Protein AF-A0A3B9ZYY9-F1 (afdb_monomer)

Foldseek 3Di:
DDDDDDPPVVVVVVVVVVVVVVVVVVVQVVVQVCCFVPVQVVVCVVVVNQKGWDFDGWHQDPPQRWIKTAWIKMFTDPVNLVVCVVDVDQDKTKIKTARMWIFGDWPVVCCVPPLATETAEIETEAMEMEIEAADDAPVPLPVPVVVCLVVLLCCQVPRGQKHWYQKYKYFFYKYFYYHGPPDPDTPDMFTGKMWMFGTWMAGNVQSVDPLGRIDTLKIKMKGAFDWDQFLLNFKIWTFRMWMDIVNQQKIKTAFIWIFTPDLDAAQAKGKTKTFGIKMWHDPCSSCVSPALEEETAEIETEAMEMEIAHHDDPDPDLACRLLPDAPQSRCVRPGQKYWYQKYWYFFYKYFYCDHSPDPHGQKIWTGKIKIFGGAIHHPCLSVDLCAFNSGNKMWIKTAFIWGQFPVNFKIWTFGMWTDIPVQQKIKTAFIWIFGNDDPVNLQPDQKTKIKTFGMKMFGNWPVSCCSPVQETEGQEIETEAMEMEMEGEDDDDDDDDDDFFDPVLVRCVSRGQKYWYQKYWYYFYKYWYWYYHRPDTPDIDIDTDIDIFGTAMDGPVLSRDPPDDNRGPGD

Nearest PDB structures (foldseek):
  5iv9-assembly1_A  TM=2.332E-01  e=1.148E-04  Klebsiella pneumoniae
  6mjp-assembly1_C  TM=4.452E-01  e=1.716E-02  Vibrio cholerae
  6mit-assembly2_H  TM=3.027E-01  e=1.933E-02  Enterobacter cloacae subsp. cloacae ATCC 13047
  6mit-assembly1_G  TM=5.333E-01  e=1.331E+00  Enterobacter cloacae subsp. cloacae ATCC 13047
  8h1r-assembly1_A  TM=1.673E-01  e=1.976E-01  Pseudomonas aeruginosa PAO1

Solvent-accessible surface area (backbone atoms only — not comparable to full-atom values): 29199 Å² total; per-residue (Å²): 136,88,82,87,82,82,62,65,66,56,51,51,50,50,51,51,51,49,49,50,51,48,53,49,52,51,52,50,56,53,48,34,56,50,47,63,73,41,50,38,60,51,44,20,61,74,48,72,59,44,32,44,50,49,58,79,48,54,46,72,36,78,90,48,39,29,40,36,35,33,50,35,37,36,35,62,28,71,68,52,54,52,55,50,75,77,34,102,62,87,62,74,46,65,31,42,36,25,60,36,39,39,39,30,46,45,43,59,68,42,35,76,76,62,31,31,46,40,34,44,34,37,44,34,39,48,31,36,38,39,38,26,28,68,81,72,60,87,85,63,64,76,54,68,70,60,65,54,47,64,58,56,41,52,52,41,65,73,66,31,65,33,43,36,31,49,30,40,36,38,40,50,19,32,40,39,33,20,60,41,86,88,52,86,63,71,77,45,73,48,51,50,29,32,42,37,36,30,47,35,35,36,36,65,80,33,47,79,37,92,90,43,52,58,49,58,68,32,46,34,38,37,35,41,65,46,69,47,73,37,55,68,77,45,35,34,40,34,24,53,32,42,37,38,30,58,66,74,26,34,39,40,36,32,46,34,35,37,35,58,74,63,88,70,89,43,63,58,65,47,54,38,38,39,27,54,38,36,41,38,34,18,96,53,55,90,43,59,91,77,47,53,60,45,67,28,56,30,38,41,40,34,53,30,41,38,39,38,24,42,36,62,68,98,65,98,66,83,78,57,77,78,79,71,78,67,71,42,54,54,40,61,78,84,33,66,27,44,35,30,47,35,35,36,39,39,54,20,35,43,35,35,27,74,43,77,82,56,91,61,62,40,30,36,38,30,59,27,33,39,38,33,32,54,28,40,46,30,90,60,39,88,73,43,73,85,35,54,93,43,9,68,35,45,39,38,35,33,29,58,33,38,33,54,41,95,82,74,36,38,39,39,36,29,49,34,42,38,39,27,61,84,76,15,34,39,40,37,28,52,36,36,32,37,66,64,73,47,88,73,53,61,76,76,50,51,69,49,56,37,37,39,26,56,31,40,39,36,35,58,41,40,61,53,46,31,72,78,64,33,31,41,40,31,51,32,38,41,36,36,47,34,36,39,37,41,37,41,29,65,68,94,72,98,67,87,77,77,79,75,64,39,70,70,50,68,71,45,53,74,78,36,62,29,43,34,23,50,28,38,38,36,42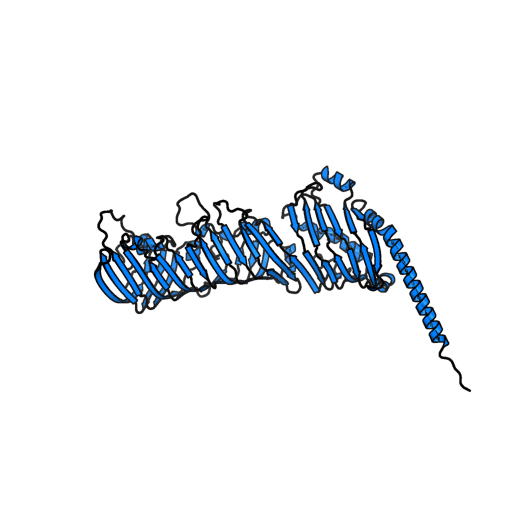,67,25,35,43,33,45,36,36,26,48,75,87,47,77,79,46,77,48,76,50,76,46,71,47,54,31,32,52,32,39,51,31,76,66,50,40,57,48,86,89,36,73,92,37,18,77,44,109

Secondary structure (DSSP, 8-state):
-----SSHHHHHHHHHHHHHHHHHHHHHHHHHHHHHHHHHHHHHHHTTTSEEEE-SEEEEETTTTEEEEEEEEEEE-HHHHHHHHHS-----EEEEEEEEEEEES--HHHHHHH-EEEEEEEEEES-EEEEES----TTSTTHHHHTTHHHHHHHHHHH-SEEEEEEEEEEEEEEEEESSTT--SEEEEEEEEEEEEEEEEEETTTTT-T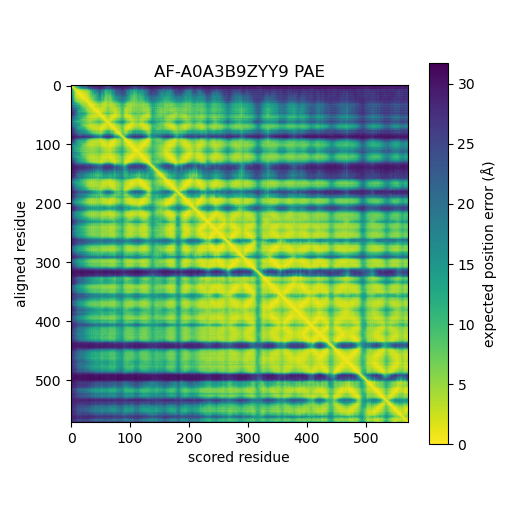T-S-B-SEEEEEEEEEEEE-TTSSEEEEEEEEEEETTTTEEEEEEEEEEES--S--SSPEEEEEEEEEEEE-TTGGGTTT-SEEEEEEEEEES-EEEEE----SS--TT-GGGG---GGGTTTT-SEEEEEEEEEEEEEEEEESSTT-SS-SEEEEEEEEEEEEEEEETTGGG-TTSBTTBSEEEEEEEEEEEE-TTSSEEEEEEEEEEETTTTEEEEEEEEEEE---TTHHHH-SEEEEEEEEEEEEES--HHHHHHH-EEEEEEEEEES-EEEEEEE-------PPS---HHHHHHTTT-SEEEEEEEEEEEEEEEEEEEETTEEEEEEEEEEEEEEEEEEEETTTTT-SSSGGG-SB-

pLDDT: mean 82.45, std 15.62, range [37.09, 98.69]

Sequence (571 aa):
MHLPRPKTYKIVAIILLSLILLAFGWLYFKAETYLNENLSGYISKKSKGAYVLTYDNLSISFVNWGFEIDHVAFHPTDSIVKSISDSITQKQLYSFTSPKIRFNHLRLLKLLFRQQLEIGEILISQPGLKIHGKQTNAADKKDNILSVMPELRQLVTTSFKYIKIHKIELVNASFDFYNLIDDTHKLSNGENITIGILNFYTDSLLLPNPERLFNADDIYLKMFNYQNKLGDSLHILSAKTVTYSLKKSQIEAENIELKPISQVISEQSKFQILIPKTIIKSSHIHEFYKNKLFPIDSVVLTGAKIKYWHGEKNTKTTLNEIADFDLYPLIKNEFTGVSITNFKLVNAQLLLYRNQTDTASQQGLKNIHLNLEDFLLDSISSQDTSRIFYSKNIGFSASDYELTLGDNIHRFKAGQLNLSTKRKVVFIQKIQLFPLLTKASKVNLTNTINVKCDSVRLDCFDFKKAWHFQRFYFQSINAFNPEVQVTQNEISKEQKETENSSFIYTLISNYLNGIYSRQVSIRKGKFKLLNKTGVLQKGLIETSFKLFLSGFALDENSAKSSDKLFFANQI

Mean predicted aligned error: 12.05 Å

Structure (mmCIF, N/CA/C/O backbone):
data_AF-A0A3B9ZYY9-F1
#
_entry.id   AF-A0A3B9ZYY9-F1
#
loop_
_atom_site.group_PDB
_atom_site.id
_atom_site.type_symbol
_atom_site.label_atom_id
_atom_site.label_alt_id
_atom_site.label_comp_id
_atom_site.label_asym_id
_atom_site.label_entity_id
_atom_site.label_seq_id
_atom_site.pdbx_PDB_ins_code
_atom_site.Cartn_x
_atom_site.Cartn_y
_atom_site.Cartn_z
_atom_site.occupancy
_atom_site.B_iso_or_equiv
_atom_site.auth_seq_id
_atom_site.auth_comp_id
_atom_site.auth_asym_id
_atom_site.auth_atom_id
_atom_site.pdbx_PDB_model_num
ATOM 1 N N . MET A 1 1 ? 7.534 -34.812 -83.570 1.00 40.41 1 MET A N 1
ATOM 2 C CA . MET A 1 1 ? 8.904 -34.312 -83.318 1.00 40.41 1 MET A CA 1
ATOM 3 C C . MET A 1 1 ? 8.888 -33.601 -81.966 1.00 40.41 1 MET A C 1
ATOM 5 O O . MET A 1 1 ? 8.316 -32.526 -81.856 1.00 40.41 1 MET A O 1
ATOM 9 N N . HIS A 1 2 ? 9.354 -34.267 -80.905 1.00 45.91 2 HIS A N 1
ATOM 10 C CA . HIS A 1 2 ? 9.324 -33.748 -79.531 1.00 45.91 2 HIS A CA 1
ATOM 11 C C . HIS A 1 2 ? 10.389 -32.658 -79.347 1.00 45.91 2 HIS A C 1
ATOM 13 O O . HIS A 1 2 ? 11.575 -32.933 -79.495 1.00 45.91 2 HIS A O 1
ATOM 19 N N . LEU A 1 3 ? 9.975 -31.442 -78.987 1.00 44.09 3 LEU A N 1
ATOM 20 C CA . LEU A 1 3 ? 10.859 -30.396 -78.466 1.00 44.09 3 LEU A CA 1
ATOM 21 C C . LEU A 1 3 ? 11.086 -30.632 -76.962 1.00 44.09 3 LEU A C 1
ATOM 23 O O . LEU A 1 3 ? 10.123 -30.556 -76.198 1.00 44.09 3 LEU A O 1
ATOM 27 N N . PRO A 1 4 ? 12.321 -30.870 -76.486 1.00 53.03 4 PRO A N 1
ATOM 28 C CA . PRO A 1 4 ? 12.615 -30.860 -75.065 1.00 53.03 4 PRO A CA 1
ATOM 29 C C . PRO A 1 4 ? 13.189 -29.491 -74.695 1.00 53.03 4 PRO A C 1
ATOM 31 O O . PRO A 1 4 ? 14.292 -29.160 -75.119 1.00 53.03 4 PRO A O 1
ATOM 34 N N . ARG A 1 5 ? 12.499 -28.687 -73.877 1.00 58.00 5 ARG A N 1
ATOM 35 C CA . ARG A 1 5 ? 13.151 -27.597 -73.119 1.00 58.00 5 ARG A CA 1
ATOM 36 C C . ARG A 1 5 ? 12.288 -27.105 -71.950 1.00 58.00 5 ARG A C 1
ATOM 38 O O . ARG A 1 5 ? 11.467 -26.213 -72.118 1.00 58.00 5 ARG A O 1
ATOM 45 N N . PRO A 1 6 ? 12.549 -27.632 -70.736 1.00 51.88 6 PRO A N 1
ATOM 46 C CA . PRO A 1 6 ? 12.325 -26.848 -69.524 1.00 51.88 6 PRO A CA 1
ATOM 47 C C . PRO A 1 6 ? 13.518 -26.846 -68.544 1.00 51.88 6 PRO A C 1
ATOM 49 O O . PRO A 1 6 ? 13.345 -26.628 -67.347 1.00 51.88 6 PRO A O 1
ATOM 52 N N . LYS A 1 7 ? 14.745 -27.115 -69.017 1.00 55.84 7 LYS A N 1
ATOM 53 C CA . LYS A 1 7 ? 15.940 -27.192 -68.148 1.00 55.84 7 LYS A CA 1
ATOM 54 C C . LYS A 1 7 ? 16.756 -25.893 -68.080 1.00 55.84 7 LYS A C 1
ATOM 56 O O . LYS A 1 7 ? 17.334 -25.609 -67.040 1.00 55.84 7 LYS A O 1
ATOM 61 N N . THR A 1 8 ? 16.766 -25.071 -69.130 1.00 57.81 8 THR A N 1
ATOM 62 C CA . THR A 1 8 ? 17.636 -23.880 -69.206 1.00 57.81 8 THR A CA 1
ATOM 63 C C . THR A 1 8 ? 17.161 -22.718 -68.332 1.00 57.81 8 THR A C 1
ATOM 65 O O . THR A 1 8 ? 17.979 -22.120 -67.645 1.00 57.81 8 THR A O 1
ATOM 68 N N . TYR A 1 9 ? 15.854 -22.434 -68.262 1.00 62.19 9 TYR A N 1
ATOM 69 C CA . TYR A 1 9 ? 15.337 -21.349 -67.410 1.00 62.19 9 TYR A CA 1
ATOM 70 C C . TYR A 1 9 ? 15.512 -21.637 -65.910 1.00 62.19 9 TYR A C 1
ATOM 72 O O . TYR A 1 9 ? 15.748 -20.715 -65.136 1.00 62.19 9 TYR A O 1
ATOM 80 N N . LYS A 1 10 ? 15.459 -22.913 -65.496 1.00 59.41 10 LYS A N 1
ATOM 81 C CA . LYS A 1 10 ? 15.733 -23.323 -64.109 1.00 59.41 10 LYS A CA 1
ATOM 82 C C . LYS A 1 10 ? 17.197 -23.090 -63.741 1.00 59.41 10 LYS A C 1
ATOM 84 O O . LYS A 1 10 ? 17.472 -22.588 -62.661 1.00 59.41 10 LYS A O 1
ATOM 89 N N . ILE A 1 11 ? 18.121 -23.397 -64.653 1.00 65.75 11 ILE A N 1
ATOM 90 C CA . ILE A 1 11 ? 19.560 -23.167 -64.460 1.00 65.75 11 ILE A CA 1
ATOM 91 C C . ILE A 1 11 ? 19.856 -21.664 -64.389 1.00 65.75 11 ILE A C 1
ATOM 93 O O . ILE A 1 11 ? 20.545 -21.225 -63.475 1.00 65.75 11 ILE A O 1
ATOM 97 N N . VAL A 1 12 ? 19.273 -20.861 -65.285 1.00 63.84 12 VAL A N 1
ATOM 98 C CA . VAL A 1 12 ? 19.423 -19.395 -65.263 1.00 63.84 12 VAL A CA 1
ATOM 99 C C . VAL A 1 12 ? 18.850 -18.798 -63.976 1.00 63.84 12 VAL A C 1
ATOM 101 O O . VAL A 1 12 ? 19.506 -17.964 -63.363 1.00 63.84 12 VAL A O 1
ATOM 104 N N . ALA A 1 13 ? 17.682 -19.258 -63.515 1.00 59.34 13 ALA A N 1
ATOM 105 C CA . ALA A 1 13 ? 17.087 -18.806 -62.257 1.00 59.34 13 ALA A CA 1
ATOM 106 C C . ALA A 1 13 ? 17.937 -19.178 -61.028 1.00 59.34 13 ALA A C 1
ATOM 108 O O . ALA A 1 13 ? 18.087 -18.358 -60.128 1.00 59.34 13 ALA A O 1
ATOM 109 N N . ILE A 1 14 ? 18.532 -20.377 -61.000 1.00 69.12 14 ILE A N 1
ATOM 110 C CA . ILE A 1 14 ? 19.444 -20.810 -59.927 1.00 69.12 14 ILE A CA 1
ATOM 111 C C . ILE A 1 14 ? 20.725 -19.967 -59.927 1.00 69.12 14 ILE A C 1
ATOM 113 O O . ILE A 1 14 ? 21.161 -19.534 -58.865 1.00 69.12 14 ILE A O 1
ATOM 117 N N . ILE A 1 15 ? 21.297 -19.681 -61.101 1.00 65.81 15 ILE A N 1
ATOM 118 C CA . ILE A 1 15 ? 22.494 -18.838 -61.235 1.00 65.81 15 ILE A CA 1
ATOM 119 C C . ILE A 1 15 ? 22.196 -17.411 -60.765 1.00 65.81 15 ILE A C 1
ATOM 121 O O . ILE A 1 15 ? 22.949 -16.867 -59.962 1.00 65.81 15 ILE A O 1
ATOM 125 N N . LEU A 1 16 ? 21.068 -16.830 -61.185 1.00 61.25 16 LEU A N 1
ATOM 126 C CA . LEU A 1 16 ? 20.627 -15.504 -60.743 1.00 61.25 16 LEU A CA 1
ATOM 127 C C . LEU A 1 16 ? 20.388 -15.462 -59.234 1.00 61.25 16 LEU A C 1
ATOM 129 O O . LEU A 1 16 ? 20.853 -14.539 -58.575 1.00 61.25 16 LEU A O 1
ATOM 133 N N . LEU A 1 17 ? 19.734 -16.480 -58.673 1.00 62.38 17 LEU A N 1
ATOM 134 C CA . LEU A 1 17 ? 19.536 -16.599 -57.231 1.00 62.38 17 LEU A CA 1
ATOM 135 C C . LEU A 1 17 ? 20.874 -16.726 -56.491 1.00 62.38 17 LEU A C 1
ATOM 137 O O . LEU A 1 17 ? 21.060 -16.063 -55.477 1.00 62.38 17 LEU A O 1
ATOM 141 N N . SER A 1 18 ? 21.827 -17.511 -57.006 1.00 63.72 18 SER A N 1
ATOM 142 C CA . SER A 1 18 ? 23.163 -17.638 -56.408 1.00 63.72 18 SER A CA 1
ATOM 143 C C . SER A 1 18 ? 23.975 -16.346 -56.494 1.00 63.72 18 SER A C 1
ATOM 145 O O . SER A 1 18 ? 24.646 -16.000 -55.531 1.00 63.72 18 SER A O 1
ATOM 147 N N . LEU A 1 19 ? 23.865 -15.592 -57.593 1.00 63.28 19 LEU A N 1
ATOM 148 C CA . LEU A 1 19 ? 24.500 -14.283 -57.764 1.00 63.28 19 LEU A CA 1
ATOM 149 C C . LEU A 1 19 ? 23.882 -13.249 -56.828 1.00 63.28 19 LEU A C 1
ATOM 151 O O . LEU A 1 19 ? 24.608 -12.466 -56.228 1.00 63.28 19 LEU A O 1
ATOM 155 N N . ILE A 1 20 ? 22.559 -13.277 -56.663 1.00 70.50 20 ILE A N 1
ATOM 156 C CA . ILE A 1 20 ? 21.853 -12.436 -55.695 1.00 70.50 20 ILE A CA 1
ATOM 157 C C . ILE A 1 20 ? 22.295 -12.795 -54.277 1.00 70.50 20 ILE A C 1
ATOM 159 O O . ILE A 1 20 ? 22.609 -11.886 -53.519 1.00 70.50 20 ILE A O 1
ATOM 163 N N . LEU A 1 21 ? 22.379 -14.084 -53.928 1.00 70.06 21 LEU A N 1
ATOM 164 C CA . LEU A 1 21 ? 22.850 -14.552 -52.620 1.00 70.06 21 LEU A CA 1
ATOM 165 C C . LEU A 1 21 ? 24.318 -14.181 -52.365 1.00 70.06 21 LEU A C 1
ATOM 167 O O . LEU A 1 21 ? 24.637 -13.725 -51.272 1.00 70.06 21 LEU A O 1
ATOM 171 N N . LEU A 1 22 ? 25.193 -14.314 -53.367 1.00 68.44 22 LEU A N 1
ATOM 172 C CA . LEU A 1 22 ? 26.601 -13.906 -53.298 1.00 68.44 22 LEU A CA 1
ATOM 173 C C . LEU A 1 22 ? 26.742 -12.390 -53.143 1.00 68.44 22 LEU A C 1
ATOM 175 O O . LEU A 1 22 ? 27.490 -11.932 -52.284 1.00 68.44 22 LEU A O 1
ATOM 179 N N . ALA A 1 23 ? 25.994 -11.607 -53.924 1.00 68.31 23 ALA A N 1
ATOM 180 C CA . ALA A 1 23 ? 25.971 -10.152 -53.814 1.00 68.31 23 ALA A CA 1
ATOM 181 C C . ALA A 1 23 ? 25.431 -9.700 -52.450 1.00 68.31 23 ALA A C 1
ATOM 183 O O . ALA A 1 23 ? 25.980 -8.781 -51.846 1.00 68.31 23 ALA A O 1
ATOM 184 N N . PHE A 1 24 ? 24.398 -10.375 -51.934 1.00 68.69 24 PHE A N 1
ATOM 185 C CA . PHE A 1 24 ? 23.881 -10.148 -50.587 1.00 68.69 24 PHE A CA 1
ATOM 186 C C . PHE A 1 24 ? 24.936 -10.467 -49.527 1.00 68.69 24 PHE A C 1
ATOM 188 O O . PHE A 1 24 ? 25.203 -9.627 -48.674 1.00 68.69 24 PHE A O 1
ATOM 195 N N . GLY A 1 25 ? 25.570 -11.641 -49.602 1.00 69.50 25 GLY A N 1
ATOM 196 C CA . GLY A 1 25 ? 26.624 -12.056 -48.676 1.00 69.50 25 GLY A CA 1
ATOM 197 C C . GLY A 1 25 ? 27.804 -11.083 -48.664 1.00 69.50 25 GLY A C 1
ATOM 198 O O . GLY A 1 25 ? 28.265 -10.690 -47.595 1.00 69.50 25 GLY A O 1
ATOM 199 N N . TRP A 1 26 ? 28.229 -10.614 -49.840 1.00 74.25 26 TRP A N 1
ATOM 200 C CA . TRP A 1 26 ? 29.280 -9.605 -49.974 1.00 74.25 26 TRP A CA 1
ATOM 201 C C . TRP A 1 26 ? 28.891 -8.258 -49.350 1.00 74.25 26 TRP A C 1
ATOM 203 O O . TRP A 1 26 ? 29.689 -7.647 -48.639 1.00 74.25 26 TRP A O 1
ATOM 213 N N . LEU A 1 27 ? 27.653 -7.804 -49.570 1.00 71.88 27 LEU A N 1
ATOM 214 C CA . LEU A 1 27 ? 27.141 -6.551 -49.013 1.00 71.88 27 LEU A CA 1
ATOM 215 C C . LEU A 1 27 ? 27.036 -6.612 -47.483 1.00 71.88 27 LEU A C 1
ATOM 217 O O . LEU A 1 27 ? 27.387 -5.644 -46.811 1.00 71.88 27 LEU A O 1
ATOM 221 N N . TYR A 1 28 ? 26.621 -7.758 -46.938 1.00 72.19 28 TYR A N 1
ATOM 222 C CA . TYR A 1 28 ? 26.620 -8.022 -45.501 1.00 72.19 28 TYR A CA 1
ATOM 223 C C . TYR A 1 28 ? 28.039 -7.981 -44.916 1.00 72.19 28 TYR A C 1
ATOM 225 O O . TYR A 1 28 ? 28.282 -7.223 -43.983 1.00 72.19 28 TYR A O 1
ATOM 233 N N . PHE A 1 29 ? 28.997 -8.702 -45.505 1.00 74.50 29 PHE A N 1
ATOM 234 C CA . PHE A 1 29 ? 30.378 -8.727 -45.007 1.00 74.50 29 PHE A CA 1
ATOM 235 C C . PHE A 1 29 ? 31.020 -7.331 -45.008 1.00 74.50 29 PHE A C 1
ATOM 237 O O . PHE A 1 29 ? 31.630 -6.910 -44.029 1.00 74.50 29 PHE A O 1
ATOM 244 N N . LYS A 1 30 ? 30.809 -6.557 -46.079 1.00 76.88 30 LYS A N 1
ATOM 245 C CA . LYS A 1 30 ? 31.308 -5.180 -46.170 1.00 76.88 30 LYS A CA 1
ATOM 246 C C . LYS A 1 30 ? 30.642 -4.240 -45.157 1.00 76.88 30 LYS A C 1
ATOM 248 O O . LYS A 1 30 ? 31.296 -3.323 -44.664 1.00 76.88 30 LYS A O 1
ATOM 253 N N . ALA A 1 31 ? 29.358 -4.443 -44.856 1.00 75.38 31 ALA A N 1
ATOM 254 C CA . ALA A 1 31 ? 28.648 -3.659 -43.848 1.00 75.38 31 ALA A CA 1
ATOM 255 C C . ALA A 1 31 ? 29.206 -3.905 -42.439 1.00 75.38 31 ALA A C 1
ATOM 257 O O . ALA A 1 31 ? 29.347 -2.950 -41.681 1.00 75.38 31 ALA A O 1
ATOM 258 N N . GLU A 1 32 ? 29.570 -5.149 -42.116 1.00 80.88 32 GLU A N 1
ATOM 259 C CA . GLU A 1 32 ? 30.202 -5.504 -40.840 1.00 80.88 32 GLU A CA 1
ATOM 260 C C . GLU A 1 32 ? 31.526 -4.755 -40.645 1.00 80.88 32 GLU A C 1
ATOM 262 O O . GLU A 1 32 ? 31.685 -4.017 -39.673 1.00 80.88 32 GLU A O 1
ATOM 267 N N . THR A 1 33 ? 32.439 -4.853 -41.620 1.00 82.88 33 THR A N 1
ATOM 268 C CA . THR A 1 33 ? 33.732 -4.148 -41.585 1.00 82.88 33 THR A CA 1
ATOM 269 C C . THR A 1 33 ? 33.547 -2.635 -41.478 1.00 82.88 33 THR A C 1
ATOM 271 O O . THR A 1 33 ? 34.152 -1.991 -40.625 1.00 82.88 33 THR A O 1
ATOM 274 N N . TYR A 1 34 ? 32.656 -2.064 -42.295 1.00 83.12 34 TYR A N 1
ATOM 275 C CA . TYR A 1 34 ? 32.390 -0.627 -42.282 1.00 83.12 34 TYR A CA 1
ATOM 276 C C . TYR A 1 34 ? 31.881 -0.140 -40.919 1.00 83.12 34 TYR A C 1
ATOM 278 O O . TYR A 1 34 ? 32.328 0.900 -40.433 1.00 83.12 34 TYR A O 1
ATOM 286 N N . LEU A 1 35 ? 30.949 -0.870 -40.297 1.00 81.00 35 LEU A N 1
ATOM 287 C CA . LEU A 1 35 ? 30.409 -0.507 -38.989 1.00 81.00 35 LEU A CA 1
ATOM 288 C C . LEU A 1 35 ? 31.484 -0.591 -37.903 1.00 81.00 35 LEU A C 1
ATOM 290 O O . LEU A 1 35 ? 31.610 0.355 -37.128 1.00 81.00 35 LEU A O 1
ATOM 294 N N . ASN A 1 36 ? 32.290 -1.656 -37.898 1.00 85.31 36 ASN A N 1
ATOM 295 C CA . ASN A 1 36 ? 33.386 -1.817 -36.945 1.00 85.31 36 ASN A CA 1
ATOM 296 C C . ASN A 1 36 ? 34.412 -0.671 -37.026 1.00 85.31 36 ASN A C 1
ATOM 298 O O . ASN A 1 36 ? 34.850 -0.191 -35.985 1.00 85.31 36 ASN A O 1
ATOM 302 N N . GLU A 1 37 ? 34.733 -0.176 -38.225 1.00 83.38 37 GLU A N 1
ATOM 303 C CA . GLU A 1 37 ? 35.698 0.918 -38.421 1.00 83.38 37 GLU A CA 1
ATOM 304 C C . GLU A 1 37 ? 35.134 2.317 -38.111 1.00 83.38 37 GLU A C 1
ATOM 306 O O . GLU A 1 37 ? 35.875 3.211 -37.701 1.00 83.38 37 GLU A O 1
ATOM 311 N N . ASN A 1 38 ? 33.829 2.546 -38.315 1.00 83.19 38 ASN A N 1
ATOM 312 C CA . ASN A 1 38 ? 33.270 3.905 -38.354 1.00 83.19 38 ASN A CA 1
ATOM 313 C C . ASN A 1 38 ? 32.315 4.248 -37.198 1.00 83.19 38 ASN A C 1
ATOM 315 O O . ASN A 1 38 ? 32.092 5.435 -36.936 1.00 83.19 38 ASN A O 1
ATOM 319 N N . LEU A 1 39 ? 31.731 3.267 -36.501 1.00 80.81 39 LEU A N 1
ATOM 320 C CA . LEU A 1 39 ? 30.654 3.514 -35.530 1.00 80.81 39 LEU A CA 1
ATOM 321 C C . LEU A 1 39 ? 31.119 4.344 -34.321 1.00 80.81 39 LEU A C 1
ATOM 323 O O . LEU A 1 39 ? 30.436 5.296 -33.931 1.00 80.81 39 LEU A O 1
ATOM 327 N N . SER A 1 40 ? 32.299 4.045 -33.772 1.00 83.50 40 SER A N 1
ATOM 328 C CA . SER A 1 40 ? 32.879 4.823 -32.664 1.00 83.50 40 SER A CA 1
ATOM 329 C C . SER A 1 40 ? 33.163 6.278 -33.074 1.00 83.50 40 SER A C 1
ATOM 331 O O . SER A 1 40 ? 32.733 7.225 -32.403 1.00 83.50 40 SER A O 1
ATOM 333 N N . GLY A 1 41 ? 33.787 6.476 -34.243 1.00 79.88 41 GLY A N 1
ATOM 334 C CA . GLY A 1 41 ? 34.081 7.803 -34.792 1.00 79.88 41 GLY A CA 1
ATOM 335 C C . GLY A 1 41 ? 32.822 8.624 -35.088 1.00 79.88 41 GLY A C 1
ATOM 336 O O . GLY A 1 41 ? 32.789 9.832 -34.837 1.00 79.88 41 GLY A O 1
ATOM 337 N N . TYR A 1 42 ? 31.749 7.976 -35.552 1.00 80.38 42 TYR A N 1
ATOM 338 C CA . TYR A 1 42 ? 30.457 8.625 -35.769 1.00 80.38 42 TYR A CA 1
ATOM 339 C C . TYR A 1 42 ? 29.863 9.185 -34.468 1.00 80.38 42 TYR A C 1
ATOM 341 O O . TYR A 1 42 ? 29.403 10.330 -34.451 1.00 80.38 42 TYR A O 1
ATOM 349 N N . ILE A 1 43 ? 29.905 8.421 -33.372 1.00 78.75 43 ILE A N 1
ATOM 350 C CA . ILE A 1 43 ? 29.372 8.852 -32.070 1.00 78.75 43 ILE A CA 1
ATOM 351 C C . ILE A 1 43 ? 30.211 9.975 -31.465 1.00 78.75 43 ILE A C 1
ATOM 353 O O . ILE A 1 43 ? 29.646 10.962 -30.989 1.00 78.75 43 ILE A O 1
ATOM 357 N N . SER A 1 44 ? 31.540 9.888 -31.551 1.00 79.81 44 SER A N 1
ATOM 358 C CA . SER A 1 44 ? 32.425 10.976 -31.119 1.00 79.81 44 SER A CA 1
ATOM 359 C C . SER A 1 44 ? 32.125 12.271 -31.887 1.00 79.81 44 SER A C 1
ATOM 361 O O . SER A 1 44 ? 31.906 13.326 -31.291 1.00 79.81 44 SER A O 1
ATOM 363 N N . LYS A 1 45 ? 31.971 12.194 -33.217 1.00 79.06 45 LYS A N 1
ATOM 364 C CA . LYS A 1 45 ? 31.618 13.356 -34.048 1.00 79.06 45 LYS A CA 1
ATOM 365 C C . LYS A 1 45 ? 30.241 13.930 -33.700 1.00 79.06 45 LYS A C 1
ATOM 367 O O . LYS A 1 45 ? 30.096 15.148 -33.602 1.00 79.06 45 LYS A O 1
ATOM 372 N N . LYS A 1 46 ? 29.224 13.080 -33.514 1.00 73.56 46 LYS A N 1
ATOM 373 C CA . LYS A 1 46 ? 27.854 13.510 -33.178 1.00 73.56 46 LYS A CA 1
ATOM 374 C C . LYS A 1 46 ? 27.747 14.111 -31.779 1.00 73.56 46 LYS A C 1
ATOM 376 O O . LYS A 1 46 ? 27.019 15.085 -31.617 1.00 73.56 46 LYS A O 1
ATOM 381 N N . SER A 1 47 ? 28.511 13.601 -30.816 1.00 72.69 47 SER A N 1
ATOM 382 C CA . SER A 1 47 ? 28.592 14.154 -29.460 1.00 72.69 47 SER A CA 1
ATOM 383 C C . SER A 1 47 ? 29.554 15.344 -29.335 1.00 72.69 47 SER A C 1
ATOM 385 O O . SER A 1 47 ? 29.747 15.847 -28.231 1.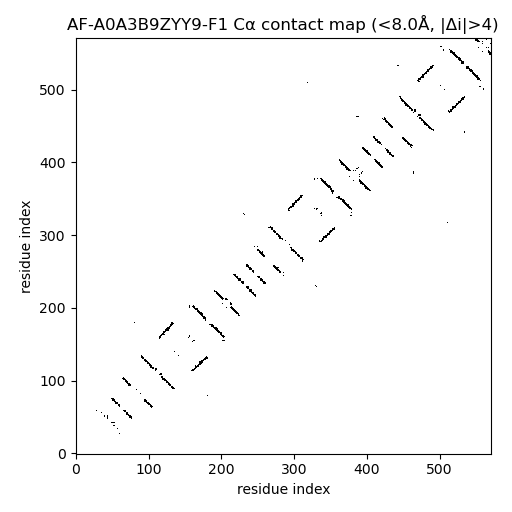00 72.69 47 SER A O 1
ATOM 387 N N . LYS A 1 48 ? 30.169 15.808 -30.437 1.00 80.62 48 LYS A N 1
ATOM 388 C CA . LYS A 1 48 ? 31.212 16.853 -30.437 1.00 80.62 48 LYS A CA 1
ATOM 389 C C . LYS A 1 48 ? 32.387 16.525 -29.497 1.00 80.62 48 LYS A C 1
ATOM 391 O O . LYS A 1 48 ? 32.927 17.414 -28.848 1.00 80.62 48 LYS A O 1
ATOM 396 N N . GLY A 1 49 ? 32.757 15.247 -29.407 1.00 77.94 49 GLY A N 1
ATOM 397 C CA . GLY A 1 49 ? 33.823 14.740 -28.540 1.00 77.94 49 GLY A CA 1
ATOM 398 C C . GLY A 1 49 ? 33.433 14.571 -27.067 1.00 77.94 49 GLY A C 1
ATOM 399 O O . GLY A 1 49 ? 34.296 14.242 -26.256 1.00 77.94 49 GLY A O 1
ATOM 400 N N . ALA A 1 50 ? 32.165 14.778 -26.695 1.00 78.69 50 ALA A N 1
ATOM 401 C CA . ALA A 1 50 ? 31.738 14.652 -25.302 1.00 78.69 50 ALA A CA 1
ATOM 402 C C . ALA A 1 50 ? 31.617 13.196 -24.827 1.00 78.69 50 ALA A C 1
ATOM 404 O O . ALA A 1 50 ? 31.787 12.921 -23.641 1.00 78.69 50 ALA A O 1
ATOM 405 N N . TYR A 1 51 ? 31.333 12.273 -25.746 1.00 82.38 51 TYR A N 1
ATOM 406 C CA . TYR A 1 51 ? 31.107 10.864 -25.447 1.00 82.38 51 TYR A CA 1
ATOM 407 C C . TYR A 1 51 ? 31.865 9.952 -26.404 1.00 82.38 51 TYR A C 1
ATOM 409 O O . TYR A 1 51 ? 32.009 10.246 -27.594 1.00 82.38 51 TYR A O 1
ATOM 417 N N . VAL A 1 52 ? 32.286 8.806 -25.876 1.00 85.56 52 VAL A N 1
ATOM 418 C CA . VAL A 1 52 ? 32.956 7.738 -26.619 1.00 85.56 52 VAL A CA 1
ATOM 419 C C . VAL A 1 52 ? 32.130 6.462 -26.518 1.00 85.56 52 VAL A C 1
ATOM 421 O O . VAL A 1 52 ? 31.614 6.127 -25.452 1.00 85.56 52 VAL A O 1
ATOM 424 N N . LEU A 1 53 ? 32.009 5.757 -27.646 1.00 87.56 53 LEU A N 1
ATOM 425 C CA . LEU A 1 53 ? 31.495 4.391 -27.711 1.00 87.56 53 LEU A CA 1
ATOM 426 C C . LEU A 1 53 ? 32.656 3.435 -27.997 1.00 87.56 53 LEU A C 1
ATOM 428 O O . LEU A 1 53 ? 33.364 3.613 -28.990 1.00 87.56 53 LEU A O 1
ATOM 432 N N . THR A 1 54 ? 32.791 2.398 -27.183 1.00 90.75 54 THR A N 1
ATOM 433 C CA . THR A 1 54 ? 33.677 1.251 -27.403 1.00 90.75 54 THR A CA 1
ATOM 434 C C . THR A 1 54 ? 32.865 -0.043 -27.402 1.00 90.75 54 THR A C 1
ATOM 436 O O . THR A 1 54 ? 31.805 -0.118 -26.779 1.00 90.75 54 THR A O 1
ATOM 439 N N . TYR A 1 55 ? 33.341 -1.049 -28.126 1.00 92.88 55 TYR A N 1
ATOM 440 C CA . TYR A 1 55 ? 32.785 -2.402 -28.188 1.00 92.88 55 TYR A CA 1
ATOM 441 C C . TYR A 1 55 ? 33.873 -3.346 -28.713 1.00 92.88 55 TYR A C 1
ATOM 443 O O . TYR A 1 55 ? 34.790 -2.887 -29.397 1.00 92.88 55 TYR A O 1
ATOM 451 N N . ASP A 1 56 ? 33.770 -4.639 -28.410 1.00 92.12 56 ASP A N 1
ATOM 452 C CA . ASP A 1 56 ? 34.772 -5.629 -28.828 1.00 92.12 56 ASP A CA 1
ATOM 453 C C . ASP A 1 56 ? 34.618 -5.983 -30.305 1.00 92.12 56 ASP A C 1
ATOM 455 O O . ASP A 1 56 ? 35.579 -5.983 -31.073 1.00 92.12 56 ASP A O 1
ATOM 459 N N . ASN A 1 57 ? 33.385 -6.293 -30.703 1.00 87.62 57 ASN A N 1
ATOM 460 C CA . ASN A 1 57 ? 33.042 -6.617 -32.075 1.00 87.62 57 ASN A CA 1
ATOM 461 C C . ASN A 1 57 ? 31.563 -6.324 -32.339 1.00 87.62 57 ASN A C 1
ATOM 463 O O . ASN A 1 57 ? 30.706 -6.551 -31.482 1.00 87.62 57 ASN A O 1
ATOM 467 N N . LEU A 1 58 ? 31.267 -5.861 -33.549 1.00 88.94 58 LEU A N 1
ATOM 468 C CA . LEU A 1 58 ? 29.940 -5.899 -34.141 1.00 88.94 58 LEU A CA 1
ATOM 469 C C . LEU A 1 58 ? 29.936 -7.000 -35.198 1.00 88.94 58 LEU A C 1
ATOM 471 O O . LEU A 1 58 ? 30.654 -6.903 -36.189 1.00 88.94 58 LEU A O 1
ATOM 475 N N . SER A 1 59 ? 29.113 -8.026 -34.997 1.00 88.88 59 SER A N 1
ATOM 476 C CA . SER A 1 59 ? 28.973 -9.150 -35.924 1.00 88.88 59 SER A CA 1
ATOM 477 C C . SER A 1 59 ? 27.572 -9.214 -36.515 1.00 88.88 59 SER A C 1
ATOM 479 O O . SER A 1 59 ? 26.574 -8.865 -35.876 1.00 88.88 59 SER A O 1
ATOM 481 N N . ILE A 1 60 ? 27.466 -9.673 -37.758 1.00 84.88 60 ILE A N 1
ATOM 482 C CA . ILE A 1 60 ? 26.169 -9.890 -38.391 1.00 84.88 60 ILE A CA 1
ATOM 483 C C . ILE A 1 60 ? 25.691 -11.314 -38.107 1.00 84.88 60 ILE A C 1
ATOM 485 O O . ILE A 1 60 ? 26.351 -12.307 -38.400 1.00 84.88 60 ILE A O 1
ATOM 489 N N . SER A 1 61 ? 24.464 -11.427 -37.600 1.00 82.56 61 SER A N 1
ATOM 490 C CA . SER A 1 61 ? 23.791 -12.707 -37.408 1.00 82.56 61 SER A CA 1
ATOM 491 C C . SER A 1 61 ? 22.912 -13.040 -38.615 1.00 82.56 61 SER A C 1
ATOM 493 O O . SER A 1 61 ? 21.797 -12.531 -38.745 1.00 82.56 61 SER A O 1
ATOM 495 N N . PHE A 1 62 ? 23.379 -13.945 -39.481 1.00 76.44 62 PHE A N 1
ATOM 496 C CA . PHE A 1 62 ? 22.594 -14.444 -40.623 1.00 76.44 62 PHE A CA 1
ATOM 497 C C . PHE A 1 62 ? 21.382 -15.280 -40.195 1.00 76.44 62 PHE A C 1
ATOM 499 O O . PHE A 1 62 ? 20.342 -15.232 -40.844 1.00 76.44 62 PHE A O 1
ATOM 506 N N . VAL A 1 63 ? 21.489 -16.010 -39.078 1.00 79.12 63 VAL A N 1
ATOM 507 C CA . VAL A 1 63 ? 20.391 -16.828 -38.532 1.00 79.12 63 VAL A CA 1
ATOM 508 C C . VAL A 1 63 ? 19.228 -15.944 -38.086 1.00 79.12 63 VAL A C 1
ATOM 510 O O . VAL A 1 63 ? 18.077 -16.214 -38.415 1.00 79.12 63 VAL A O 1
ATOM 513 N N . ASN A 1 64 ? 19.531 -14.856 -37.374 1.00 81.62 64 ASN A N 1
ATOM 514 C CA . ASN A 1 64 ? 18.517 -13.944 -36.848 1.00 81.62 64 ASN A CA 1
ATOM 515 C C . ASN A 1 64 ? 18.213 -12.777 -37.792 1.00 81.62 64 ASN A C 1
ATOM 517 O O . ASN A 1 64 ? 17.429 -11.907 -37.423 1.00 81.62 64 ASN A O 1
ATOM 521 N N . TRP A 1 65 ? 18.829 -12.728 -38.979 1.00 85.44 65 TRP A N 1
ATOM 522 C CA . TRP A 1 65 ? 18.724 -11.615 -39.925 1.00 85.44 65 TRP A CA 1
ATOM 523 C C . TRP A 1 65 ? 18.939 -10.254 -39.252 1.00 85.44 65 TRP A C 1
ATOM 525 O O . TRP A 1 65 ? 18.063 -9.389 -39.268 1.00 85.44 65 TRP A O 1
ATOM 535 N N . GLY A 1 66 ? 20.092 -10.065 -38.615 1.00 89.19 66 GLY A N 1
ATOM 536 C CA . GLY A 1 66 ? 20.371 -8.855 -37.851 1.00 89.19 66 GLY A CA 1
ATOM 537 C C . GLY A 1 66 ? 21.827 -8.734 -37.419 1.00 89.19 66 GLY A C 1
ATOM 538 O O . GLY A 1 66 ? 22.700 -9.273 -38.092 1.00 89.19 66 GLY A O 1
ATOM 539 N N . PHE A 1 67 ? 22.096 -8.015 -36.333 1.00 90.12 67 PHE A N 1
ATOM 540 C CA . PHE A 1 67 ? 23.458 -7.785 -35.843 1.00 90.12 67 PHE A CA 1
ATOM 541 C C . PHE A 1 67 ? 23.536 -7.868 -34.322 1.00 90.12 67 PHE A C 1
ATOM 543 O O . PHE A 1 67 ? 22.545 -7.688 -33.609 1.00 90.12 67 PHE A O 1
ATOM 550 N N . GLU A 1 68 ? 24.730 -8.173 -33.845 1.00 92.75 68 GLU A N 1
ATOM 551 C CA . GLU A 1 68 ? 25.071 -8.360 -32.449 1.00 92.75 68 GLU A CA 1
ATOM 552 C C . GLU A 1 68 ? 26.306 -7.527 -32.121 1.00 92.75 68 GLU A C 1
ATOM 554 O O . GLU A 1 68 ? 27.224 -7.442 -32.933 1.00 92.75 68 GLU A O 1
ATOM 559 N N . ILE A 1 69 ? 26.297 -6.877 -30.961 1.00 93.06 69 ILE A N 1
ATOM 560 C CA . ILE A 1 69 ? 27.415 -6.070 -30.479 1.00 93.06 69 ILE A CA 1
ATOM 561 C C . ILE A 1 69 ? 27.816 -6.581 -29.101 1.00 93.06 69 ILE A C 1
ATOM 563 O O . ILE A 1 69 ? 26.983 -6.587 -28.187 1.00 93.06 69 ILE A O 1
ATOM 567 N N . ASP A 1 70 ? 29.077 -6.981 -28.972 1.00 95.06 70 ASP A N 1
ATOM 568 C CA . ASP A 1 70 ? 29.650 -7.530 -27.745 1.00 95.06 70 ASP A CA 1
ATOM 569 C C . ASP A 1 70 ? 30.405 -6.452 -26.948 1.00 95.06 70 ASP A C 1
ATOM 571 O O . ASP A 1 70 ? 31.096 -5.600 -27.513 1.00 95.06 70 ASP A O 1
ATOM 575 N N . HIS A 1 71 ? 30.248 -6.493 -25.622 1.00 95.38 71 HIS A N 1
ATOM 576 C CA . HIS A 1 71 ? 30.891 -5.616 -24.632 1.00 95.38 71 HIS A CA 1
ATOM 577 C C . HIS A 1 71 ? 30.811 -4.118 -24.959 1.00 95.38 71 HIS A C 1
ATOM 579 O O . HIS A 1 71 ? 31.803 -3.392 -24.980 1.00 95.38 71 HIS A O 1
ATOM 585 N N . VAL A 1 72 ? 29.591 -3.631 -25.175 1.00 93.88 72 VAL A N 1
ATOM 586 C CA . VAL A 1 72 ? 29.328 -2.217 -25.440 1.00 93.88 72 VAL A CA 1
ATOM 587 C C . VAL A 1 72 ? 29.597 -1.378 -24.194 1.00 93.88 72 VAL A C 1
ATOM 589 O O . VAL A 1 72 ? 29.062 -1.664 -23.122 1.00 93.88 72 VAL A O 1
ATOM 592 N N . ALA A 1 73 ? 30.345 -0.289 -24.353 1.00 92.19 73 ALA A N 1
ATOM 593 C CA . ALA A 1 73 ? 30.507 0.748 -23.344 1.00 92.19 73 ALA A CA 1
ATOM 594 C C . ALA A 1 73 ? 30.412 2.145 -23.969 1.00 92.19 73 ALA A C 1
ATOM 596 O O . ALA A 1 73 ? 31.136 2.501 -24.894 1.00 92.19 73 ALA A O 1
ATOM 597 N N . PHE A 1 74 ? 29.517 2.961 -23.430 1.00 87.75 74 PHE A N 1
ATOM 598 C CA . PHE A 1 74 ? 29.298 4.355 -23.781 1.00 87.75 74 PHE A CA 1
ATOM 599 C C . PHE A 1 74 ? 29.543 5.205 -22.538 1.00 87.75 74 PHE A C 1
ATOM 601 O O . PHE A 1 74 ? 28.908 4.985 -21.510 1.00 87.75 74 PHE A O 1
ATOM 608 N N . HIS A 1 75 ? 30.483 6.140 -22.595 1.00 86.75 75 HIS A N 1
ATOM 609 C CA . HIS A 1 75 ? 30.907 6.905 -21.422 1.00 86.75 75 HIS A CA 1
ATOM 610 C C . HIS A 1 75 ? 31.397 8.305 -21.822 1.00 86.75 75 HIS A C 1
ATOM 612 O O . HIS A 1 75 ? 31.791 8.512 -22.978 1.00 86.75 75 HIS A O 1
ATOM 618 N N . PRO A 1 76 ? 31.327 9.289 -20.907 1.00 84.50 76 PRO A N 1
ATOM 619 C CA . PRO A 1 76 ? 31.866 10.621 -21.155 1.00 84.50 76 PRO A CA 1
ATOM 620 C C . PRO A 1 76 ? 33.391 10.570 -21.311 1.00 84.50 76 PRO A C 1
ATOM 622 O O . PRO A 1 76 ? 34.052 9.713 -20.728 1.00 84.50 76 PRO A O 1
ATOM 625 N N . THR A 1 77 ? 33.956 11.501 -22.080 1.00 84.69 77 THR A N 1
ATOM 626 C CA . THR A 1 77 ? 35.415 11.636 -22.220 1.00 84.69 77 THR A CA 1
ATOM 627 C C . THR A 1 77 ? 36.067 12.234 -20.976 1.00 84.69 77 THR A C 1
ATOM 629 O O . THR A 1 77 ? 35.469 13.065 -20.290 1.00 84.69 77 THR A O 1
ATOM 632 N N . ASP A 1 78 ? 37.340 11.902 -20.741 1.00 80.81 78 ASP A N 1
ATOM 633 C CA . ASP A 1 78 ? 38.141 12.446 -19.631 1.00 80.81 78 ASP A CA 1
ATOM 634 C C . ASP A 1 78 ? 38.148 13.983 -19.592 1.00 80.81 78 ASP A C 1
ATOM 636 O O . ASP A 1 78 ? 38.170 14.588 -18.522 1.00 80.81 78 ASP A O 1
ATOM 640 N N . SER A 1 79 ? 38.105 14.639 -20.757 1.00 75.19 79 SER A N 1
ATOM 641 C CA . SER A 1 79 ? 38.035 16.101 -20.862 1.00 75.19 79 SER A CA 1
ATOM 642 C C . SER A 1 79 ? 36.731 16.667 -20.293 1.00 75.19 79 SER A C 1
ATOM 644 O O . SER A 1 79 ? 36.757 17.690 -19.610 1.00 75.19 79 SER A O 1
ATOM 646 N N . ILE A 1 80 ? 35.596 16.002 -20.537 1.00 76.19 80 ILE A N 1
ATOM 647 C CA . ILE A 1 80 ? 34.293 16.399 -19.986 1.00 76.19 80 ILE A CA 1
ATOM 648 C C . ILE A 1 80 ? 34.249 16.136 -18.484 1.00 76.19 80 ILE A C 1
ATOM 650 O O . ILE A 1 80 ? 33.837 17.017 -17.730 1.00 76.19 80 ILE A O 1
ATOM 654 N N . VAL A 1 81 ? 34.732 14.966 -18.0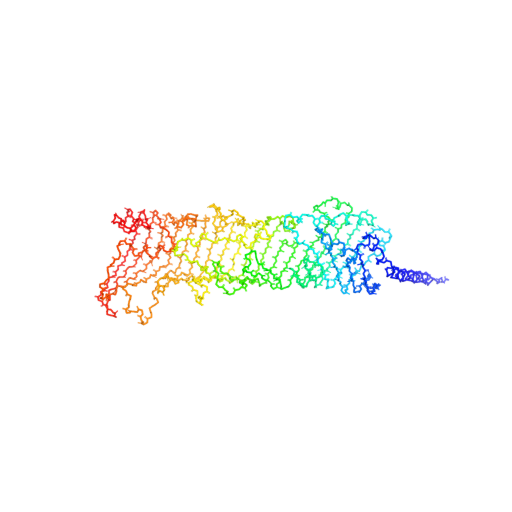60 1.00 71.88 81 VAL A N 1
ATOM 655 C CA . VAL A 1 81 ? 34.849 14.579 -16.647 1.00 71.88 81 VAL A CA 1
ATOM 656 C C . VAL A 1 81 ? 35.622 15.645 -15.857 1.00 71.88 81 VAL A C 1
ATOM 658 O O . VAL A 1 81 ? 35.101 16.153 -14.866 1.00 71.88 81 VAL A O 1
ATOM 661 N N . LYS A 1 82 ? 36.791 16.076 -16.357 1.00 69.44 82 LYS A N 1
ATOM 662 C CA . LYS A 1 82 ? 37.622 17.132 -15.741 1.00 69.44 82 LYS A CA 1
ATOM 663 C C . LYS A 1 82 ? 36.973 18.520 -15.772 1.00 69.44 82 LYS A C 1
ATOM 665 O O . LYS A 1 82 ? 37.031 19.266 -14.804 1.00 69.44 82 LYS A O 1
ATOM 670 N N . SER A 1 83 ? 36.299 18.879 -16.867 1.00 66.12 83 SER A N 1
ATOM 671 C CA . SER A 1 83 ? 35.634 20.189 -16.960 1.00 66.12 83 SER A CA 1
ATOM 672 C C . SER A 1 83 ? 34.482 20.358 -15.959 1.00 66.12 83 SER A C 1
ATOM 674 O O . SER A 1 83 ? 34.189 21.476 -15.538 1.00 66.12 83 SER A O 1
ATOM 676 N N . ILE A 1 84 ? 33.832 19.256 -15.568 1.00 62.59 84 ILE A N 1
ATOM 677 C CA . ILE A 1 84 ? 32.689 19.245 -14.644 1.00 62.59 84 ILE A CA 1
ATOM 678 C C . ILE A 1 84 ? 33.144 19.071 -13.189 1.00 62.59 84 ILE A C 1
ATOM 680 O O . ILE A 1 84 ? 32.467 19.565 -12.293 1.00 62.59 84 ILE A O 1
ATOM 684 N N . SER A 1 85 ? 34.299 18.448 -12.923 1.00 58.72 85 SER A N 1
ATOM 685 C CA . SER A 1 85 ? 34.900 18.487 -11.581 1.00 58.72 85 SER A CA 1
ATOM 686 C C . SER A 1 85 ? 35.340 19.903 -11.186 1.00 58.72 85 SER A C 1
ATOM 688 O O . SER A 1 85 ? 35.212 20.275 -10.021 1.00 58.72 85 SER A O 1
ATOM 690 N N . ASP A 1 86 ? 35.778 20.708 -12.160 1.00 54.31 86 ASP A N 1
ATOM 691 C CA . ASP A 1 86 ? 36.316 22.057 -11.928 1.00 54.31 86 ASP A CA 1
ATOM 692 C C . ASP A 1 86 ? 35.247 23.166 -11.978 1.00 54.31 86 ASP A C 1
ATOM 694 O O . ASP A 1 86 ? 35.469 24.281 -11.501 1.00 54.31 86 ASP A O 1
ATOM 698 N N . SER A 1 87 ? 34.063 22.883 -12.532 1.00 49.72 87 SER A N 1
ATOM 699 C CA . SER A 1 87 ? 32.952 23.834 -12.620 1.00 49.72 87 SER A CA 1
ATOM 700 C C . SER A 1 87 ? 31.716 23.288 -11.909 1.00 49.72 87 SER A C 1
ATOM 702 O O . SER A 1 87 ? 31.261 22.187 -12.193 1.00 49.72 87 SER A O 1
ATOM 704 N N . ILE A 1 88 ? 31.129 24.076 -10.998 1.00 46.38 88 ILE A N 1
ATOM 705 C CA . ILE A 1 88 ? 29.873 23.776 -10.281 1.00 46.38 88 ILE A CA 1
ATOM 706 C C . ILE A 1 88 ? 28.694 23.807 -11.278 1.00 46.38 88 ILE A C 1
ATOM 708 O O . ILE A 1 88 ? 27.802 24.648 -11.203 1.00 46.38 88 ILE A O 1
ATOM 712 N N . THR A 1 89 ? 28.697 22.929 -12.275 1.00 49.44 89 THR A N 1
ATOM 713 C CA . THR A 1 89 ? 27.648 22.818 -13.282 1.00 49.44 89 THR A CA 1
ATOM 714 C C . THR A 1 89 ? 26.703 21.684 -12.896 1.00 49.44 89 THR A C 1
ATOM 716 O O . THR A 1 89 ? 27.110 20.569 -12.592 1.00 49.44 89 THR A O 1
ATOM 719 N N . GLN A 1 90 ? 25.400 21.973 -12.888 1.00 54.12 90 GLN A N 1
ATOM 720 C CA . GLN A 1 90 ? 24.316 21.059 -12.495 1.00 54.12 90 GLN A CA 1
ATOM 721 C C . GLN A 1 90 ? 24.057 19.922 -13.513 1.00 54.12 90 GLN A C 1
ATOM 723 O O . GLN A 1 90 ? 22.956 19.378 -13.566 1.00 54.12 90 GLN A O 1
ATOM 728 N N . LYS A 1 91 ? 25.023 19.580 -14.377 1.00 63.59 91 LYS A N 1
ATOM 729 C CA . LYS A 1 91 ? 24.812 18.630 -15.479 1.00 63.59 91 LYS A CA 1
ATOM 730 C C . LYS A 1 91 ? 25.129 17.201 -15.046 1.00 63.59 91 LYS A C 1
ATOM 732 O O . LYS A 1 91 ? 26.212 16.926 -14.544 1.00 63.59 91 LYS A O 1
ATOM 737 N N . GLN A 1 92 ? 24.178 16.299 -15.275 1.00 71.88 92 GLN A N 1
ATOM 738 C CA . GLN A 1 92 ? 24.335 14.866 -15.032 1.00 71.88 92 GLN A CA 1
ATOM 739 C C . GLN A 1 92 ? 25.088 14.207 -16.193 1.00 71.88 92 GLN A C 1
ATOM 741 O O . GLN A 1 92 ? 24.808 14.491 -17.360 1.00 71.88 92 GLN A O 1
ATOM 746 N N . LEU A 1 93 ? 26.028 13.323 -15.865 1.00 78.00 93 LEU A N 1
ATOM 747 C CA . LEU A 1 93 ? 26.757 12.492 -16.818 1.00 78.00 93 LEU A CA 1
ATOM 748 C C . LEU A 1 93 ? 26.236 11.063 -16.786 1.00 78.00 93 LEU A C 1
ATOM 750 O O . LEU A 1 93 ? 25.964 10.525 -15.714 1.00 78.00 93 LEU A O 1
ATOM 754 N N . TYR A 1 94 ? 26.162 10.445 -17.959 1.00 82.88 94 TYR A N 1
ATOM 755 C CA . TYR A 1 94 ? 25.600 9.112 -18.132 1.00 82.88 94 TYR A CA 1
ATOM 756 C C . TYR A 1 94 ? 26.645 8.172 -18.722 1.00 82.88 94 TYR A C 1
ATOM 758 O O . TYR A 1 94 ? 27.227 8.467 -19.760 1.00 82.88 94 TYR A O 1
ATOM 766 N N . SER A 1 95 ? 26.840 7.016 -18.103 1.00 86.88 95 SER A N 1
ATOM 767 C CA . SER A 1 95 ? 27.621 5.925 -18.682 1.00 86.88 95 SER A CA 1
ATOM 768 C C . SER A 1 95 ? 26.730 4.704 -18.833 1.00 86.88 95 SER A C 1
ATOM 770 O O . SER A 1 95 ? 26.007 4.345 -17.909 1.00 86.88 95 SER A O 1
ATOM 772 N N . PHE A 1 96 ? 26.783 4.055 -19.985 1.00 90.69 96 PHE A N 1
ATOM 773 C CA . PHE A 1 96 ? 26.004 2.870 -20.302 1.00 90.69 96 PHE A CA 1
ATOM 774 C C . PHE A 1 96 ? 26.944 1.735 -20.687 1.00 90.69 96 PHE A C 1
ATOM 776 O O . PHE A 1 96 ? 27.832 1.920 -21.515 1.00 90.69 96 PHE A O 1
ATOM 783 N N . THR A 1 97 ? 26.739 0.552 -20.126 1.00 93.62 97 THR A N 1
ATOM 784 C CA . THR A 1 97 ? 27.458 -0.660 -20.520 1.00 93.62 97 THR A CA 1
ATOM 785 C C . THR A 1 97 ? 26.481 -1.792 -20.777 1.00 93.62 97 THR A C 1
ATOM 787 O O . THR A 1 97 ? 25.409 -1.839 -20.182 1.00 93.62 97 THR A O 1
ATOM 790 N N . SER A 1 98 ? 26.825 -2.720 -21.662 1.00 95.94 98 SER A N 1
ATOM 791 C CA . SER A 1 98 ? 26.073 -3.961 -21.843 1.00 95.94 98 SER A CA 1
ATOM 792 C C . SER A 1 98 ? 26.994 -5.035 -22.417 1.00 95.94 98 SER A C 1
ATOM 794 O O . SER A 1 98 ? 27.645 -4.781 -23.431 1.00 95.94 98 SER A O 1
ATOM 796 N N . PRO A 1 99 ? 27.034 -6.245 -21.828 1.00 96.38 99 PRO A N 1
ATOM 797 C CA . PRO A 1 99 ? 27.786 -7.357 -22.396 1.00 96.38 99 PRO A CA 1
ATOM 798 C C . PRO A 1 99 ? 27.366 -7.707 -23.821 1.00 96.38 99 PRO A C 1
ATOM 800 O O . PRO A 1 99 ? 28.194 -8.165 -24.597 1.00 96.38 99 PRO A O 1
ATOM 803 N N . LYS A 1 100 ? 26.082 -7.527 -24.158 1.00 95.44 100 LYS A N 1
ATOM 804 C CA . LYS A 1 100 ? 25.542 -7.995 -25.431 1.00 95.44 100 LYS A CA 1
ATOM 805 C C . LYS A 1 100 ? 24.271 -7.258 -25.822 1.00 95.44 100 LYS A C 1
ATOM 807 O O . LYS A 1 100 ? 23.267 -7.301 -25.101 1.00 95.44 100 LYS A O 1
ATOM 812 N N . ILE A 1 101 ? 24.294 -6.660 -27.009 1.00 95.25 101 ILE A N 1
ATOM 813 C CA . ILE A 1 101 ? 23.128 -6.050 -27.651 1.00 95.25 101 ILE A CA 1
ATOM 814 C C . ILE A 1 101 ? 22.821 -6.806 -28.935 1.00 95.25 101 ILE A C 1
ATOM 816 O O . ILE A 1 101 ? 23.670 -6.918 -29.812 1.00 95.25 101 ILE A O 1
ATOM 820 N N . ARG A 1 102 ? 21.590 -7.300 -29.067 1.00 95.31 102 ARG A N 1
ATOM 821 C CA . ARG A 1 102 ? 21.126 -8.034 -30.246 1.00 95.31 102 ARG A CA 1
ATOM 822 C C . ARG A 1 102 ? 19.985 -7.308 -30.926 1.00 95.31 102 ARG A C 1
ATOM 824 O O . ARG A 1 102 ? 19.000 -6.946 -30.288 1.00 95.31 102 ARG A O 1
ATOM 831 N N . PHE A 1 103 ? 20.087 -7.189 -32.238 1.00 94.44 103 PHE A N 1
ATOM 832 C CA . PHE A 1 103 ? 19.032 -6.714 -33.115 1.00 94.44 103 PHE A CA 1
ATOM 833 C C . PHE A 1 103 ? 18.625 -7.885 -34.001 1.00 94.44 103 PHE A C 1
ATOM 835 O O . PHE A 1 103 ? 19.399 -8.298 -34.858 1.00 94.44 103 PHE A O 1
ATOM 842 N N . ASN A 1 104 ? 17.432 -8.436 -33.794 1.00 94.69 104 ASN A N 1
ATOM 843 C CA . ASN A 1 104 ? 16.912 -9.579 -34.542 1.00 94.69 104 ASN A CA 1
ATOM 844 C C . ASN A 1 104 ? 15.849 -9.124 -35.562 1.00 94.69 104 ASN A C 1
ATOM 846 O O . ASN A 1 104 ? 15.016 -8.252 -35.290 1.00 94.69 104 ASN A O 1
ATOM 850 N N . HIS A 1 105 ? 15.824 -9.784 -36.717 1.00 93.44 105 HIS A N 1
ATOM 851 C CA . HIS A 1 105 ? 14.871 -9.602 -37.815 1.00 93.44 105 HIS A CA 1
ATOM 852 C C . HIS A 1 105 ? 14.832 -8.169 -38.373 1.00 93.44 105 HIS A C 1
ATOM 854 O O . HIS A 1 105 ? 13.762 -7.575 -38.543 1.00 93.44 105 HIS A O 1
ATOM 860 N N . LEU A 1 106 ? 16.002 -7.600 -38.663 1.00 91.06 106 LEU A N 1
ATOM 861 C CA . LEU A 1 106 ? 16.139 -6.316 -39.340 1.00 91.06 106 LEU A CA 1
ATOM 862 C C . LEU A 1 106 ? 15.716 -6.444 -40.808 1.00 91.06 106 LEU A C 1
ATOM 864 O O . LEU A 1 106 ? 16.286 -7.211 -41.586 1.00 91.06 106 LEU A O 1
ATOM 868 N N . ARG A 1 107 ? 14.756 -5.625 -41.240 1.00 89.50 107 ARG A N 1
ATOM 869 C CA . ARG A 1 107 ? 14.310 -5.600 -42.642 1.00 89.50 107 ARG A CA 1
ATOM 870 C C . ARG A 1 107 ? 15.214 -4.709 -43.496 1.00 89.50 107 ARG A C 1
ATOM 872 O O . ARG A 1 107 ? 14.798 -3.649 -43.962 1.00 89.50 107 ARG A O 1
ATOM 879 N N . LEU A 1 108 ? 16.441 -5.174 -43.741 1.00 82.06 108 LEU A N 1
ATOM 880 C CA . LEU A 1 108 ? 17.504 -4.420 -44.421 1.00 82.06 108 LEU A CA 1
ATOM 881 C C . LEU A 1 108 ? 17.078 -3.841 -45.784 1.00 82.06 108 LEU A C 1
ATOM 883 O O . LEU A 1 108 ? 17.357 -2.683 -46.076 1.00 82.06 108 LEU A O 1
ATOM 887 N N . LEU A 1 109 ? 16.327 -4.594 -46.596 1.00 83.25 109 LEU A N 1
ATOM 888 C CA . LEU A 1 109 ? 15.820 -4.108 -47.890 1.00 83.25 109 LEU A CA 1
ATOM 889 C C . LEU A 1 109 ? 14.889 -2.892 -47.749 1.00 83.25 109 LEU A C 1
ATOM 891 O O . LEU A 1 109 ? 14.934 -1.970 -48.562 1.00 83.25 109 LEU A O 1
ATOM 895 N N . LYS A 1 110 ? 14.042 -2.866 -46.714 1.00 86.50 110 LYS A N 1
ATOM 896 C CA . LYS A 1 110 ? 13.165 -1.719 -46.447 1.00 86.50 110 LYS A CA 1
ATOM 897 C C . LYS A 1 110 ? 13.955 -0.518 -45.933 1.00 86.50 110 LYS A C 1
ATOM 899 O O . LYS A 1 110 ? 13.643 0.613 -46.304 1.00 86.50 110 LYS A O 1
ATOM 904 N N . LEU A 1 111 ? 14.992 -0.768 -45.138 1.00 85.56 111 LEU A N 1
ATOM 905 C CA . LEU A 1 111 ? 15.896 0.269 -44.661 1.00 85.56 111 LEU A CA 1
ATOM 906 C C . LEU A 1 111 ? 16.613 0.950 -45.838 1.00 85.56 111 LEU A C 1
ATOM 908 O O . LEU A 1 111 ? 16.484 2.160 -46.004 1.00 85.56 111 LEU A O 1
ATOM 912 N N . LEU A 1 112 ? 17.278 0.164 -46.694 1.00 82.25 112 LEU A N 1
ATOM 913 C CA . LEU A 1 112 ? 18.111 0.660 -47.797 1.00 82.25 112 LEU A CA 1
ATOM 914 C C . LEU A 1 112 ? 17.306 1.339 -48.911 1.00 82.25 112 LEU A C 1
ATOM 916 O O . LEU A 1 112 ? 17.695 2.398 -49.391 1.00 82.25 112 LEU A O 1
ATOM 920 N N . PHE A 1 113 ? 16.179 0.751 -49.322 1.00 87.25 113 PHE A N 1
ATOM 921 C CA . PHE A 1 113 ? 15.443 1.223 -50.503 1.00 87.25 113 PHE A CA 1
ATOM 922 C C . PHE A 1 113 ? 14.210 2.070 -50.179 1.00 87.25 113 PHE A C 1
ATOM 924 O O . PHE A 1 113 ? 13.649 2.697 -51.075 1.00 87.25 113 PHE A O 1
ATOM 931 N N . ARG A 1 114 ? 13.736 2.076 -48.925 1.00 87.19 114 ARG A N 1
ATOM 932 C CA . ARG A 1 114 ? 12.500 2.785 -48.541 1.00 87.19 114 ARG A CA 1
ATOM 933 C C . ARG A 1 114 ? 12.659 3.735 -47.358 1.00 87.19 114 ARG A C 1
ATOM 935 O O . ARG A 1 114 ? 11.681 4.414 -47.046 1.00 87.19 114 ARG A O 1
ATOM 942 N N . GLN A 1 115 ? 13.839 3.799 -46.729 1.00 87.25 115 GLN A N 1
ATOM 943 C CA . GLN A 1 115 ? 14.089 4.574 -45.504 1.00 87.25 115 GLN A CA 1
ATOM 944 C C . GLN A 1 115 ? 13.129 4.181 -44.367 1.00 87.25 115 GLN A C 1
ATOM 946 O O . GLN A 1 115 ? 12.668 5.018 -43.597 1.00 87.25 115 GLN A O 1
ATOM 951 N N . GLN A 1 116 ? 12.761 2.901 -44.300 1.00 91.44 116 GLN A N 1
ATOM 952 C CA . GLN A 1 116 ? 11.844 2.362 -43.297 1.00 91.44 116 GLN A CA 1
ATOM 953 C C . GLN A 1 116 ? 12.630 1.475 -42.335 1.00 91.44 116 GLN A C 1
ATOM 955 O O . GLN A 1 116 ? 13.099 0.407 -42.737 1.00 91.44 116 GLN A O 1
ATOM 960 N N . LEU A 1 117 ? 12.773 1.905 -41.080 1.00 91.31 117 LEU A N 1
ATOM 961 C CA . LEU A 1 117 ? 13.460 1.117 -40.062 1.00 91.31 117 LEU A CA 1
ATOM 962 C C . LEU A 1 117 ? 12.456 0.180 -39.387 1.00 91.31 117 LEU A C 1
ATOM 964 O O . LEU A 1 117 ? 11.673 0.599 -38.537 1.00 91.31 117 LEU A O 1
ATOM 968 N N . GLU A 1 118 ? 12.477 -1.092 -39.782 1.00 94.69 118 GLU A N 1
ATOM 969 C CA . GLU A 1 118 ? 11.664 -2.144 -39.170 1.00 94.69 118 GLU A CA 1
ATOM 970 C C . GLU A 1 118 ? 12.552 -3.227 -38.548 1.00 94.69 118 GLU A C 1
ATOM 972 O O . GLU A 1 118 ? 13.347 -3.862 -39.250 1.00 94.69 118 GLU A O 1
ATOM 977 N N . ILE A 1 119 ? 12.375 -3.457 -37.245 1.00 95.31 119 ILE A N 1
ATOM 978 C CA . ILE A 1 119 ? 13.121 -4.441 -36.451 1.00 95.31 119 ILE A CA 1
ATOM 979 C C . ILE A 1 119 ? 12.124 -5.383 -35.760 1.00 95.31 119 ILE A C 1
ATOM 981 O O . ILE A 1 119 ? 11.057 -4.962 -35.296 1.00 95.31 119 ILE A O 1
ATOM 985 N N . GLY A 1 120 ? 12.431 -6.680 -35.715 1.00 96.69 120 GLY A N 1
ATOM 986 C CA . GLY A 1 120 ? 11.630 -7.641 -34.954 1.00 96.69 120 GLY A CA 1
ATOM 987 C C . GLY A 1 120 ? 11.859 -7.488 -33.459 1.00 96.69 120 GLY A C 1
ATOM 988 O O . GLY A 1 120 ? 10.922 -7.225 -32.716 1.00 96.69 120 GLY A O 1
ATOM 989 N N . GLU A 1 121 ? 13.106 -7.603 -33.017 1.00 97.06 121 GLU A N 1
ATOM 990 C CA . GLU A 1 121 ? 13.439 -7.531 -31.597 1.00 97.06 121 GLU A CA 1
ATOM 991 C C . GLU A 1 121 ? 14.765 -6.802 -31.375 1.00 97.06 121 GLU A C 1
ATOM 993 O O . GLU A 1 121 ? 15.727 -7.024 -32.106 1.00 97.06 121 GLU A O 1
ATOM 998 N N . ILE A 1 122 ? 14.810 -5.951 -30.354 1.00 96.75 122 ILE A N 1
ATOM 999 C CA . ILE A 1 122 ? 16.041 -5.421 -29.772 1.00 96.75 122 ILE A CA 1
ATOM 1000 C C . ILE A 1 122 ? 16.146 -5.994 -28.364 1.00 96.75 122 ILE A C 1
ATOM 1002 O O . ILE A 1 122 ? 15.277 -5.730 -27.534 1.00 96.75 122 ILE A O 1
ATOM 1006 N N . LEU A 1 123 ? 17.197 -6.762 -28.100 1.00 96.94 123 LEU A N 1
ATOM 1007 C CA . LEU A 1 123 ? 17.464 -7.371 -26.804 1.00 96.94 123 LEU A CA 1
ATOM 1008 C C . LEU A 1 123 ? 18.781 -6.829 -26.252 1.00 96.94 123 LEU A C 1
ATOM 1010 O O . LEU A 1 123 ? 19.841 -7.040 -26.841 1.00 96.94 123 LEU A O 1
ATOM 1014 N N . ILE A 1 124 ? 18.713 -6.154 -25.111 1.00 96.69 124 ILE A N 1
ATOM 1015 C CA . ILE A 1 124 ? 19.869 -5.603 -24.407 1.00 96.69 124 ILE A CA 1
ATOM 1016 C C . ILE A 1 124 ? 20.055 -6.426 -23.134 1.00 96.69 124 ILE A C 1
ATOM 1018 O O . ILE A 1 124 ? 19.214 -6.389 -22.233 1.00 96.69 124 ILE A O 1
ATOM 1022 N N . SER A 1 125 ? 21.135 -7.201 -23.068 1.00 96.19 125 SER A N 1
ATOM 1023 C CA . SER A 1 125 ? 21.396 -8.101 -21.940 1.00 96.19 125 SER A CA 1
ATOM 1024 C C . SER A 1 125 ? 22.236 -7.398 -20.885 1.00 96.19 125 SER A C 1
ATOM 1026 O O . SER A 1 125 ? 23.241 -6.776 -21.220 1.00 96.19 125 SER A O 1
ATOM 1028 N N . GLN A 1 126 ? 21.817 -7.495 -19.623 1.00 95.62 126 GLN A N 1
ATOM 1029 C CA . GLN A 1 126 ? 22.497 -6.943 -18.448 1.00 95.62 126 GLN A CA 1
ATOM 1030 C C . GLN A 1 126 ? 23.010 -5.501 -18.634 1.00 95.62 126 GLN A C 1
ATOM 1032 O O . GLN A 1 126 ? 24.188 -5.242 -18.375 1.00 95.62 126 GLN A O 1
ATOM 1037 N N . PRO A 1 127 ? 22.186 -4.553 -19.130 1.00 95.25 127 PRO A N 1
ATOM 1038 C CA . PRO A 1 127 ? 22.662 -3.191 -19.283 1.00 95.25 127 PRO A CA 1
ATOM 1039 C C . PRO A 1 127 ? 22.883 -2.534 -17.921 1.00 95.25 127 PRO A C 1
ATOM 1041 O O . PRO A 1 127 ? 21.991 -2.561 -17.076 1.00 95.25 127 PRO A O 1
ATOM 1044 N N . GLY A 1 128 ? 24.040 -1.909 -17.734 1.00 92.19 128 GLY A N 1
ATOM 1045 C CA . GLY A 1 128 ? 24.357 -1.086 -16.574 1.00 92.19 128 GLY A CA 1
ATOM 1046 C C . GLY A 1 128 ? 24.313 0.395 -16.932 1.00 92.19 128 GLY A C 1
ATOM 1047 O O . GLY A 1 128 ? 24.999 0.825 -17.857 1.00 92.19 128 GLY A O 1
ATOM 1048 N N . LEU A 1 129 ? 23.531 1.184 -16.196 1.00 89.12 129 LEU A N 1
ATOM 1049 C CA . LEU A 1 129 ? 23.492 2.643 -16.317 1.00 89.12 129 LEU A CA 1
ATOM 1050 C C . LEU A 1 129 ? 24.128 3.292 -15.085 1.00 89.12 129 LEU A C 1
ATOM 1052 O O . LEU A 1 129 ? 23.636 3.123 -13.976 1.00 89.12 129 LEU A O 1
ATOM 1056 N N . LYS A 1 130 ? 25.180 4.085 -15.269 1.00 86.44 130 LYS A N 1
ATOM 1057 C CA . LYS A 1 130 ? 25.761 4.916 -14.210 1.00 86.44 130 LYS A CA 1
ATOM 1058 C C . LYS A 1 130 ? 25.428 6.375 -14.459 1.00 86.44 130 LYS A C 1
ATOM 1060 O O . LYS A 1 130 ? 25.629 6.870 -15.566 1.00 86.44 130 LYS A O 1
ATOM 1065 N N . ILE A 1 131 ? 24.938 7.054 -13.433 1.00 82.69 131 ILE A N 1
ATOM 1066 C CA . ILE A 1 131 ? 24.593 8.472 -13.480 1.00 82.69 131 ILE A CA 1
ATOM 1067 C C . ILE A 1 131 ? 25.439 9.191 -12.434 1.00 82.69 131 ILE A C 1
ATOM 1069 O O . ILE A 1 131 ? 25.390 8.829 -11.261 1.00 82.69 131 ILE A O 1
ATOM 1073 N N . HIS A 1 132 ? 26.201 10.201 -12.848 1.00 80.19 132 HIS A N 1
ATOM 1074 C CA . HIS A 1 132 ? 27.039 10.999 -11.952 1.00 80.19 132 HIS A CA 1
ATOM 1075 C C . HIS A 1 132 ? 26.587 12.459 -11.961 1.00 80.19 132 HIS A C 1
ATOM 1077 O O . HIS A 1 132 ? 26.346 13.029 -13.028 1.00 80.19 132 HIS A O 1
ATOM 1083 N N . GLY A 1 133 ? 26.502 13.074 -10.782 1.00 72.00 133 GLY A N 1
ATOM 1084 C CA . GLY A 1 133 ? 26.245 14.503 -10.612 1.00 72.00 133 GLY A CA 1
ATOM 1085 C C . GLY A 1 133 ? 25.276 14.804 -9.471 1.00 72.00 133 GLY A C 1
ATOM 1086 O O . GLY A 1 133 ? 24.621 13.914 -8.927 1.00 72.00 133 GLY A O 1
ATOM 1087 N N . LYS A 1 134 ? 25.139 16.088 -9.118 1.00 64.44 134 LYS A N 1
ATOM 1088 C CA . LYS A 1 134 ? 24.210 16.509 -8.060 1.00 64.44 134 LYS A CA 1
ATOM 1089 C C . LYS A 1 134 ? 22.772 16.140 -8.428 1.00 64.44 134 LYS A C 1
ATOM 1091 O O . LYS A 1 134 ? 22.277 16.474 -9.507 1.00 64.44 134 LYS A O 1
ATOM 1096 N N . GLN A 1 135 ? 22.082 15.487 -7.498 1.00 55.06 135 GLN A N 1
ATOM 1097 C CA . GLN A 1 135 ? 20.644 15.272 -7.584 1.00 55.06 135 GLN A CA 1
ATOM 1098 C C . GLN A 1 135 ? 19.961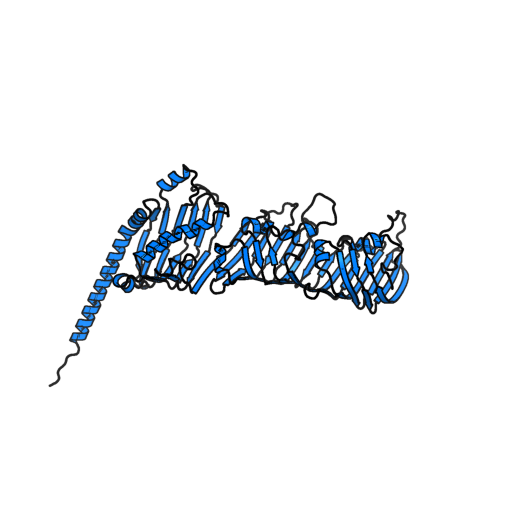 16.643 -7.502 1.00 55.06 135 GLN A C 1
ATOM 1100 O O . GLN A 1 135 ? 20.004 17.303 -6.465 1.00 55.06 135 GLN A O 1
ATOM 1105 N N . THR A 1 136 ? 19.385 17.118 -8.605 1.00 52.09 136 THR A N 1
ATOM 1106 C CA . THR A 1 136 ? 18.581 18.341 -8.575 1.00 52.09 136 THR A CA 1
ATOM 1107 C C . THR A 1 136 ? 17.331 18.087 -7.731 1.00 52.09 136 THR A C 1
ATOM 1109 O O . THR A 1 136 ? 16.760 16.990 -7.743 1.00 52.09 136 THR A O 1
ATOM 1112 N N . ASN A 1 137 ? 16.924 19.087 -6.945 1.00 43.50 137 ASN A N 1
ATOM 1113 C CA . ASN A 1 137 ? 15.715 19.003 -6.130 1.00 43.50 137 ASN A CA 1
ATOM 1114 C C . ASN A 1 137 ? 14.512 18.649 -7.020 1.00 43.50 137 ASN A C 1
ATOM 1116 O O . ASN A 1 137 ? 14.443 19.051 -8.180 1.00 43.50 137 ASN A O 1
ATOM 1120 N N . ALA A 1 138 ? 13.517 17.946 -6.471 1.00 43.84 138 ALA A N 1
ATOM 1121 C CA . ALA A 1 138 ? 12.314 17.499 -7.189 1.00 43.84 138 ALA A CA 1
ATOM 1122 C C . ALA A 1 138 ? 11.490 18.627 -7.871 1.00 43.84 138 ALA A C 1
ATOM 1124 O O . ALA A 1 138 ? 10.493 18.355 -8.548 1.00 43.84 138 ALA A O 1
ATOM 1125 N N . ALA A 1 139 ? 11.868 19.898 -7.700 1.00 40.88 139 ALA A N 1
ATOM 1126 C CA . ALA A 1 139 ? 11.347 21.046 -8.435 1.00 40.88 139 ALA A CA 1
ATOM 1127 C C . ALA A 1 139 ? 11.822 21.099 -9.906 1.00 40.88 139 ALA A C 1
ATOM 1129 O O . ALA A 1 139 ? 11.005 21.433 -10.759 1.00 40.88 139 ALA A O 1
ATOM 1130 N N . ASP A 1 140 ? 13.043 20.648 -10.215 1.00 45.06 140 ASP A N 1
ATOM 1131 C CA . ASP A 1 140 ? 13.680 20.811 -11.541 1.00 45.06 140 ASP A CA 1
ATOM 1132 C C . ASP A 1 140 ? 13.565 19.563 -12.446 1.00 45.06 140 ASP A C 1
ATOM 1134 O O . ASP A 1 140 ? 14.090 19.511 -13.555 1.00 45.06 140 ASP A O 1
ATOM 1138 N N . LYS A 1 141 ? 12.840 18.521 -12.007 1.00 48.91 141 LYS A N 1
ATOM 1139 C CA . LYS A 1 141 ? 12.681 17.246 -12.744 1.00 48.91 141 LYS A CA 1
ATOM 1140 C C . LYS A 1 141 ? 11.916 17.351 -14.073 1.00 48.91 141 LYS A C 1
ATOM 1142 O O . LYS A 1 141 ? 11.911 16.378 -14.826 1.00 48.91 141 LYS A O 1
ATOM 1147 N N . LYS A 1 142 ? 11.270 18.486 -14.373 1.00 44.97 142 LYS A N 1
ATOM 1148 C CA . LYS A 1 142 ? 10.555 18.680 -15.648 1.00 44.97 142 LYS A CA 1
ATOM 1149 C C . LYS A 1 142 ? 11.500 18.670 -16.858 1.00 44.97 142 LYS A C 1
ATOM 1151 O O . LYS A 1 142 ? 11.047 18.316 -17.937 1.00 44.97 142 LYS A O 1
ATOM 1156 N N . ASP A 1 143 ? 12.793 18.940 -16.690 1.00 47.00 143 ASP A N 1
ATOM 1157 C CA . ASP A 1 143 ? 13.673 19.225 -17.832 1.00 47.00 143 ASP A CA 1
ATOM 1158 C C . ASP A 1 143 ? 14.381 17.997 -18.446 1.00 47.00 143 ASP A C 1
ATOM 1160 O O . ASP A 1 143 ? 14.775 18.034 -19.611 1.00 47.00 143 ASP A O 1
ATOM 1164 N N . ASN A 1 144 ? 14.497 16.867 -17.734 1.00 49.22 144 ASN A N 1
ATOM 1165 C CA . ASN A 1 144 ? 15.396 15.775 -18.157 1.00 49.22 144 ASN A CA 1
ATOM 1166 C C . ASN A 1 144 ? 14.822 14.787 -19.193 1.00 49.22 144 ASN A C 1
ATOM 1168 O O . ASN A 1 144 ? 15.584 14.211 -19.960 1.00 49.22 144 ASN A O 1
ATOM 1172 N N . ILE A 1 145 ? 13.502 14.568 -19.255 1.00 48.91 145 ILE A N 1
ATOM 1173 C CA . ILE A 1 145 ? 12.893 13.774 -20.351 1.00 48.91 145 ILE A CA 1
ATOM 1174 C C . ILE A 1 145 ? 12.714 14.661 -21.591 1.00 48.91 145 ILE A C 1
ATOM 1176 O O . ILE A 1 145 ? 12.868 14.202 -22.722 1.00 48.91 145 ILE A O 1
ATOM 1180 N N . LEU A 1 146 ? 12.452 15.954 -21.368 1.00 48.62 146 LEU A N 1
ATOM 1181 C CA . LEU A 1 146 ? 12.301 16.969 -22.405 1.00 48.62 146 LEU A CA 1
ATOM 1182 C C . LEU A 1 146 ? 13.611 17.291 -23.142 1.00 48.62 146 LEU A C 1
ATOM 1184 O O . LEU A 1 146 ? 13.559 17.698 -24.300 1.00 48.62 146 LEU A O 1
ATOM 1188 N N . SER A 1 147 ? 14.774 17.040 -22.534 1.00 50.66 147 SER A N 1
ATOM 1189 C CA . SER A 1 147 ? 16.088 17.260 -23.156 1.00 50.66 147 SER A CA 1
ATOM 1190 C C . SER A 1 147 ? 16.505 16.184 -24.169 1.00 50.66 147 SER A C 1
ATOM 1192 O O . SER A 1 147 ? 17.258 16.495 -25.086 1.00 50.66 147 SER A O 1
ATOM 1194 N N . VAL A 1 148 ? 15.970 14.958 -24.082 1.00 51.00 148 VAL A N 1
ATOM 1195 C CA . VAL A 1 148 ? 16.209 13.873 -25.065 1.00 51.00 148 VAL A CA 1
ATOM 1196 C C . VAL A 1 148 ? 15.284 14.007 -26.293 1.00 51.00 148 VAL A C 1
ATOM 1198 O O . VAL A 1 148 ? 15.531 13.443 -27.363 1.00 51.00 148 VAL A O 1
ATOM 1201 N N . MET A 1 149 ? 14.208 14.798 -26.178 1.00 53.78 149 MET A N 1
ATOM 1202 C CA . MET A 1 149 ? 13.192 14.977 -27.227 1.00 53.78 149 MET A CA 1
ATOM 1203 C C . MET A 1 149 ? 13.719 15.596 -28.536 1.00 53.78 149 MET A C 1
ATOM 1205 O O . MET A 1 149 ? 13.342 15.098 -29.601 1.00 53.78 149 MET A O 1
ATOM 1209 N N . PRO A 1 150 ? 14.577 16.638 -28.532 1.00 57.41 150 PRO A N 1
ATOM 1210 C CA . PRO A 1 150 ? 15.112 17.218 -29.765 1.00 57.41 150 PRO A CA 1
ATOM 1211 C C . PRO A 1 150 ? 16.001 16.240 -30.545 1.00 57.41 150 PRO A C 1
ATOM 1213 O O . PRO A 1 150 ? 15.979 16.234 -31.776 1.00 57.41 150 PRO A O 1
ATOM 1216 N N . GLU A 1 151 ? 16.743 15.385 -29.839 1.00 57.97 151 GLU A N 1
ATOM 1217 C CA . GLU A 1 151 ? 17.691 14.426 -30.419 1.00 57.97 151 GLU A CA 1
ATOM 1218 C C . GLU A 1 151 ? 16.964 13.253 -31.091 1.00 57.97 151 GLU A C 1
ATOM 1220 O O . GLU A 1 151 ? 17.250 12.914 -32.244 1.00 57.97 151 GLU A O 1
ATOM 1225 N N . LEU A 1 152 ? 15.946 12.696 -30.422 1.00 54.97 152 LEU A N 1
ATOM 1226 C CA . LEU A 1 152 ? 15.054 11.690 -31.012 1.00 54.97 152 LEU A CA 1
ATOM 1227 C C . LEU A 1 152 ? 14.285 12.255 -32.212 1.00 54.97 152 LEU A C 1
ATOM 1229 O O . LEU A 1 152 ? 14.165 11.584 -33.241 1.00 54.97 152 LEU A O 1
ATOM 1233 N N . ARG A 1 153 ? 13.818 13.508 -32.115 1.00 60.16 153 ARG A N 1
ATOM 1234 C CA . ARG A 1 153 ? 13.138 14.198 -33.216 1.00 60.16 153 ARG A CA 1
ATOM 1235 C C . ARG A 1 153 ? 14.045 14.301 -34.437 1.00 60.16 153 ARG A C 1
ATOM 1237 O O . ARG A 1 153 ? 13.628 13.891 -35.513 1.00 60.16 153 ARG A O 1
ATOM 1244 N N . GLN A 1 154 ? 15.285 14.768 -34.272 1.00 59.53 154 GLN A N 1
ATOM 1245 C CA . GLN A 1 154 ? 16.238 14.898 -35.377 1.00 59.53 154 GLN A CA 1
ATOM 1246 C C . GLN A 1 154 ? 16.536 13.549 -36.052 1.00 59.53 154 GLN A C 1
ATOM 1248 O O . GLN A 1 154 ? 16.620 13.483 -37.282 1.00 59.53 154 GLN A O 1
ATOM 1253 N N . LEU A 1 155 ? 16.681 12.471 -35.274 1.00 57.94 155 LEU A N 1
ATOM 1254 C CA . LEU A 1 155 ? 17.005 11.143 -35.799 1.00 57.94 155 LEU A CA 1
ATOM 1255 C C . LEU A 1 155 ? 15.897 10.600 -36.711 1.00 57.94 155 LEU A C 1
ATOM 1257 O O . LEU A 1 155 ? 16.187 10.155 -37.826 1.00 57.94 155 LEU A O 1
ATOM 1261 N N . VAL A 1 156 ? 14.638 10.691 -36.277 1.00 62.31 156 VAL A N 1
ATOM 1262 C CA . VAL A 1 156 ? 13.491 10.199 -37.051 1.00 62.31 156 VAL A CA 1
ATOM 1263 C C . VAL A 1 156 ? 13.147 11.142 -38.203 1.00 62.31 156 VAL A C 1
ATOM 1265 O O . VAL A 1 156 ? 12.934 10.660 -39.303 1.00 62.31 156 VAL A O 1
ATOM 1268 N N . THR A 1 157 ? 13.154 12.470 -38.026 1.00 63.25 157 THR A N 1
ATOM 1269 C CA . THR A 1 157 ? 12.745 13.391 -39.108 1.00 63.25 157 THR A CA 1
ATOM 1270 C C . THR A 1 157 ? 13.732 13.454 -40.272 1.00 63.25 157 THR A C 1
ATOM 1272 O O . THR A 1 157 ? 13.341 13.849 -41.366 1.00 63.25 157 THR A O 1
ATOM 1275 N N . THR A 1 158 ? 15.002 13.098 -40.050 1.00 67.06 158 THR A N 1
ATOM 1276 C CA . THR A 1 158 ? 16.066 13.272 -41.058 1.00 67.06 158 THR A CA 1
ATOM 1277 C C . THR A 1 158 ? 16.466 11.962 -41.735 1.00 67.06 158 THR A C 1
ATOM 1279 O O . THR A 1 158 ? 16.887 11.981 -42.888 1.00 67.06 158 THR A O 1
ATOM 1282 N N . SER A 1 159 ? 16.350 10.825 -41.038 1.00 70.94 159 SER A N 1
ATOM 1283 C CA . SER A 1 159 ? 16.943 9.556 -41.494 1.00 70.94 159 SER A CA 1
ATOM 1284 C C . SER A 1 159 ? 15.915 8.512 -41.933 1.00 70.94 159 SER A C 1
ATOM 1286 O O . SER A 1 159 ? 16.241 7.659 -42.758 1.00 70.94 159 SER A O 1
ATOM 1288 N N . PHE A 1 160 ? 14.683 8.557 -41.406 1.00 81.19 160 PHE A N 1
ATOM 1289 C CA . PHE A 1 160 ? 13.688 7.497 -41.604 1.00 81.19 160 PHE A CA 1
ATOM 1290 C C . PHE A 1 160 ? 12.281 8.055 -41.844 1.00 81.19 160 PHE A C 1
ATOM 1292 O O . PHE A 1 160 ? 11.883 9.053 -41.263 1.00 81.19 160 PHE A O 1
ATOM 1299 N N . LYS A 1 161 ? 11.468 7.373 -42.657 1.00 86.94 161 LYS A N 1
ATOM 1300 C CA . LYS A 1 161 ? 10.033 7.691 -42.785 1.00 86.94 161 LYS A CA 1
ATOM 1301 C C . LYS A 1 161 ? 9.262 7.327 -41.516 1.00 86.94 161 LYS A C 1
ATOM 1303 O O . LYS A 1 161 ? 8.349 8.041 -41.123 1.00 86.94 161 LYS A O 1
ATOM 1308 N N . TYR A 1 162 ? 9.630 6.205 -40.904 1.00 89.81 162 TYR A N 1
ATOM 1309 C CA . TYR A 1 162 ? 9.152 5.764 -39.598 1.00 89.81 162 TYR A CA 1
ATOM 1310 C C . TYR A 1 162 ? 10.148 4.775 -38.987 1.00 89.81 162 TYR A C 1
ATOM 1312 O O . TYR A 1 162 ? 10.972 4.177 -39.693 1.00 89.81 162 TYR A O 1
ATOM 1320 N N . ILE A 1 163 ? 10.013 4.568 -37.681 1.00 90.81 163 ILE A N 1
ATOM 1321 C CA . ILE A 1 163 ? 10.683 3.512 -36.927 1.00 90.81 163 ILE A CA 1
ATOM 1322 C C . ILE A 1 163 ? 9.611 2.608 -36.329 1.00 90.81 163 ILE A C 1
ATOM 1324 O O . ILE A 1 163 ? 8.715 3.080 -35.631 1.00 90.81 163 ILE A O 1
ATOM 1328 N N . LYS A 1 164 ? 9.712 1.305 -36.595 1.00 94.88 164 LYS A N 1
ATOM 1329 C CA . LYS A 1 164 ? 8.839 0.280 -36.024 1.00 94.88 164 LYS A CA 1
ATOM 1330 C C . LYS A 1 164 ? 9.666 -0.861 -35.449 1.00 94.88 164 LYS A C 1
ATOM 1332 O O . LYS A 1 164 ? 10.455 -1.484 -36.159 1.00 94.88 164 LYS A O 1
ATOM 1337 N N . ILE A 1 165 ? 9.450 -1.171 -34.177 1.00 95.81 165 ILE A N 1
ATOM 1338 C CA . ILE A 1 165 ? 10.155 -2.242 -33.471 1.00 95.81 165 ILE A CA 1
ATOM 1339 C C . ILE A 1 165 ? 9.114 -3.095 -32.746 1.00 95.81 165 ILE A C 1
ATOM 1341 O O . ILE A 1 165 ? 8.365 -2.574 -31.923 1.00 95.81 165 ILE A O 1
ATOM 1345 N N . HIS A 1 166 ? 9.022 -4.394 -33.055 1.00 96.94 166 HIS A N 1
ATOM 1346 C CA . HIS A 1 166 ? 7.967 -5.233 -32.459 1.00 96.94 166 HIS A C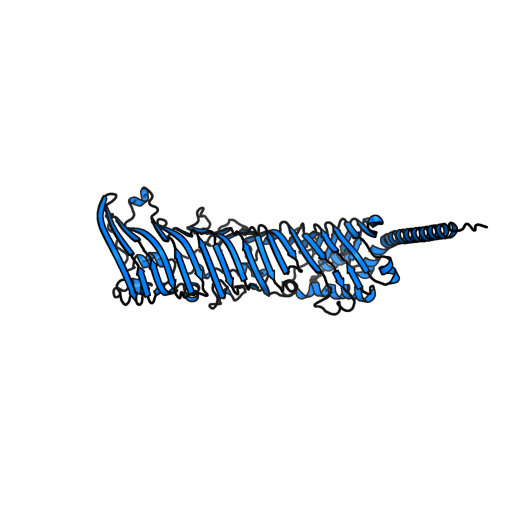A 1
ATOM 1347 C C . HIS A 1 166 ? 8.216 -5.496 -30.972 1.00 96.94 166 HIS A C 1
ATOM 1349 O O . HIS A 1 166 ? 7.264 -5.553 -30.196 1.00 96.94 166 HIS A O 1
ATOM 1355 N N . LYS A 1 167 ? 9.480 -5.616 -30.560 1.00 97.81 167 LYS A N 1
ATOM 1356 C CA . LYS A 1 167 ? 9.852 -5.774 -29.156 1.00 97.81 167 LYS A CA 1
ATOM 1357 C C . LYS A 1 167 ? 11.189 -5.103 -28.866 1.00 97.81 167 LYS A C 1
ATOM 1359 O O . LYS A 1 167 ? 12.167 -5.343 -29.565 1.00 97.81 167 LYS A O 1
ATOM 1364 N N . ILE A 1 168 ? 11.234 -4.273 -27.835 1.00 96.69 168 ILE A N 1
ATOM 1365 C CA . ILE A 1 168 ? 12.475 -3.787 -27.224 1.00 96.69 168 ILE A CA 1
ATOM 1366 C C . ILE A 1 168 ? 12.487 -4.360 -25.818 1.00 96.69 168 ILE A C 1
ATOM 1368 O O . ILE A 1 168 ? 11.500 -4.192 -25.111 1.00 96.69 168 ILE A O 1
ATOM 1372 N N . GLU A 1 169 ? 13.554 -5.036 -25.413 1.00 97.25 169 GLU A N 1
ATOM 1373 C CA . GLU A 1 169 ? 13.656 -5.608 -24.075 1.00 97.25 169 GLU A CA 1
ATOM 1374 C C . GLU A 1 169 ? 15.060 -5.426 -23.500 1.00 97.25 169 GLU A C 1
ATOM 1376 O O . GLU A 1 169 ? 16.062 -5.818 -24.096 1.00 97.25 169 GLU A O 1
ATOM 1381 N N . LEU A 1 170 ? 15.118 -4.819 -22.321 1.00 96.00 170 LEU A N 1
ATOM 1382 C CA . LEU A 1 170 ? 16.294 -4.755 -21.469 1.00 96.00 170 LEU A CA 1
ATOM 1383 C C . LEU A 1 170 ? 16.117 -5.848 -20.422 1.00 96.00 170 LEU A C 1
ATOM 1385 O O . LEU A 1 170 ? 15.129 -5.818 -19.689 1.00 96.00 170 LEU A O 1
ATOM 1389 N N . VAL A 1 171 ? 17.042 -6.802 -20.349 1.00 95.88 171 VAL A N 1
ATOM 1390 C CA . VAL A 1 171 ? 16.956 -7.948 -19.432 1.00 95.88 171 VAL A CA 1
ATOM 1391 C C . VAL A 1 171 ? 18.036 -7.837 -18.370 1.00 95.88 171 VAL A C 1
ATOM 1393 O O . VAL A 1 171 ? 19.206 -7.676 -18.701 1.00 95.88 171 VAL A O 1
ATOM 1396 N N . ASN A 1 172 ? 17.653 -7.987 -17.100 1.00 93.88 172 ASN A N 1
ATOM 1397 C CA . ASN A 1 172 ? 18.559 -7.912 -15.947 1.00 93.88 172 ASN A CA 1
ATOM 1398 C C . ASN A 1 172 ? 19.377 -6.611 -15.899 1.00 93.88 172 ASN A C 1
ATOM 1400 O O . ASN A 1 172 ? 20.564 -6.625 -15.583 1.00 93.88 172 ASN A O 1
ATOM 1404 N N . ALA A 1 173 ? 18.740 -5.492 -16.232 1.00 93.38 173 ALA A N 1
ATOM 1405 C CA . ALA A 1 173 ? 19.334 -4.172 -16.159 1.00 93.38 173 ALA A CA 1
ATOM 1406 C C . ALA A 1 173 ? 19.664 -3.778 -14.715 1.00 93.38 173 ALA A C 1
ATOM 1408 O O . ALA A 1 173 ? 18.974 -4.180 -13.769 1.00 93.38 173 ALA A O 1
ATOM 1409 N N . SER A 1 174 ? 20.682 -2.939 -14.574 1.00 90.75 174 SER A N 1
ATOM 1410 C CA . SER A 1 174 ? 21.031 -2.264 -13.334 1.00 90.75 174 SER A CA 1
ATOM 1411 C C . SER A 1 174 ? 21.231 -0.767 -13.556 1.00 90.75 174 SER A C 1
ATOM 1413 O O . SER A 1 174 ? 21.568 -0.316 -14.654 1.00 90.75 174 SER A O 1
ATOM 1415 N N . PHE A 1 175 ? 21.009 0.021 -12.507 1.00 85.62 175 PHE A N 1
ATOM 1416 C CA . PHE A 1 175 ? 21.387 1.427 -12.492 1.00 85.62 175 PHE A CA 1
ATOM 1417 C C . PHE A 1 175 ? 22.065 1.793 -11.174 1.00 85.62 175 PHE A C 1
ATOM 1419 O O . PHE A 1 175 ? 21.672 1.293 -10.121 1.00 85.62 175 PHE A O 1
ATOM 1426 N N . ASP A 1 176 ? 23.031 2.702 -11.246 1.00 82.50 176 ASP A N 1
ATOM 1427 C CA . ASP A 1 176 ? 23.742 3.274 -10.109 1.00 82.50 176 ASP A CA 1
ATOM 1428 C C . ASP A 1 176 ? 23.774 4.806 -10.237 1.00 82.50 176 ASP A C 1
ATOM 1430 O O . ASP A 1 176 ? 24.113 5.343 -11.295 1.00 82.50 176 ASP A O 1
ATOM 1434 N N . PHE A 1 177 ? 23.426 5.517 -9.163 1.00 75.38 177 PHE A N 1
ATOM 1435 C CA . PHE A 1 177 ? 23.527 6.977 -9.081 1.00 75.38 177 PHE A CA 1
ATOM 1436 C C . PHE A 1 177 ? 24.594 7.389 -8.062 1.00 75.38 177 PHE A C 1
ATOM 1438 O O . PHE A 1 177 ? 24.576 6.926 -6.918 1.00 75.38 177 PHE A O 1
ATOM 1445 N N . TYR A 1 178 ? 25.471 8.303 -8.466 1.00 75.44 178 TYR A N 1
ATOM 1446 C CA . TYR A 1 178 ? 26.602 8.806 -7.691 1.00 75.44 178 TYR A CA 1
ATOM 1447 C C . TYR A 1 178 ? 26.569 10.333 -7.618 1.00 75.44 178 TYR A C 1
ATOM 1449 O O . TYR A 1 178 ? 26.195 11.003 -8.584 1.00 75.44 178 TYR A O 1
ATOM 1457 N N . ASN A 1 179 ? 26.994 10.900 -6.487 1.00 65.69 179 ASN A N 1
ATOM 1458 C CA . ASN A 1 179 ? 27.037 12.356 -6.323 1.00 65.69 179 ASN A CA 1
ATOM 1459 C C . ASN A 1 179 ? 28.143 12.991 -7.184 1.00 65.69 179 ASN A C 1
ATOM 1461 O O . ASN A 1 179 ? 27.948 14.038 -7.800 1.00 65.69 179 ASN A O 1
ATOM 1465 N N . LEU A 1 180 ? 29.302 12.329 -7.231 1.00 65.94 180 LEU A N 1
ATOM 1466 C CA . LEU A 1 180 ? 30.497 12.711 -7.984 1.00 65.94 180 LEU A CA 1
ATOM 1467 C C . LEU A 1 180 ? 31.033 11.495 -8.753 1.00 65.94 180 LEU A C 1
ATOM 1469 O O . LEU A 1 180 ? 30.670 10.361 -8.456 1.00 65.94 180 LEU A O 1
ATOM 1473 N N . ILE A 1 181 ? 31.885 11.734 -9.750 1.00 59.28 181 ILE A N 1
ATOM 1474 C CA . ILE A 1 181 ? 32.393 10.696 -10.667 1.00 59.28 181 ILE A CA 1
ATOM 1475 C C . ILE A 1 181 ? 33.320 9.695 -9.955 1.00 59.28 181 ILE A C 1
ATOM 1477 O O . ILE A 1 181 ? 33.248 8.504 -10.239 1.00 59.28 181 ILE A O 1
ATOM 1481 N N . ASP A 1 182 ? 34.103 10.162 -8.979 1.00 62.75 182 ASP A N 1
ATOM 1482 C CA . ASP A 1 182 ? 35.027 9.335 -8.182 1.00 62.75 182 ASP A CA 1
ATOM 1483 C C . ASP A 1 182 ? 34.407 8.822 -6.868 1.00 62.75 182 ASP A C 1
ATOM 1485 O O . ASP A 1 182 ? 35.101 8.284 -6.002 1.00 62.75 182 ASP A O 1
ATOM 1489 N N . ASP A 1 183 ? 33.098 9.011 -6.681 1.00 65.06 183 ASP A N 1
ATOM 1490 C CA . ASP A 1 183 ? 32.416 8.574 -5.468 1.00 65.06 183 ASP A CA 1
ATOM 1491 C C . ASP A 1 183 ? 32.261 7.047 -5.457 1.00 65.06 183 ASP A C 1
ATOM 1493 O O . ASP A 1 183 ? 31.781 6.430 -6.410 1.00 65.06 183 ASP A O 1
ATOM 1497 N N . THR A 1 184 ? 32.641 6.420 -4.347 1.00 65.12 184 THR A N 1
ATOM 1498 C CA . THR A 1 184 ? 32.438 4.978 -4.140 1.00 65.12 184 THR A CA 1
ATOM 1499 C C . THR A 1 184 ? 31.100 4.689 -3.458 1.00 65.12 184 THR A C 1
ATOM 1501 O O . THR A 1 184 ? 30.613 3.555 -3.502 1.00 65.12 184 THR A O 1
ATOM 1504 N N . HIS A 1 185 ? 30.462 5.709 -2.874 1.00 65.38 185 HIS A N 1
ATOM 1505 C CA . HIS A 1 185 ? 29.170 5.593 -2.218 1.00 65.38 185 HIS A CA 1
ATOM 1506 C C . HIS A 1 185 ? 28.025 5.818 -3.212 1.00 65.38 185 HIS A C 1
ATOM 1508 O O . HIS A 1 185 ? 27.750 6.926 -3.667 1.00 65.38 185 HIS A O 1
ATOM 1514 N N . LYS A 1 186 ? 27.299 4.739 -3.518 1.00 70.38 186 LYS A N 1
ATOM 1515 C CA . LYS A 1 186 ? 26.066 4.794 -4.313 1.00 70.38 186 LYS A CA 1
ATOM 1516 C C . LYS A 1 186 ? 24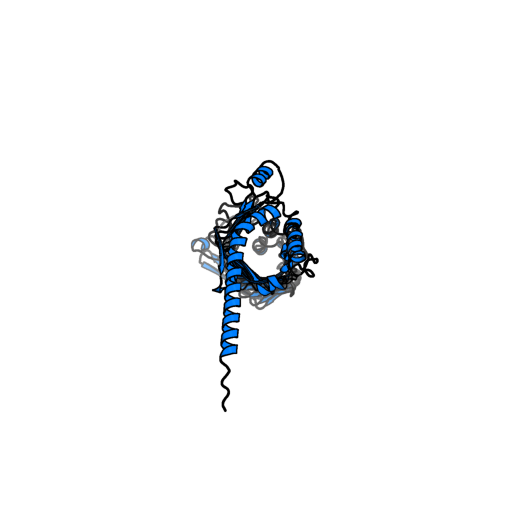.971 5.515 -3.519 1.00 70.38 186 LYS A C 1
ATOM 1518 O O . LYS A 1 186 ? 24.645 5.103 -2.407 1.00 70.38 186 LYS A O 1
ATOM 1523 N N . LEU A 1 187 ? 24.361 6.547 -4.102 1.00 59.19 187 LEU A N 1
ATOM 1524 C CA . LEU A 1 187 ? 23.206 7.237 -3.510 1.00 59.19 187 LEU A CA 1
ATOM 1525 C C . LEU A 1 187 ? 21.903 6.458 -3.730 1.00 59.19 187 LEU A C 1
ATOM 1527 O O . LEU A 1 187 ? 21.016 6.471 -2.881 1.00 59.19 187 LEU A O 1
ATOM 1531 N N . SER A 1 188 ? 21.788 5.786 -4.877 1.00 62.00 188 SER A N 1
ATOM 1532 C CA . SER A 1 188 ? 20.667 4.914 -5.223 1.00 62.00 188 SER A CA 1
ATOM 1533 C C . SER A 1 188 ? 21.141 3.843 -6.193 1.00 62.00 188 SER A C 1
ATOM 1535 O O . SER A 1 188 ? 21.950 4.128 -7.077 1.00 62.00 188 SER A O 1
ATOM 1537 N N . ASN A 1 189 ? 20.594 2.637 -6.068 1.00 73.62 189 ASN A N 1
ATOM 1538 C CA . ASN A 1 189 ? 20.836 1.550 -7.005 1.00 73.62 189 ASN A CA 1
ATOM 1539 C C . ASN A 1 189 ? 19.568 0.732 -7.259 1.00 73.62 189 ASN A C 1
ATOM 1541 O O . ASN A 1 189 ? 18.650 0.695 -6.440 1.00 73.62 189 ASN A O 1
ATOM 1545 N N . GLY A 1 190 ? 19.539 0.056 -8.399 1.00 73.88 190 GLY A N 1
ATOM 1546 C CA . GLY A 1 190 ? 18.548 -0.965 -8.704 1.00 73.88 190 GLY A CA 1
ATOM 1547 C C . GLY A 1 190 ? 19.173 -2.041 -9.571 1.00 73.88 190 GLY A C 1
ATOM 1548 O O . GLY A 1 190 ? 19.973 -1.741 -10.451 1.00 73.88 190 GLY A O 1
ATOM 1549 N N . GLU A 1 191 ? 18.816 -3.293 -9.318 1.00 82.88 191 GLU A N 1
ATOM 1550 C CA . GLU A 1 191 ? 19.354 -4.459 -10.018 1.00 82.88 191 GLU A CA 1
ATOM 1551 C C . GLU A 1 191 ? 18.215 -5.378 -10.460 1.00 82.88 191 GLU A C 1
ATOM 1553 O O . GLU A 1 191 ? 17.103 -5.315 -9.930 1.00 82.88 191 GLU A O 1
ATOM 1558 N N . ASN A 1 192 ? 18.495 -6.257 -11.425 1.00 89.06 192 ASN A N 1
ATOM 1559 C CA . ASN A 1 192 ? 17.537 -7.237 -11.945 1.00 89.06 192 ASN A CA 1
ATOM 1560 C C . ASN A 1 192 ? 16.244 -6.591 -12.469 1.00 89.06 192 ASN A C 1
ATOM 1562 O O . ASN A 1 192 ? 15.134 -7.070 -12.223 1.00 89.06 192 ASN A O 1
ATOM 1566 N N . ILE A 1 193 ? 16.392 -5.487 -13.200 1.00 91.81 193 ILE A N 1
ATOM 1567 C CA . ILE A 1 193 ? 15.280 -4.760 -13.803 1.00 91.81 193 ILE A CA 1
ATOM 1568 C C . ILE A 1 193 ? 15.086 -5.270 -15.230 1.00 91.81 193 ILE A C 1
ATOM 1570 O O . ILE A 1 193 ? 16.002 -5.258 -16.045 1.00 91.81 193 ILE A O 1
ATOM 1574 N N . THR A 1 194 ? 13.884 -5.727 -15.555 1.00 95.25 194 THR A N 1
ATOM 1575 C CA . THR A 1 194 ? 13.479 -5.998 -16.935 1.00 95.25 194 THR A CA 1
ATOM 1576 C C . THR A 1 194 ? 12.537 -4.901 -17.393 1.00 95.25 194 THR A C 1
ATOM 1578 O O . THR A 1 194 ? 11.548 -4.628 -16.713 1.00 95.25 194 THR A O 1
ATOM 1581 N N . ILE A 1 195 ? 12.831 -4.277 -18.529 1.00 94.50 195 ILE A N 1
ATOM 1582 C CA . ILE A 1 195 ? 11.981 -3.256 -19.151 1.00 94.50 195 ILE A CA 1
ATOM 1583 C C . ILE A 1 195 ? 11.681 -3.722 -20.562 1.00 94.50 195 ILE A C 1
ATOM 1585 O O . ILE A 1 195 ? 12.607 -4.047 -21.301 1.00 94.50 195 ILE A O 1
ATOM 1589 N N . GLY A 1 196 ? 10.410 -3.735 -20.945 1.00 95.69 196 GLY A N 1
ATOM 1590 C CA . GLY A 1 196 ? 10.004 -4.098 -22.290 1.00 95.69 196 GLY A CA 1
ATOM 1591 C C . GLY A 1 196 ? 9.007 -3.128 -22.898 1.00 95.69 196 GLY A C 1
ATOM 1592 O O . GLY A 1 196 ? 8.141 -2.588 -22.213 1.00 95.69 196 GLY A O 1
ATOM 1593 N N . ILE A 1 197 ? 9.132 -2.921 -24.203 1.00 95.44 197 ILE A N 1
ATOM 1594 C CA . ILE A 1 197 ? 8.221 -2.123 -25.021 1.00 95.44 197 ILE A CA 1
ATOM 1595 C C . ILE A 1 197 ? 7.748 -3.010 -26.169 1.00 95.44 197 ILE A C 1
ATOM 1597 O O . ILE A 1 197 ? 8.566 -3.541 -26.924 1.00 95.44 197 ILE A O 1
ATOM 1601 N N . LEU A 1 198 ? 6.433 -3.172 -26.300 1.00 96.88 198 LEU A N 1
ATOM 1602 C CA . LEU A 1 198 ? 5.809 -3.966 -27.356 1.00 96.88 198 LEU A CA 1
ATOM 1603 C C . LEU A 1 198 ? 5.243 -3.057 -28.444 1.00 96.88 198 LEU A C 1
ATOM 1605 O O . LEU A 1 198 ? 4.527 -2.101 -28.154 1.00 96.88 198 LEU A O 1
ATOM 1609 N N . ASN A 1 199 ? 5.537 -3.394 -29.699 1.00 96.25 199 ASN A N 1
ATOM 1610 C CA . ASN A 1 199 ? 5.069 -2.704 -30.901 1.00 96.25 199 ASN A CA 1
ATOM 1611 C C . ASN A 1 199 ? 5.325 -1.190 -30.871 1.00 96.25 199 ASN A C 1
ATOM 1613 O O . ASN A 1 199 ? 4.436 -0.384 -31.138 1.00 96.25 199 ASN A O 1
ATOM 1617 N N . PHE A 1 200 ? 6.570 -0.815 -30.573 1.00 93.94 200 PHE A N 1
ATOM 1618 C CA . PHE A 1 200 ? 7.026 0.564 -30.660 1.00 93.94 200 PHE A CA 1
ATOM 1619 C C . PHE A 1 200 ? 6.879 1.091 -32.093 1.00 93.94 200 PHE A C 1
ATOM 1621 O O . PHE A 1 200 ? 7.353 0.465 -33.048 1.00 93.94 200 PHE A O 1
ATOM 1628 N N . TYR A 1 201 ? 6.261 2.261 -32.239 1.00 92.12 201 TYR A N 1
ATOM 1629 C CA . TYR A 1 201 ? 6.112 2.963 -33.509 1.00 92.12 201 TYR A CA 1
ATOM 1630 C C . TYR A 1 201 ? 6.258 4.474 -33.324 1.00 92.12 201 TYR A C 1
ATOM 1632 O O . TYR A 1 201 ? 5.586 5.069 -32.484 1.00 92.12 201 TYR A O 1
ATOM 1640 N N . THR A 1 202 ? 7.082 5.109 -34.152 1.00 88.94 202 THR A N 1
ATOM 1641 C CA . THR A 1 202 ? 7.167 6.571 -34.252 1.00 88.94 202 THR A CA 1
ATOM 1642 C C . THR A 1 202 ? 7.415 6.993 -35.698 1.00 88.94 202 THR A C 1
ATOM 1644 O O . THR A 1 202 ? 8.035 6.263 -36.477 1.00 88.94 202 THR A O 1
ATOM 1647 N N . ASP A 1 203 ? 6.922 8.169 -36.062 1.00 87.25 203 ASP A N 1
ATOM 1648 C CA . ASP A 1 203 ? 7.087 8.786 -37.372 1.00 87.25 203 ASP A CA 1
ATOM 1649 C C . ASP A 1 203 ? 7.175 10.313 -37.238 1.00 87.25 203 ASP A C 1
ATOM 1651 O O . ASP A 1 203 ? 7.070 10.883 -36.148 1.00 87.25 203 ASP A O 1
ATOM 1655 N N . SER A 1 204 ? 7.377 10.993 -38.363 1.00 80.12 204 SER A N 1
ATOM 1656 C CA . SER A 1 204 ? 7.484 12.452 -38.406 1.00 80.12 204 SER A CA 1
ATOM 1657 C C . SER A 1 204 ? 6.208 13.197 -37.987 1.00 80.12 204 SER A C 1
ATOM 1659 O O . SER A 1 204 ? 6.301 14.386 -37.685 1.00 80.12 204 SER A O 1
ATOM 1661 N N . LEU A 1 205 ? 5.043 12.538 -37.949 1.00 81.06 205 LEU A N 1
ATOM 1662 C CA . LEU A 1 205 ? 3.758 13.136 -37.569 1.00 81.06 205 LEU A CA 1
ATOM 1663 C C . LEU A 1 205 ? 3.494 13.040 -36.061 1.00 81.06 205 LEU A C 1
ATOM 1665 O O . LEU A 1 205 ? 2.854 13.928 -35.502 1.00 81.06 205 LEU A O 1
ATOM 1669 N N . LEU A 1 206 ? 3.990 11.991 -35.400 1.00 76.38 206 LEU A N 1
ATOM 1670 C CA . LEU A 1 206 ? 3.862 11.800 -33.951 1.00 76.38 206 LEU A CA 1
ATOM 1671 C C . LEU A 1 206 ? 4.832 12.687 -33.155 1.00 76.38 206 LEU A C 1
ATOM 1673 O O . LEU A 1 206 ? 4.463 13.268 -32.139 1.00 76.38 206 LEU A O 1
ATOM 1677 N N . LEU A 1 207 ? 6.063 12.852 -33.637 1.00 69.75 207 LEU A N 1
ATOM 1678 C CA . LEU A 1 207 ? 7.136 13.548 -32.911 1.00 69.75 207 LEU A CA 1
ATOM 1679 C C . LEU A 1 207 ? 6.908 15.030 -32.571 1.00 69.75 207 LEU A C 1
ATOM 1681 O O . LEU A 1 207 ? 7.451 15.475 -31.559 1.00 69.75 207 LEU A O 1
ATOM 1685 N N . PRO A 1 208 ? 6.167 15.832 -33.362 1.00 66.94 208 PRO A N 1
ATOM 1686 C CA . PRO A 1 208 ? 5.835 17.200 -32.981 1.00 66.94 208 PRO A CA 1
ATOM 1687 C C . PRO A 1 208 ? 4.934 17.286 -31.744 1.00 66.94 208 PRO A C 1
ATOM 1689 O O . PRO A 1 208 ? 4.891 18.344 -31.122 1.00 66.94 208 PRO A O 1
ATOM 1692 N N . ASN A 1 209 ? 4.219 16.210 -31.386 1.00 66.56 209 ASN A N 1
ATOM 1693 C CA . ASN A 1 209 ? 3.352 16.184 -30.216 1.00 66.56 209 ASN A CA 1
ATOM 1694 C C . ASN A 1 209 ? 4.151 15.777 -28.959 1.00 66.56 209 ASN A C 1
ATOM 1696 O O . ASN A 1 209 ? 4.484 14.597 -28.809 1.00 66.56 209 ASN A O 1
ATOM 1700 N N . PRO A 1 210 ? 4.409 16.701 -28.011 1.00 64.75 210 PRO A N 1
ATOM 1701 C CA . PRO A 1 210 ? 5.148 16.388 -26.788 1.00 64.75 210 PRO A CA 1
ATOM 1702 C C . PRO A 1 210 ? 4.416 15.389 -25.880 1.00 64.75 210 PRO A C 1
ATOM 1704 O O . PRO A 1 210 ? 5.023 14.797 -24.989 1.00 64.75 210 PRO A O 1
ATOM 1707 N N . GLU A 1 211 ? 3.118 15.178 -26.098 1.00 64.69 211 GLU A N 1
ATOM 1708 C CA . GLU A 1 211 ? 2.308 14.234 -25.336 1.00 64.69 211 GLU A CA 1
ATOM 1709 C C . GLU A 1 211 ? 2.276 12.831 -25.942 1.00 64.69 211 GLU A C 1
ATOM 1711 O O . GLU A 1 211 ? 1.891 11.888 -25.255 1.00 64.69 211 GLU A O 1
ATOM 1716 N N . ARG A 1 212 ? 2.692 12.668 -27.206 1.00 70.44 212 ARG A N 1
ATOM 1717 C CA . ARG A 1 212 ? 2.591 11.393 -27.926 1.00 70.44 212 ARG A CA 1
ATOM 1718 C C . ARG A 1 212 ? 3.728 11.202 -28.930 1.00 70.44 212 ARG A C 1
ATOM 1720 O O . ARG A 1 212 ? 3.512 11.147 -30.136 1.00 70.44 212 ARG A O 1
ATOM 1727 N N . LEU A 1 213 ? 4.941 11.050 -28.404 1.00 68.31 213 LEU A N 1
ATOM 1728 C CA . LEU A 1 213 ? 6.169 10.878 -29.194 1.00 68.31 213 LEU A CA 1
ATOM 1729 C C . LEU A 1 213 ? 6.241 9.539 -29.943 1.00 68.31 213 LEU A C 1
ATOM 1731 O O . LEU A 1 213 ? 6.906 9.423 -30.974 1.00 68.31 213 LEU A O 1
ATOM 1735 N N . PHE A 1 214 ? 5.584 8.516 -29.408 1.00 82.25 214 PHE A N 1
ATOM 1736 C CA . PHE A 1 214 ? 5.524 7.181 -29.984 1.00 82.25 214 PHE A CA 1
ATOM 1737 C C . PHE A 1 214 ? 4.242 6.472 -29.545 1.00 82.25 214 PHE A C 1
ATOM 1739 O O . PHE A 1 214 ? 3.583 6.870 -28.584 1.00 82.25 214 PHE A O 1
ATOM 1746 N N . ASN A 1 215 ? 3.911 5.400 -30.254 1.00 88.00 215 ASN A N 1
ATOM 1747 C CA . ASN A 1 215 ? 2.907 4.425 -29.859 1.00 88.00 215 ASN A CA 1
ATOM 1748 C C . ASN A 1 215 ? 3.597 3.147 -29.383 1.00 88.00 215 ASN A C 1
ATOM 1750 O O . ASN A 1 215 ? 4.638 2.768 -29.919 1.00 88.00 215 ASN A O 1
ATOM 1754 N N . ALA A 1 216 ? 2.993 2.485 -28.405 1.00 91.19 216 ALA A N 1
ATOM 1755 C CA . ALA A 1 216 ? 3.349 1.144 -27.971 1.00 91.19 216 ALA A CA 1
ATOM 1756 C C . ALA A 1 216 ? 2.075 0.430 -27.505 1.00 91.19 216 ALA A C 1
ATOM 1758 O O . ALA A 1 216 ? 1.193 1.060 -26.921 1.00 91.19 216 ALA A O 1
ATOM 1759 N N . ASP A 1 217 ? 1.992 -0.875 -27.749 1.00 93.81 217 ASP A N 1
ATOM 1760 C CA . ASP A 1 217 ? 0.870 -1.699 -27.290 1.00 93.81 217 ASP A CA 1
ATOM 1761 C C . ASP A 1 217 ? 0.949 -1.965 -25.787 1.00 93.81 217 ASP A C 1
ATOM 1763 O O . ASP A 1 217 ? -0.075 -2.078 -25.116 1.00 93.81 217 ASP A O 1
ATOM 1767 N N . ASP A 1 218 ? 2.171 -2.105 -25.270 1.00 94.50 218 ASP A N 1
ATOM 1768 C CA . ASP A 1 218 ? 2.451 -2.183 -23.844 1.00 94.50 218 ASP A CA 1
ATOM 1769 C C . ASP A 1 218 ? 3.861 -1.663 -23.555 1.00 94.50 218 ASP A C 1
ATOM 1771 O O . ASP A 1 218 ? 4.781 -1.811 -24.364 1.00 94.50 218 ASP A O 1
ATOM 1775 N N . ILE A 1 219 ? 4.021 -1.100 -22.366 1.00 91.94 219 ILE A N 1
ATOM 1776 C CA . ILE A 1 219 ? 5.311 -0.851 -21.737 1.00 91.94 219 ILE A CA 1
ATOM 1777 C C . ILE A 1 219 ? 5.237 -1.580 -20.409 1.00 91.94 219 ILE A C 1
ATOM 1779 O O . ILE A 1 219 ? 4.407 -1.236 -19.563 1.00 91.94 219 ILE A O 1
ATOM 1783 N N . TYR A 1 220 ? 6.079 -2.591 -20.241 1.00 94.75 220 TYR A N 1
ATOM 1784 C CA . TYR A 1 220 ? 6.127 -3.376 -19.023 1.00 94.75 220 TYR A CA 1
ATOM 1785 C C . TYR A 1 220 ? 7.465 -3.225 -18.322 1.00 94.75 220 TYR A C 1
ATOM 1787 O O . TYR A 1 220 ? 8.515 -3.063 -18.940 1.00 94.75 220 TYR A O 1
ATOM 1795 N N . LEU A 1 221 ? 7.413 -3.299 -17.000 1.00 93.69 221 LEU A N 1
ATOM 1796 C CA . LEU A 1 221 ? 8.589 -3.300 -16.149 1.00 93.69 221 LEU A CA 1
ATOM 1797 C C . LEU A 1 221 ? 8.437 -4.404 -15.112 1.00 93.69 221 LEU A C 1
ATOM 1799 O O . LEU A 1 221 ? 7.341 -4.652 -14.613 1.00 93.69 221 LEU A O 1
ATOM 1803 N N . LYS A 1 222 ? 9.537 -5.081 -14.801 1.00 95.44 222 LYS A N 1
ATOM 1804 C CA . LYS A 1 222 ? 9.628 -6.092 -13.753 1.00 95.44 222 LYS A CA 1
ATOM 1805 C C . LYS A 1 222 ? 10.912 -5.869 -12.971 1.00 95.44 222 LYS A C 1
ATOM 1807 O O . LYS A 1 222 ? 11.991 -5.911 -13.543 1.00 95.44 222 LYS A O 1
ATOM 1812 N N . MET A 1 223 ? 10.787 -5.645 -11.673 1.00 91.38 223 MET A N 1
ATOM 1813 C CA . MET A 1 223 ? 11.902 -5.483 -10.744 1.00 91.38 223 MET A CA 1
ATOM 1814 C C . MET A 1 223 ? 11.854 -6.597 -9.713 1.00 91.38 223 MET A C 1
ATOM 1816 O O . MET A 1 223 ? 10.769 -6.975 -9.261 1.00 91.38 223 MET A O 1
ATOM 1820 N N . PHE A 1 224 ? 13.023 -7.089 -9.323 1.00 91.50 224 PHE A N 1
ATOM 1821 C CA . PHE A 1 224 ? 13.178 -8.043 -8.234 1.00 91.50 224 PHE A CA 1
ATOM 1822 C C . PHE A 1 224 ? 13.925 -7.396 -7.071 1.00 91.50 224 PHE A C 1
ATOM 1824 O O . PHE A 1 224 ? 14.848 -6.622 -7.295 1.00 91.50 224 PHE A O 1
ATOM 1831 N N . ASN A 1 225 ? 13.543 -7.745 -5.841 1.00 89.31 225 ASN A N 1
ATOM 1832 C CA . ASN A 1 225 ? 14.191 -7.288 -4.607 1.00 89.31 225 ASN A CA 1
ATOM 1833 C C . ASN A 1 225 ? 14.303 -5.755 -4.513 1.00 89.31 225 ASN A C 1
ATOM 1835 O O . ASN A 1 225 ? 15.351 -5.214 -4.173 1.00 89.31 225 ASN A O 1
ATOM 1839 N N . TYR A 1 226 ? 13.211 -5.055 -4.826 1.00 86.44 226 TYR A N 1
ATOM 1840 C CA . TYR A 1 226 ? 13.145 -3.602 -4.688 1.00 86.44 226 TYR A CA 1
ATOM 1841 C C . TYR A 1 226 ? 13.299 -3.199 -3.220 1.00 86.44 226 TYR A C 1
ATOM 1843 O O . TYR A 1 226 ? 12.727 -3.847 -2.339 1.00 86.44 226 TYR A O 1
ATOM 1851 N N . GLN A 1 227 ? 14.016 -2.106 -2.965 1.00 86.88 227 GLN A N 1
ATOM 1852 C CA . GLN A 1 227 ? 14.206 -1.551 -1.633 1.00 86.88 227 GLN A CA 1
ATOM 1853 C C . GLN A 1 227 ? 14.335 -0.026 -1.699 1.00 86.88 227 GLN A C 1
ATOM 1855 O O . GLN A 1 227 ? 14.999 0.501 -2.586 1.00 86.88 227 GLN A O 1
ATOM 1860 N N . ASN A 1 228 ? 13.714 0.682 -0.756 1.00 82.62 228 ASN A N 1
ATOM 1861 C CA . ASN A 1 228 ? 13.838 2.129 -0.609 1.00 82.62 228 ASN A CA 1
ATOM 1862 C C . ASN A 1 228 ? 13.655 2.561 0.853 1.00 82.62 228 ASN A C 1
ATOM 1864 O O . ASN A 1 228 ? 12.815 2.012 1.565 1.00 82.62 228 ASN A O 1
ATOM 1868 N N . LYS A 1 229 ? 14.417 3.561 1.302 1.00 84.62 229 LYS A N 1
ATOM 1869 C CA . LYS A 1 229 ? 14.195 4.218 2.600 1.00 84.62 229 LYS A CA 1
ATOM 1870 C C . LYS A 1 229 ? 13.066 5.239 2.440 1.00 84.62 229 LYS A C 1
ATOM 1872 O O . LYS A 1 229 ? 13.045 5.954 1.446 1.00 84.62 229 LYS A O 1
ATOM 1877 N N . LEU A 1 230 ? 12.130 5.290 3.384 1.00 82.94 230 LEU A N 1
ATOM 1878 C CA . LEU A 1 230 ? 11.019 6.245 3.332 1.00 82.94 230 LEU A CA 1
ATOM 1879 C C . LEU A 1 230 ? 11.431 7.638 3.824 1.00 82.94 230 LEU A C 1
ATOM 1881 O O . LEU A 1 230 ? 12.461 7.809 4.480 1.00 82.94 230 LEU A O 1
ATOM 1885 N N . GLY A 1 231 ? 10.595 8.640 3.532 1.00 76.62 231 GLY A N 1
ATOM 1886 C CA . GLY A 1 231 ? 10.876 10.046 3.834 1.00 76.62 231 GLY A CA 1
ATOM 1887 C C . GLY A 1 231 ? 10.956 10.418 5.321 1.00 76.62 231 GLY A C 1
ATOM 1888 O O . GLY A 1 231 ? 11.423 11.510 5.657 1.00 76.62 231 GLY A O 1
ATOM 1889 N N . ASP A 1 232 ? 10.558 9.514 6.216 1.00 78.12 232 ASP A N 1
ATOM 1890 C CA . ASP A 1 232 ? 10.725 9.646 7.665 1.00 78.12 232 ASP A CA 1
ATOM 1891 C C . ASP A 1 232 ? 12.131 9.263 8.158 1.00 78.12 232 ASP A C 1
ATOM 1893 O O . ASP A 1 232 ? 12.464 9.506 9.313 1.00 78.12 232 ASP A O 1
ATOM 1897 N N . SER A 1 233 ? 12.971 8.685 7.290 1.00 82.00 233 SER A N 1
ATOM 1898 C CA . SER A 1 233 ? 14.292 8.133 7.630 1.00 82.00 233 SER A CA 1
ATOM 1899 C C . SER A 1 233 ? 14.283 7.031 8.701 1.00 82.00 233 SER A C 1
ATOM 1901 O O . SER A 1 233 ? 15.350 6.611 9.151 1.00 82.00 233 SER A O 1
ATOM 1903 N N . LEU A 1 234 ? 13.108 6.531 9.094 1.00 83.62 234 LEU A N 1
ATOM 1904 C CA . LEU A 1 234 ? 12.947 5.487 10.104 1.00 83.62 234 LEU A CA 1
ATOM 1905 C C . LEU A 1 234 ? 12.595 4.142 9.499 1.00 83.62 234 LEU A C 1
ATOM 1907 O O . LEU A 1 234 ? 12.933 3.122 10.098 1.00 83.62 234 LEU A O 1
ATOM 1911 N N . HIS A 1 235 ? 11.940 4.117 8.340 1.00 87.31 235 HIS A N 1
ATOM 1912 C CA . HIS A 1 235 ? 11.464 2.878 7.744 1.00 87.31 235 HIS A CA 1
ATOM 1913 C C . HIS A 1 235 ? 12.113 2.577 6.396 1.00 87.31 235 HIS A C 1
ATOM 1915 O O . HIS A 1 235 ? 12.481 3.459 5.618 1.00 87.31 235 HIS A O 1
ATOM 1921 N N . ILE A 1 236 ? 12.228 1.282 6.115 1.00 89.56 236 ILE A N 1
ATOM 1922 C CA . ILE A 1 236 ? 12.634 0.750 4.824 1.00 89.56 236 ILE A CA 1
ATOM 1923 C C . ILE A 1 236 ? 11.479 -0.044 4.226 1.00 89.56 236 ILE A C 1
ATOM 1925 O O . ILE A 1 236 ? 10.925 -0.944 4.860 1.00 89.56 236 ILE A O 1
ATOM 1929 N N . LEU A 1 237 ? 11.108 0.331 3.010 1.00 91.25 237 LEU A N 1
ATOM 1930 C CA . LEU A 1 237 ? 10.145 -0.358 2.172 1.00 91.25 237 LEU A CA 1
ATOM 1931 C C . LEU A 1 237 ? 10.907 -1.313 1.259 1.00 91.25 237 LEU A C 1
ATOM 1933 O O . LEU A 1 237 ? 11.901 -0.937 0.646 1.00 91.25 237 LEU A O 1
ATOM 1937 N N . SER A 1 238 ? 10.434 -2.543 1.142 1.00 92.94 238 SER A N 1
ATOM 1938 C CA . SER A 1 238 ? 10.980 -3.526 0.213 1.00 92.94 238 SER A CA 1
ATOM 1939 C C . SER A 1 238 ? 9.873 -4.341 -0.438 1.00 92.94 238 SER A C 1
ATOM 1941 O O . SER A 1 238 ? 8.764 -4.410 0.088 1.00 92.94 238 SER A O 1
ATOM 1943 N N . ALA A 1 239 ? 10.153 -4.932 -1.596 1.00 94.81 239 ALA A N 1
ATOM 1944 C CA . ALA A 1 239 ? 9.236 -5.828 -2.291 1.00 94.81 239 ALA A CA 1
ATOM 1945 C C . ALA A 1 239 ? 10.017 -6.910 -3.040 1.00 94.81 239 ALA A C 1
ATOM 1947 O O . ALA A 1 239 ? 11.010 -6.619 -3.709 1.00 94.81 239 ALA A O 1
ATOM 1948 N N . LYS A 1 240 ? 9.543 -8.161 -2.984 1.00 95.06 240 LYS A N 1
ATOM 1949 C CA . LYS A 1 240 ? 10.176 -9.275 -3.708 1.00 95.06 240 LYS A CA 1
ATOM 1950 C C . LYS A 1 240 ? 10.097 -9.063 -5.215 1.00 95.06 240 LYS A C 1
ATOM 1952 O O . LYS A 1 240 ? 11.087 -9.246 -5.917 1.00 95.06 240 LYS A O 1
ATOM 1957 N N . THR A 1 241 ? 8.918 -8.695 -5.706 1.00 95.31 241 THR A N 1
ATOM 1958 C CA . THR A 1 241 ? 8.710 -8.371 -7.116 1.00 95.31 241 THR A CA 1
ATOM 1959 C C . THR A 1 241 ? 7.815 -7.160 -7.249 1.00 95.31 241 THR A C 1
ATOM 1961 O O . THR A 1 241 ? 6.795 -7.082 -6.567 1.00 95.31 241 THR A O 1
ATOM 1964 N N . VAL A 1 242 ? 8.148 -6.271 -8.177 1.00 95.31 242 VAL A N 1
ATOM 1965 C CA . VAL A 1 242 ? 7.272 -5.187 -8.625 1.00 95.31 242 VAL A CA 1
ATOM 1966 C C . VAL A 1 242 ? 7.129 -5.315 -10.130 1.00 95.31 242 VAL A C 1
ATOM 1968 O O . VAL A 1 242 ? 8.126 -5.358 -10.845 1.00 95.31 242 VAL A O 1
ATOM 1971 N N . THR A 1 243 ? 5.898 -5.402 -10.615 1.00 95.88 243 THR A N 1
ATOM 1972 C CA . THR A 1 243 ? 5.584 -5.427 -12.041 1.00 95.88 243 THR A CA 1
ATOM 1973 C C . THR A 1 243 ? 4.680 -4.266 -12.400 1.00 95.88 243 THR A C 1
ATOM 1975 O O . THR A 1 243 ? 3.834 -3.853 -11.613 1.00 95.88 243 THR A O 1
ATOM 1978 N N . TYR A 1 244 ? 4.862 -3.749 -13.601 1.00 93.94 244 TYR A N 1
ATOM 1979 C CA . TYR A 1 244 ? 4.085 -2.667 -14.176 1.00 93.94 244 TYR A CA 1
ATOM 1980 C C . TYR A 1 244 ? 3.711 -3.039 -15.610 1.00 93.94 244 TYR A C 1
ATOM 1982 O O . TYR A 1 244 ? 4.508 -3.667 -16.307 1.00 93.94 244 TYR A O 1
ATOM 1990 N N . SER A 1 245 ? 2.508 -2.659 -16.042 1.00 94.56 245 SER A N 1
ATOM 1991 C CA . SER A 1 245 ? 2.057 -2.754 -17.434 1.00 94.56 245 SER A CA 1
ATOM 1992 C C . SER A 1 245 ? 1.189 -1.547 -17.767 1.00 94.56 245 SER A C 1
ATOM 1994 O O . SER A 1 245 ? 0.157 -1.312 -17.126 1.00 94.56 245 SER A O 1
ATOM 1996 N N . LEU A 1 246 ? 1.597 -0.807 -18.796 1.00 90.69 246 LEU A N 1
ATOM 1997 C CA . LEU A 1 246 ? 0.842 0.311 -19.353 1.00 90.69 246 LEU A CA 1
ATOM 1998 C C . LEU A 1 246 ? -0.509 -0.165 -19.903 1.00 90.69 246 LEU A C 1
ATOM 2000 O O . LEU A 1 246 ? -1.542 0.431 -19.597 1.00 90.69 246 LEU A O 1
ATOM 2004 N N . LYS A 1 247 ? -0.515 -1.283 -20.640 1.00 92.88 247 LYS A N 1
ATOM 2005 C CA . LYS A 1 247 ? -1.712 -1.874 -21.261 1.00 92.88 247 LYS A CA 1
ATOM 2006 C C . LYS A 1 247 ? -2.769 -2.276 -20.241 1.00 92.88 247 LYS A C 1
ATOM 2008 O O . LYS A 1 247 ? -3.960 -2.116 -20.486 1.00 92.88 247 LYS A O 1
ATOM 2013 N N . LYS A 1 248 ? -2.338 -2.829 -19.103 1.00 94.81 248 LYS A N 1
ATOM 2014 C CA . LYS A 1 248 ? -3.232 -3.174 -17.984 1.00 94.81 248 LYS A CA 1
ATOM 2015 C C . LYS A 1 248 ? -3.544 -1.975 -17.088 1.00 94.81 248 LYS A C 1
ATOM 2017 O O . LYS A 1 248 ? -4.406 -2.091 -16.221 1.00 94.81 248 LYS A O 1
ATOM 2022 N N . SER A 1 249 ? -2.824 -0.868 -17.272 1.00 94.56 249 SER A N 1
ATOM 2023 C CA . SER A 1 249 ? -2.891 0.334 -16.443 1.00 94.56 249 SER A CA 1
ATOM 2024 C C . SER A 1 249 ? -2.721 0.018 -14.952 1.00 94.56 249 SER A C 1
ATOM 2026 O O . SER A 1 249 ? -3.493 0.465 -14.098 1.00 94.56 249 SER A O 1
ATOM 2028 N N . GLN A 1 250 ? -1.745 -0.846 -14.650 1.00 95.81 250 GLN A N 1
ATOM 2029 C CA . GLN A 1 250 ? -1.653 -1.525 -13.360 1.00 95.81 250 GLN A CA 1
ATOM 2030 C C . GLN A 1 250 ? -0.205 -1.744 -12.901 1.00 95.81 250 GLN A C 1
ATOM 2032 O O . GLN A 1 250 ? 0.672 -2.073 -13.702 1.00 95.81 250 GLN A O 1
ATOM 2037 N N . ILE A 1 251 ? 0.006 -1.632 -11.587 1.00 95.75 251 ILE A N 1
ATOM 2038 C CA . ILE A 1 251 ? 1.196 -2.088 -10.858 1.00 95.75 251 ILE A CA 1
ATOM 2039 C C . ILE A 1 251 ? 0.786 -3.262 -9.963 1.00 95.75 251 ILE A C 1
ATOM 2041 O O . ILE A 1 251 ? -0.226 -3.195 -9.261 1.00 95.75 251 ILE A O 1
ATOM 2045 N N . GLU A 1 252 ? 1.570 -4.335 -9.969 1.00 98.00 252 GLU A N 1
ATOM 2046 C CA . GLU A 1 252 ? 1.453 -5.436 -9.010 1.00 98.00 252 GLU A CA 1
ATOM 2047 C C . GLU A 1 252 ? 2.745 -5.570 -8.221 1.00 98.00 252 GLU A C 1
ATOM 2049 O O . GLU A 1 252 ? 3.833 -5.538 -8.793 1.00 98.00 252 GLU A O 1
ATOM 2054 N N . ALA A 1 253 ? 2.629 -5.763 -6.914 1.00 97.62 253 ALA A N 1
ATOM 2055 C CA . ALA A 1 253 ? 3.771 -6.025 -6.058 1.00 97.62 253 ALA A CA 1
ATOM 2056 C C . ALA A 1 253 ? 3.507 -7.232 -5.158 1.00 97.62 253 ALA A C 1
ATOM 2058 O O . ALA A 1 253 ? 2.401 -7.403 -4.633 1.00 97.62 253 ALA A O 1
ATOM 2059 N N . GLU A 1 254 ? 4.534 -8.058 -4.980 1.00 97.94 254 GLU A N 1
ATOM 2060 C CA . GLU A 1 254 ? 4.485 -9.249 -4.133 1.00 97.94 254 GLU A CA 1
ATOM 2061 C C . GLU A 1 254 ? 5.426 -9.110 -2.945 1.00 97.94 254 GLU A C 1
ATOM 2063 O O . GLU A 1 254 ? 6.572 -8.675 -3.089 1.00 97.94 254 GLU A O 1
ATOM 2068 N N . ASN A 1 255 ? 4.951 -9.568 -1.786 1.00 97.56 255 ASN A N 1
ATOM 2069 C CA . ASN A 1 255 ? 5.678 -9.557 -0.519 1.00 97.56 255 ASN A CA 1
ATOM 2070 C C . ASN A 1 255 ? 6.289 -8.182 -0.224 1.00 97.56 255 ASN A C 1
ATOM 2072 O O . ASN A 1 255 ? 7.500 -8.060 -0.046 1.00 97.56 255 ASN A O 1
ATOM 2076 N N . ILE A 1 256 ? 5.443 -7.150 -0.207 1.00 97.56 256 ILE A N 1
ATOM 2077 C CA . ILE A 1 256 ? 5.850 -5.842 0.297 1.00 97.56 256 ILE A CA 1
ATOM 2078 C C . ILE A 1 256 ? 6.129 -5.981 1.793 1.00 97.56 256 ILE A C 1
ATOM 2080 O O . ILE A 1 256 ? 5.276 -6.464 2.536 1.00 97.56 256 ILE A O 1
ATOM 2084 N N . GLU A 1 257 ? 7.289 -5.517 2.238 1.00 96.56 257 GLU A N 1
ATOM 2085 C CA . GLU A 1 257 ? 7.638 -5.392 3.647 1.00 96.56 257 GLU A CA 1
ATOM 2086 C C . GLU A 1 257 ? 8.034 -3.945 3.950 1.00 96.56 257 GLU A C 1
ATOM 2088 O O . GLU A 1 257 ? 8.943 -3.398 3.328 1.00 96.56 257 GLU A O 1
ATOM 2093 N N . LEU A 1 258 ? 7.363 -3.345 4.929 1.00 94.19 258 LEU A N 1
ATOM 2094 C CA . LEU A 1 258 ? 7.770 -2.112 5.587 1.00 94.19 258 LEU A CA 1
ATOM 2095 C C . LEU A 1 258 ? 8.271 -2.469 6.984 1.00 94.19 258 LEU A C 1
ATOM 2097 O O . LEU A 1 258 ? 7.536 -3.090 7.755 1.00 94.19 258 LEU A O 1
ATOM 2101 N N . LYS A 1 259 ? 9.499 -2.080 7.321 1.00 92.81 259 LYS A N 1
ATOM 2102 C CA . LYS A 1 259 ? 10.080 -2.325 8.648 1.00 92.81 259 LYS A CA 1
ATOM 2103 C C . LYS A 1 259 ? 10.935 -1.149 9.114 1.00 92.81 259 LYS A C 1
ATOM 2105 O O . LYS A 1 259 ? 11.475 -0.435 8.268 1.00 92.81 259 LYS A O 1
ATOM 2110 N N . PRO A 1 260 ? 11.086 -0.945 10.430 1.00 89.12 260 PRO A N 1
ATOM 2111 C CA . PRO A 1 260 ? 11.994 0.066 10.946 1.00 89.12 260 PRO A CA 1
ATOM 2112 C C . PRO A 1 260 ? 13.454 -0.293 10.623 1.00 89.12 260 PRO A C 1
ATOM 2114 O O . PRO A 1 260 ? 13.835 -1.464 10.630 1.00 89.12 260 PRO A O 1
ATOM 2117 N N . ILE A 1 261 ? 14.271 0.723 10.350 1.00 87.12 261 ILE A N 1
ATOM 2118 C CA . ILE A 1 261 ? 15.709 0.607 10.062 1.00 87.12 261 ILE A CA 1
ATOM 2119 C C . ILE A 1 261 ? 16.495 0.335 11.350 1.00 87.12 261 ILE A C 1
ATOM 2121 O O . ILE A 1 261 ? 17.481 -0.397 11.333 1.00 87.12 261 ILE A O 1
ATOM 2125 N N . SER A 1 262 ? 16.044 0.895 12.475 1.00 79.88 262 SER A N 1
ATOM 2126 C CA . SER A 1 262 ? 16.680 0.747 13.782 1.00 79.88 262 SER A CA 1
ATOM 2127 C C . SER A 1 262 ? 15.701 0.224 14.828 1.00 79.88 262 SER A C 1
ATOM 2129 O O . SER A 1 262 ? 14.514 0.557 14.829 1.00 79.88 262 SER A O 1
ATOM 2131 N N . GLN A 1 263 ? 16.217 -0.580 15.756 1.00 72.44 263 GLN A N 1
ATOM 2132 C CA . GLN A 1 263 ? 15.471 -1.038 16.926 1.00 72.44 263 GLN A CA 1
ATOM 2133 C C . GLN A 1 263 ? 15.501 -0.026 18.082 1.00 72.44 263 GLN A C 1
ATOM 2135 O O . GLN A 1 263 ? 14.738 -0.189 19.032 1.00 72.44 263 GLN A O 1
ATOM 2140 N N . VAL A 1 264 ? 16.300 1.045 17.983 1.00 76.56 264 VAL A N 1
ATOM 2141 C CA . VAL A 1 264 ? 16.400 2.105 19.004 1.00 76.56 264 VAL A CA 1
ATOM 2142 C C . VAL A 1 264 ? 15.030 2.722 19.265 1.00 76.56 264 VAL A C 1
ATOM 2144 O O . VAL A 1 264 ? 14.278 2.987 18.327 1.00 76.56 264 VAL A O 1
ATOM 2147 N N . ILE A 1 265 ? 14.685 2.894 20.540 1.00 76.31 265 ILE A N 1
ATOM 2148 C CA . ILE A 1 265 ? 13.430 3.511 20.972 1.00 76.31 265 ILE A CA 1
ATOM 2149 C C . ILE A 1 265 ? 13.329 4.914 20.365 1.00 76.31 265 ILE A C 1
ATOM 2151 O O . ILE A 1 265 ? 14.283 5.686 20.415 1.00 76.31 265 ILE A O 1
ATOM 2155 N N . SER A 1 266 ? 12.189 5.215 19.748 1.00 75.25 266 SER A N 1
ATOM 2156 C CA . SER A 1 266 ? 11.939 6.500 19.091 1.00 75.25 266 SER A CA 1
ATOM 2157 C C . SER A 1 266 ? 10.699 7.163 19.678 1.00 75.25 266 SER A C 1
ATOM 2159 O O . SER A 1 266 ? 9.734 6.481 20.029 1.00 75.25 266 SER A O 1
ATOM 2161 N N . GLU A 1 267 ? 10.706 8.496 19.712 1.00 77.88 267 GLU A N 1
ATOM 2162 C CA . GLU A 1 267 ? 9.510 9.300 19.991 1.00 77.88 267 GLU A CA 1
ATOM 2163 C C . GLU A 1 267 ? 8.431 9.113 18.912 1.00 77.88 267 GLU A C 1
ATOM 2165 O O . GLU A 1 267 ? 7.245 9.320 19.164 1.00 77.88 267 GLU A O 1
ATOM 2170 N N . GLN A 1 268 ? 8.826 8.695 17.704 1.00 77.12 268 GLN A N 1
ATOM 2171 C CA . GLN A 1 268 ? 7.905 8.380 16.619 1.00 77.12 268 GLN A CA 1
ATOM 2172 C C . GLN A 1 268 ? 7.410 6.936 16.721 1.00 77.12 268 GLN A C 1
ATOM 2174 O O . GLN A 1 268 ? 8.100 6.032 17.201 1.00 77.12 268 GLN A O 1
ATOM 2179 N N . SER A 1 269 ? 6.189 6.715 16.237 1.00 79.31 269 SER A N 1
ATOM 2180 C CA . SER A 1 269 ? 5.605 5.377 16.188 1.00 79.31 269 SER A CA 1
ATOM 2181 C C . SER A 1 269 ? 6.358 4.466 15.218 1.00 79.31 269 SER A C 1
ATOM 2183 O O . SER A 1 269 ? 6.766 4.894 14.137 1.00 79.31 269 SER A O 1
ATOM 2185 N N . LYS A 1 270 ? 6.478 3.185 15.576 1.00 84.25 270 LYS A N 1
ATOM 2186 C CA . LYS A 1 270 ? 7.065 2.154 14.714 1.00 84.25 270 LYS A CA 1
ATOM 2187 C C . LYS A 1 270 ? 5.979 1.292 14.100 1.00 84.25 270 LYS A C 1
ATOM 2189 O O . LYS A 1 270 ? 5.051 0.851 14.783 1.00 84.25 270 LYS A O 1
ATOM 2194 N N . PHE A 1 271 ? 6.152 0.970 12.825 1.00 86.88 271 PHE A N 1
ATOM 2195 C CA . PHE A 1 271 ? 5.248 0.093 12.096 1.00 86.88 271 PHE A CA 1
ATOM 2196 C C . PHE A 1 271 ? 6.040 -1.020 11.422 1.00 86.88 271 PHE A C 1
ATOM 2198 O O . PHE A 1 271 ? 7.083 -0.790 10.812 1.00 86.88 271 PHE A O 1
ATOM 2205 N N . GLN A 1 272 ? 5.512 -2.237 11.493 1.00 93.12 272 GLN A N 1
ATOM 2206 C CA . GLN A 1 272 ? 5.955 -3.335 10.649 1.00 93.12 272 GLN A CA 1
ATOM 2207 C C . GLN A 1 272 ? 4.759 -3.851 9.860 1.00 93.12 272 GLN A C 1
ATOM 2209 O O . GLN A 1 272 ? 3.752 -4.257 10.440 1.00 93.12 272 GLN A O 1
ATOM 2214 N N . ILE A 1 273 ? 4.867 -3.833 8.536 1.00 96.38 273 ILE A N 1
ATOM 2215 C CA . ILE A 1 273 ? 3.781 -4.210 7.636 1.00 96.38 273 ILE A CA 1
ATOM 2216 C C . ILE A 1 273 ? 4.314 -5.220 6.632 1.00 96.38 273 ILE A C 1
ATOM 2218 O O . ILE A 1 273 ? 5.254 -4.927 5.905 1.00 96.38 273 ILE A O 1
ATOM 2222 N N . LEU A 1 274 ? 3.687 -6.391 6.563 1.00 98.19 274 LEU A N 1
ATOM 2223 C CA . LEU A 1 274 ? 3.929 -7.382 5.517 1.00 98.19 274 LEU A CA 1
ATOM 2224 C C . LEU A 1 274 ? 2.666 -7.532 4.672 1.00 98.19 274 LEU A C 1
ATOM 2226 O O . LEU A 1 274 ? 1.609 -7.848 5.213 1.00 98.19 274 LEU A O 1
ATOM 2230 N N . ILE A 1 275 ? 2.772 -7.356 3.358 1.00 98.44 275 ILE A N 1
ATOM 2231 C CA . ILE A 1 275 ? 1.658 -7.464 2.412 1.00 98.44 275 ILE A CA 1
ATOM 2232 C C . ILE A 1 275 ? 2.037 -8.470 1.320 1.00 98.44 275 ILE A C 1
ATOM 2234 O O . ILE A 1 275 ? 2.850 -8.156 0.450 1.00 98.44 275 ILE A O 1
ATOM 2238 N N . PRO A 1 276 ? 1.450 -9.679 1.328 1.00 98.38 276 PRO A N 1
ATOM 2239 C CA . PRO A 1 276 ? 1.730 -10.699 0.321 1.00 98.38 276 PRO A CA 1
ATOM 2240 C C . PRO A 1 276 ? 1.440 -10.255 -1.114 1.00 98.38 276 PRO A C 1
ATOM 2242 O O . PRO A 1 276 ? 2.225 -10.557 -2.009 1.00 98.38 276 PRO A O 1
ATOM 2245 N N . LYS A 1 277 ? 0.328 -9.543 -1.338 1.00 98.50 277 LYS A N 1
ATOM 2246 C CA . LYS A 1 277 ? -0.085 -9.109 -2.675 1.00 98.50 277 LYS A CA 1
ATOM 2247 C C . LYS A 1 277 ? -0.721 -7.725 -2.656 1.00 98.50 277 LYS A C 1
ATOM 2249 O O . LYS A 1 277 ? -1.679 -7.487 -1.917 1.00 98.50 277 LYS A O 1
ATOM 2254 N N . THR A 1 278 ? -0.231 -6.875 -3.549 1.00 98.62 278 THR A N 1
ATOM 2255 C CA . THR A 1 278 ? -0.718 -5.518 -3.786 1.00 98.62 278 THR A CA 1
ATOM 2256 C C . THR A 1 278 ? -1.036 -5.334 -5.262 1.00 98.62 278 THR A C 1
ATOM 2258 O O . THR A 1 278 ? -0.234 -5.696 -6.120 1.00 98.62 278 THR A O 1
ATOM 2261 N N . ILE A 1 279 ? -2.197 -4.753 -5.554 1.00 98.50 279 ILE A N 1
ATOM 2262 C CA . ILE A 1 279 ? -2.599 -4.333 -6.899 1.00 98.50 279 ILE A CA 1
ATOM 2263 C C . ILE A 1 279 ? -2.958 -2.851 -6.853 1.00 98.50 279 ILE A C 1
ATOM 2265 O O . ILE A 1 279 ? -3.791 -2.448 -6.045 1.00 98.50 279 ILE A O 1
ATOM 2269 N N . ILE A 1 280 ? -2.368 -2.060 -7.744 1.00 97.81 280 ILE A N 1
ATOM 2270 C CA . ILE A 1 280 ? -2.661 -0.637 -7.926 1.00 97.81 280 ILE A CA 1
ATOM 2271 C C . ILE A 1 280 ? -3.098 -0.433 -9.374 1.00 97.81 280 ILE A C 1
ATOM 2273 O O . ILE A 1 280 ? -2.375 -0.832 -10.283 1.00 97.81 280 ILE A O 1
ATOM 2277 N N . LYS A 1 281 ? -4.261 0.178 -9.601 1.00 97.50 281 LYS A N 1
ATOM 2278 C CA . LYS A 1 281 ? -4.787 0.500 -10.935 1.00 97.50 281 LYS A CA 1
ATOM 2279 C C . LYS A 1 281 ? -4.972 2.001 -11.086 1.00 97.50 281 LYS A C 1
ATOM 2281 O O . LYS A 1 281 ? -5.499 2.641 -10.177 1.00 97.50 281 LYS A O 1
ATOM 2286 N N . SER A 1 282 ? -4.568 2.541 -12.230 1.00 94.94 282 SER A N 1
ATOM 2287 C CA . SER A 1 282 ? -4.803 3.942 -12.581 1.00 94.94 282 SER A CA 1
ATOM 2288 C C . SER A 1 282 ? -4.878 4.125 -14.092 1.00 94.94 282 SER A C 1
ATOM 2290 O O . SER A 1 282 ? -3.922 3.846 -14.807 1.00 94.94 282 SER A O 1
ATOM 2292 N N . SER A 1 283 ? -5.987 4.670 -14.573 1.00 91.31 283 SER A N 1
ATOM 2293 C CA . SER A 1 283 ? -6.173 5.159 -15.945 1.00 91.31 283 SER A CA 1
ATOM 2294 C C . SER A 1 283 ? -5.178 6.267 -16.330 1.00 91.31 283 SER A C 1
ATOM 2296 O O . SER A 1 283 ? -4.821 6.414 -17.499 1.00 91.31 283 SER A O 1
ATOM 2298 N N . HIS A 1 284 ? -4.641 6.979 -15.339 1.00 86.88 284 HIS A N 1
ATOM 2299 C CA . HIS A 1 284 ? -3.674 8.065 -15.498 1.00 86.88 284 HIS A CA 1
ATOM 2300 C C . HIS A 1 284 ? -2.226 7.597 -15.312 1.00 86.88 284 HIS A C 1
ATOM 2302 O O . HIS A 1 284 ? -1.320 8.415 -15.173 1.00 86.88 284 HIS A O 1
ATOM 2308 N N . ILE A 1 285 ? -1.969 6.283 -15.294 1.00 81.12 285 ILE A N 1
ATOM 2309 C CA . ILE A 1 285 ? -0.627 5.755 -15.013 1.00 81.12 285 ILE A CA 1
ATOM 2310 C C . ILE A 1 285 ? 0.428 6.239 -16.014 1.00 81.12 285 ILE A C 1
ATOM 2312 O O . ILE A 1 285 ? 1.597 6.403 -15.674 1.00 81.12 285 ILE A O 1
ATOM 2316 N N . HIS A 1 286 ? -0.003 6.524 -17.243 1.00 76.44 286 HIS A N 1
ATOM 2317 C CA . HIS A 1 286 ? 0.836 7.077 -18.295 1.00 76.44 286 HIS A CA 1
ATOM 2318 C C . HIS A 1 286 ? 1.304 8.510 -17.993 1.00 76.44 286 HIS A C 1
ATOM 2320 O O . HIS A 1 286 ? 2.262 8.964 -18.599 1.00 76.44 286 HIS A O 1
ATOM 2326 N N . GLU A 1 287 ? 0.688 9.212 -17.040 1.00 75.31 287 GLU A N 1
ATOM 2327 C CA . GLU A 1 287 ? 1.041 10.579 -16.638 1.00 75.31 287 GLU A CA 1
ATOM 2328 C C . GLU A 1 287 ? 1.877 10.634 -15.352 1.00 75.31 287 GLU A C 1
ATOM 2330 O O . GLU A 1 287 ? 2.268 11.716 -14.911 1.00 75.31 287 GLU A O 1
ATOM 2335 N N . PHE A 1 288 ? 2.191 9.486 -14.740 1.00 72.50 288 PHE A N 1
ATOM 2336 C CA . PHE A 1 288 ? 2.904 9.423 -13.457 1.00 72.50 288 PHE A CA 1
ATOM 2337 C C . PHE A 1 288 ? 4.293 10.077 -13.505 1.00 72.50 288 PHE A C 1
ATOM 2339 O O . PHE A 1 288 ? 4.796 10.546 -12.490 1.00 72.50 288 PHE A O 1
ATOM 2346 N N . TYR A 1 289 ? 4.913 10.166 -14.682 1.00 67.62 289 TYR A N 1
ATOM 2347 C CA . TYR A 1 289 ? 6.188 10.867 -14.844 1.00 67.62 289 TYR A CA 1
ATOM 2348 C C . TYR A 1 289 ? 6.047 12.401 -14.908 1.00 67.62 289 TYR A C 1
ATOM 2350 O O . TYR A 1 289 ? 7.045 13.105 -14.759 1.00 67.62 289 TYR A O 1
ATOM 2358 N N . LYS A 1 290 ? 4.836 12.925 -15.148 1.00 64.31 290 LYS A N 1
ATOM 2359 C CA . LYS A 1 290 ? 4.548 14.365 -15.284 1.00 64.31 290 LYS A CA 1
ATOM 2360 C C . LYS A 1 290 ? 3.991 14.975 -13.999 1.00 64.31 290 LYS A C 1
ATOM 2362 O O . LYS A 1 290 ? 4.334 16.109 -13.655 1.00 64.31 290 LYS A O 1
ATOM 2367 N N . ASN A 1 291 ? 3.107 14.244 -13.323 1.00 62.97 291 ASN A N 1
ATOM 2368 C CA . ASN A 1 291 ? 2.281 14.777 -12.245 1.00 62.97 291 ASN A CA 1
ATOM 2369 C C . ASN A 1 291 ? 2.900 14.493 -10.873 1.00 62.97 291 ASN A C 1
ATOM 2371 O O . ASN A 1 291 ? 3.461 13.431 -10.636 1.00 62.97 291 ASN A O 1
ATOM 2375 N N . LYS A 1 292 ? 2.785 15.456 -9.951 1.00 66.38 292 LYS A N 1
ATOM 2376 C CA . LYS A 1 292 ? 3.229 15.292 -8.553 1.00 66.38 292 LYS A CA 1
ATOM 2377 C C . LYS A 1 292 ? 2.113 14.798 -7.621 1.00 66.38 292 LYS A C 1
ATOM 2379 O O . LYS A 1 292 ? 2.404 14.281 -6.544 1.00 66.38 292 LYS A O 1
ATOM 2384 N N . LEU A 1 293 ? 0.858 14.948 -8.055 1.00 74.44 293 LEU A N 1
ATOM 2385 C CA . LEU A 1 293 ? -0.321 14.326 -7.462 1.00 74.44 293 LEU A CA 1
ATOM 2386 C C . LEU A 1 293 ? -0.685 13.105 -8.308 1.00 74.44 293 LEU A C 1
ATOM 2388 O O . LEU A 1 293 ? -0.897 13.239 -9.512 1.00 74.44 293 LEU A O 1
ATOM 2392 N N . PHE A 1 294 ? -0.754 11.936 -7.680 1.00 80.00 294 PHE A N 1
ATOM 2393 C CA . PHE A 1 294 ? -0.987 10.668 -8.369 1.00 80.00 294 PHE A CA 1
ATOM 2394 C C . PHE A 1 294 ? -2.440 10.236 -8.191 1.00 80.00 294 PHE A C 1
ATOM 2396 O O . PHE A 1 294 ? -2.773 9.721 -7.120 1.00 80.00 294 PHE A O 1
ATOM 2403 N N . PRO A 1 295 ? -3.307 10.433 -9.201 1.00 89.88 295 PRO A N 1
ATOM 2404 C CA . PRO A 1 295 ? -4.646 9.875 -9.168 1.00 89.88 295 PRO A CA 1
ATOM 2405 C C . PRO A 1 295 ? -4.576 8.361 -9.368 1.00 89.88 295 PRO A C 1
ATOM 2407 O O . PRO A 1 295 ? -4.062 7.858 -10.371 1.00 89.88 295 PRO A O 1
ATOM 2410 N N . ILE A 1 296 ? -5.089 7.625 -8.389 1.00 95.12 296 ILE A N 1
ATOM 2411 C CA . ILE A 1 296 ? -5.151 6.167 -8.382 1.00 95.12 296 ILE A CA 1
ATOM 2412 C C . ILE A 1 296 ? -6.615 5.742 -8.303 1.00 95.12 296 ILE A C 1
ATOM 2414 O O . ILE A 1 296 ? -7.324 6.060 -7.351 1.00 95.12 296 ILE A O 1
ATOM 2418 N N . ASP A 1 297 ? -7.067 4.955 -9.273 1.00 97.44 297 ASP A N 1
ATOM 2419 C CA . ASP A 1 297 ? -8.458 4.499 -9.318 1.00 97.44 297 ASP A CA 1
ATOM 2420 C C . ASP A 1 297 ? -8.722 3.451 -8.228 1.00 97.44 297 ASP A C 1
ATOM 2422 O O . ASP A 1 297 ? -9.771 3.445 -7.574 1.00 97.44 297 ASP A O 1
ATOM 2426 N N . SER A 1 298 ? -7.764 2.541 -8.012 1.00 98.19 298 SER A N 1
ATOM 2427 C CA . SER A 1 298 ? -7.887 1.533 -6.964 1.00 98.19 298 SER A CA 1
ATOM 2428 C C . SER A 1 298 ? -6.558 1.020 -6.428 1.00 98.19 298 SER A C 1
ATOM 2430 O O . SER A 1 298 ? -5.633 0.741 -7.188 1.00 98.19 298 SER A O 1
ATOM 2432 N N . VAL A 1 299 ? -6.514 0.810 -5.112 1.00 98.50 299 VAL A N 1
ATOM 2433 C CA . VAL A 1 299 ? -5.472 0.047 -4.419 1.00 98.50 299 VAL A CA 1
ATOM 2434 C C . VAL A 1 299 ? -6.126 -1.127 -3.703 1.00 98.50 299 VAL A C 1
ATOM 2436 O O . VAL A 1 299 ? -7.097 -0.941 -2.974 1.00 98.50 299 VAL A O 1
ATOM 2439 N N . VAL A 1 300 ? -5.593 -2.333 -3.882 1.00 98.69 300 VAL A N 1
ATOM 2440 C CA . VAL A 1 300 ? -6.039 -3.538 -3.176 1.00 98.69 300 VAL A CA 1
ATOM 2441 C C . VAL A 1 300 ? -4.845 -4.207 -2.513 1.00 98.69 300 VAL A C 1
ATOM 2443 O O . VAL A 1 300 ? -3.936 -4.679 -3.195 1.00 98.69 300 VAL A O 1
ATOM 2446 N N . LEU A 1 301 ? -4.875 -4.280 -1.185 1.00 98.62 301 LEU A N 1
ATOM 2447 C CA . LEU A 1 301 ? -3.885 -4.949 -0.345 1.00 98.62 301 LEU A CA 1
ATOM 2448 C C . LEU A 1 301 ? -4.511 -6.223 0.225 1.00 98.62 301 LEU A C 1
ATOM 2450 O O . LEU A 1 301 ? -5.541 -6.162 0.896 1.00 98.62 301 LEU A O 1
ATOM 2454 N N . THR A 1 302 ? -3.911 -7.384 -0.033 1.00 98.62 302 THR A N 1
ATOM 2455 C CA . THR A 1 302 ? -4.463 -8.681 0.394 1.00 98.62 302 THR A CA 1
ATOM 2456 C C . THR A 1 302 ? -3.548 -9.360 1.402 1.00 98.62 302 THR A C 1
ATOM 2458 O O . THR A 1 302 ? -2.355 -9.510 1.145 1.00 98.62 302 THR A O 1
ATOM 2461 N N . GLY A 1 303 ? -4.110 -9.820 2.522 1.00 98.12 303 GLY A N 1
ATOM 2462 C CA . GLY A 1 303 ? -3.393 -10.633 3.508 1.00 98.12 303 GLY A CA 1
ATOM 2463 C C . GLY A 1 303 ? -2.405 -9.852 4.374 1.00 98.12 303 GLY A C 1
ATOM 2464 O O . GLY A 1 303 ? -1.429 -10.437 4.843 1.00 98.12 303 GLY A O 1
ATOM 2465 N N . ALA A 1 304 ? -2.602 -8.540 4.539 1.00 98.38 304 ALA A N 1
ATOM 2466 C CA . ALA A 1 304 ? -1.646 -7.702 5.253 1.00 98.38 304 ALA A CA 1
ATOM 2467 C C . ALA A 1 304 ? -1.527 -8.107 6.731 1.00 98.38 304 ALA A C 1
ATOM 2469 O O . ALA A 1 304 ? -2.533 -8.294 7.414 1.00 98.38 304 ALA A O 1
ATOM 2470 N N . LYS A 1 305 ? -0.301 -8.192 7.243 1.00 98.31 305 LYS A N 1
ATOM 2471 C CA . LYS A 1 305 ? -0.002 -8.372 8.667 1.00 98.31 305 LYS A CA 1
ATOM 2472 C C . LYS A 1 305 ? 0.652 -7.099 9.177 1.00 98.31 305 LYS A C 1
ATOM 2474 O O . LYS A 1 305 ? 1.746 -6.759 8.735 1.00 98.31 305 LYS A O 1
ATOM 2479 N N . ILE A 1 306 ? -0.030 -6.406 10.079 1.00 96.50 306 ILE A N 1
ATOM 2480 C CA . ILE A 1 306 ? 0.363 -5.094 10.586 1.00 96.50 306 ILE A CA 1
ATOM 2481 C C . ILE A 1 306 ? 0.686 -5.228 12.071 1.00 96.50 306 ILE A C 1
ATOM 2483 O O . ILE A 1 306 ? -0.133 -5.716 12.851 1.00 96.50 306 ILE A O 1
ATOM 2487 N N . LYS A 1 307 ? 1.872 -4.775 12.461 1.00 94.88 307 LYS A N 1
ATOM 2488 C CA . LYS A 1 307 ? 2.255 -4.549 13.852 1.00 94.88 307 LYS A CA 1
ATOM 2489 C C . LYS A 1 307 ? 2.534 -3.069 14.048 1.00 94.88 307 LYS A C 1
ATOM 2491 O O . LYS A 1 307 ? 3.207 -2.452 13.223 1.00 94.88 307 LYS A O 1
ATOM 2496 N N . TYR A 1 308 ? 2.020 -2.528 15.139 1.00 91.31 308 TYR A N 1
ATOM 2497 C CA . TYR A 1 308 ? 2.182 -1.132 15.510 1.00 91.31 308 TYR A CA 1
ATOM 2498 C C . TYR A 1 308 ? 2.677 -1.031 16.942 1.00 91.31 308 TYR A C 1
ATOM 2500 O O . TYR A 1 308 ? 2.069 -1.617 17.838 1.00 91.31 308 TYR A O 1
ATOM 2508 N N . TRP A 1 309 ? 3.729 -0.249 17.145 1.00 87.94 309 TRP A N 1
ATOM 2509 C CA . TRP A 1 309 ? 4.198 0.144 18.464 1.00 87.94 309 TRP A CA 1
ATOM 2510 C C . TRP A 1 309 ? 4.110 1.658 18.587 1.00 87.94 309 TRP A C 1
ATOM 2512 O O . TRP A 1 309 ? 4.588 2.388 17.712 1.00 87.94 309 TRP A O 1
ATOM 2522 N N . HIS A 1 310 ? 3.518 2.118 19.682 1.00 82.25 310 HIS A N 1
ATOM 2523 C CA . HIS A 1 310 ? 3.413 3.540 19.966 1.00 82.25 310 HIS A CA 1
ATOM 2524 C C . HIS A 1 310 ? 4.798 4.183 20.174 1.00 82.25 310 HIS A C 1
ATOM 2526 O O . HIS A 1 310 ? 5.767 3.510 20.538 1.00 82.25 310 HIS A O 1
ATOM 2532 N N . GLY A 1 311 ? 4.909 5.481 19.889 1.00 76.75 311 GLY A N 1
ATOM 2533 C CA . GLY A 1 311 ? 6.111 6.269 20.181 1.00 76.75 311 GLY A CA 1
ATOM 2534 C C . GLY A 1 311 ? 6.249 6.531 21.681 1.00 76.75 311 GLY A C 1
ATOM 2535 O O . GLY A 1 311 ? 5.244 6.709 22.361 1.00 76.75 311 GLY A O 1
ATOM 2536 N N . GLU A 1 312 ? 7.465 6.568 22.222 1.00 72.06 312 GLU A N 1
ATOM 2537 C CA . GLU A 1 312 ? 7.654 6.965 23.625 1.00 72.06 312 GLU A CA 1
ATOM 2538 C C . GLU A 1 312 ? 7.751 8.493 23.724 1.00 72.06 312 GLU A C 1
ATOM 2540 O O . GLU A 1 312 ? 8.771 9.080 23.374 1.00 72.06 312 GLU A O 1
ATOM 2545 N N . LYS A 1 313 ? 6.680 9.154 24.187 1.00 66.25 313 LYS A N 1
ATOM 2546 C CA . LYS A 1 313 ? 6.693 10.593 24.500 1.00 66.25 313 LYS A CA 1
ATOM 2547 C C . LYS A 1 313 ? 7.034 10.818 25.974 1.00 66.25 313 LYS A C 1
ATOM 2549 O O . LYS A 1 313 ? 6.444 10.208 26.859 1.00 66.25 313 LYS A O 1
ATOM 2554 N N . ASN A 1 314 ? 7.932 11.766 26.246 1.00 52.09 314 ASN A N 1
ATOM 2555 C CA . ASN A 1 314 ? 8.370 12.121 27.603 1.00 52.09 314 ASN A CA 1
ATOM 2556 C C . ASN A 1 314 ? 7.317 12.882 28.447 1.00 52.09 314 ASN A C 1
ATOM 2558 O O . ASN A 1 314 ? 7.583 13.222 29.601 1.00 52.09 314 ASN A O 1
ATOM 2562 N N . THR A 1 315 ? 6.117 13.158 27.923 1.00 43.19 315 THR A N 1
ATOM 2563 C CA . THR A 1 315 ? 5.075 13.936 28.612 1.00 43.19 315 THR A CA 1
ATOM 2564 C C . THR A 1 315 ? 3.826 13.104 28.920 1.00 43.19 315 THR A C 1
ATOM 2566 O O . THR A 1 315 ? 3.173 12.555 28.038 1.00 43.19 315 THR A O 1
ATOM 2569 N N . LYS A 1 316 ? 3.465 13.042 30.212 1.00 39.97 316 LYS A N 1
ATOM 2570 C CA . LYS A 1 316 ? 2.231 12.435 30.744 1.00 39.97 316 LYS A CA 1
ATOM 2571 C C . LYS A 1 316 ? 0.988 13.239 30.326 1.00 39.97 316 LYS A C 1
ATOM 2573 O O . LYS A 1 316 ? 0.400 13.932 31.154 1.00 39.97 316 LYS A O 1
ATOM 2578 N N . THR A 1 317 ? 0.584 13.194 29.061 1.00 37.09 317 THR A N 1
ATOM 2579 C CA . THR A 1 317 ? -0.671 13.823 28.615 1.00 37.09 317 THR A CA 1
ATOM 2580 C C . THR A 1 317 ? -1.532 12.789 27.897 1.00 37.09 317 THR A C 1
ATOM 2582 O O . THR A 1 317 ? -1.409 12.557 26.702 1.00 37.09 317 THR A O 1
ATOM 2585 N N . THR A 1 318 ? -2.398 12.147 28.676 1.00 42.59 318 THR A N 1
ATOM 2586 C CA . THR A 1 318 ? -3.082 10.867 28.427 1.00 42.59 318 THR A CA 1
ATOM 2587 C C . THR A 1 318 ? -4.217 10.872 27.392 1.00 42.59 318 THR A C 1
ATOM 2589 O O . THR A 1 318 ? -4.984 9.917 27.358 1.00 42.59 318 THR A O 1
ATOM 2592 N N . LEU A 1 319 ? -4.391 11.914 26.569 1.00 43.41 319 LEU A N 1
ATOM 2593 C CA . LEU A 1 319 ? -5.623 12.064 25.765 1.00 43.41 319 LEU A CA 1
ATOM 2594 C C . LEU A 1 319 ? -5.441 12.497 24.298 1.00 43.41 319 LEU A C 1
ATOM 2596 O O . LEU A 1 319 ? -6.399 12.416 23.536 1.00 43.41 319 LEU A O 1
ATOM 2600 N N . ASN A 1 320 ? -4.242 12.883 23.844 1.00 41.53 320 ASN A N 1
ATOM 2601 C CA . ASN A 1 320 ? -4.048 13.431 22.485 1.00 41.53 320 ASN A CA 1
ATOM 2602 C C . ASN A 1 320 ? -3.451 12.445 21.457 1.00 41.53 320 ASN A C 1
ATOM 2604 O O . ASN A 1 320 ? -3.103 12.843 20.353 1.00 41.53 320 ASN A O 1
ATOM 2608 N N . GLU A 1 321 ? -3.368 11.153 21.767 1.00 50.12 321 GLU A N 1
ATOM 2609 C CA . GLU A 1 321 ? -2.548 10.188 21.009 1.00 50.12 321 GLU A CA 1
ATOM 2610 C C . GLU A 1 321 ? -3.073 9.841 19.597 1.00 50.12 321 GLU A C 1
ATOM 2612 O O . GLU A 1 321 ? -2.294 9.446 18.732 1.00 50.12 321 GLU A O 1
ATOM 2617 N N . ILE A 1 322 ? -4.372 10.029 19.316 1.00 45.91 322 ILE A N 1
ATOM 2618 C CA . ILE A 1 322 ? -4.933 9.864 17.954 1.00 45.91 322 ILE A CA 1
ATOM 2619 C C . ILE A 1 322 ? -4.567 11.062 17.052 1.00 45.91 322 ILE A C 1
ATOM 2621 O O . ILE A 1 322 ? -4.535 10.923 15.830 1.00 45.91 322 ILE A O 1
ATOM 2625 N N . ALA A 1 323 ? -4.251 12.225 17.635 1.00 43.44 323 ALA A N 1
ATOM 2626 C CA . ALA A 1 323 ? -3.972 13.459 16.898 1.00 43.44 323 ALA A CA 1
ATOM 2627 C C . ALA A 1 323 ? -2.584 13.487 16.226 1.00 43.44 323 ALA A C 1
ATOM 2629 O O . ALA A 1 323 ? -2.344 14.341 15.378 1.00 43.44 323 ALA A O 1
ATOM 2630 N N . ASP A 1 324 ? -1.686 12.554 16.560 1.00 54.72 324 ASP A N 1
ATOM 2631 C CA . ASP A 1 324 ? -0.316 12.506 16.025 1.00 54.72 324 ASP A CA 1
ATOM 2632 C C . ASP A 1 324 ? -0.134 11.547 14.835 1.00 54.72 324 ASP A C 1
ATOM 2634 O O . ASP A 1 324 ? 0.981 11.382 14.333 1.00 54.72 324 ASP A O 1
ATOM 2638 N N . PHE A 1 325 ? -1.194 10.872 14.380 1.00 65.88 325 PHE A N 1
ATOM 2639 C CA . PHE A 1 325 ? -1.092 9.950 13.250 1.00 65.88 325 PHE A CA 1
ATOM 2640 C C . PHE A 1 325 ? -1.119 10.714 11.921 1.00 65.88 325 PHE A C 1
ATOM 2642 O O . PHE A 1 325 ? -2.179 10.878 11.316 1.00 65.88 325 PHE A O 1
ATOM 2649 N N . ASP A 1 326 ? 0.052 11.167 11.467 1.00 77.62 326 ASP A N 1
ATOM 2650 C CA . ASP A 1 326 ? 0.227 11.750 10.136 1.00 77.62 326 ASP A CA 1
ATOM 2651 C C . ASP A 1 326 ? 0.980 10.805 9.188 1.00 77.62 326 ASP A C 1
ATOM 2653 O O . ASP A 1 326 ? 2.129 10.434 9.434 1.00 77.62 326 ASP A O 1
ATOM 2657 N N . LEU A 1 327 ? 0.334 10.417 8.085 1.00 85.75 327 LEU A N 1
ATOM 2658 C CA . LEU A 1 327 ? 0.933 9.588 7.034 1.00 85.75 327 LEU A CA 1
ATOM 2659 C C . LEU A 1 327 ? 1.735 10.401 6.011 1.00 85.75 327 LEU A C 1
ATOM 2661 O O . LEU A 1 327 ? 2.539 9.820 5.280 1.00 85.75 327 LEU A O 1
ATOM 2665 N N . TYR A 1 328 ? 1.542 11.721 5.927 1.00 87.56 328 TYR A N 1
ATOM 2666 C CA . TYR A 1 328 ? 2.196 12.545 4.909 1.00 87.56 328 TYR A CA 1
ATOM 2667 C C . TYR A 1 328 ? 3.739 12.525 4.988 1.00 87.56 328 TYR A C 1
ATOM 2669 O O . TYR A 1 328 ? 4.382 12.431 3.935 1.00 87.56 328 TYR A O 1
ATOM 2677 N N . PRO A 1 329 ? 4.376 12.509 6.181 1.00 85.62 329 PRO A N 1
ATOM 2678 C CA . PRO A 1 329 ? 5.828 12.385 6.303 1.00 85.62 329 PRO A CA 1
ATOM 2679 C C . PRO A 1 329 ? 6.435 11.165 5.600 1.00 85.62 329 PRO A C 1
ATOM 2681 O O . PRO A 1 329 ? 7.605 11.223 5.229 1.00 85.62 329 PRO A O 1
ATOM 2684 N N . LEU A 1 330 ? 5.655 10.097 5.386 1.00 82.75 330 LEU A N 1
ATOM 2685 C CA . LEU A 1 330 ? 6.109 8.882 4.704 1.00 82.75 330 LEU A CA 1
ATOM 2686 C C . LEU A 1 330 ? 6.312 9.074 3.196 1.00 82.75 330 LEU A C 1
ATOM 2688 O O . LEU A 1 330 ? 7.077 8.316 2.605 1.00 82.75 330 LEU A O 1
ATOM 2692 N N . ILE A 1 331 ? 5.617 10.043 2.583 1.00 83.75 331 ILE A N 1
ATOM 2693 C CA . ILE A 1 331 ? 5.577 10.231 1.121 1.00 83.75 331 ILE A CA 1
ATOM 2694 C C . ILE A 1 331 ? 6.156 11.567 0.638 1.00 83.75 331 ILE A C 1
ATOM 2696 O O . ILE A 1 331 ? 6.324 11.755 -0.565 1.00 83.75 331 ILE A O 1
ATOM 2700 N N . LYS A 1 332 ? 6.425 12.512 1.548 1.00 81.81 332 LYS A N 1
ATOM 2701 C CA . LYS A 1 332 ? 6.747 13.917 1.227 1.00 81.81 332 LYS A CA 1
ATOM 2702 C C . LYS A 1 332 ? 8.005 14.122 0.369 1.00 81.81 332 LYS A C 1
ATOM 2704 O O . LYS A 1 332 ? 8.144 15.178 -0.245 1.00 81.81 332 LYS A O 1
ATOM 2709 N N . ASN A 1 333 ? 8.937 13.165 0.360 1.00 77.31 333 ASN A N 1
ATOM 2710 C CA . ASN A 1 333 ? 10.183 13.275 -0.408 1.00 77.31 333 ASN A CA 1
ATOM 2711 C C . ASN A 1 333 ? 9.993 12.795 -1.857 1.00 77.31 333 ASN A C 1
ATOM 2713 O O . ASN A 1 333 ? 10.721 13.212 -2.759 1.00 77.31 333 ASN A O 1
ATOM 2717 N N . GLU A 1 334 ? 9.004 11.934 -2.082 1.00 74.06 334 GLU A N 1
ATOM 2718 C CA . GLU A 1 334 ? 8.726 11.274 -3.350 1.00 74.06 334 GLU A CA 1
ATOM 2719 C C . GLU A 1 334 ? 7.574 11.950 -4.102 1.00 74.06 334 GLU A C 1
ATOM 2721 O O . GLU A 1 334 ? 7.649 12.119 -5.322 1.00 74.06 334 GLU A O 1
ATOM 2726 N N . PHE A 1 335 ? 6.523 12.358 -3.383 1.00 79.56 335 PHE A N 1
ATOM 2727 C CA . PHE A 1 335 ? 5.253 12.817 -3.942 1.00 79.56 335 PHE A CA 1
ATOM 2728 C C . PHE A 1 335 ? 4.717 14.042 -3.187 1.00 79.56 335 PHE A C 1
ATOM 2730 O O . PHE A 1 335 ? 4.858 14.143 -1.972 1.00 79.56 335 PHE A O 1
ATOM 2737 N N . THR A 1 336 ? 4.039 14.966 -3.883 1.00 86.00 336 THR A N 1
ATOM 2738 C CA . THR A 1 336 ? 3.336 16.076 -3.197 1.00 86.00 336 THR A CA 1
ATOM 2739 C C . THR A 1 336 ? 2.019 15.619 -2.580 1.00 86.00 336 THR A C 1
ATOM 2741 O O . THR A 1 336 ? 1.509 16.254 -1.663 1.00 86.00 336 THR A O 1
ATOM 2744 N N . GLY A 1 337 ? 1.450 14.532 -3.100 1.00 89.75 337 GLY A N 1
ATOM 2745 C CA . GLY A 1 337 ? 0.267 13.900 -2.546 1.00 89.75 337 GLY A CA 1
ATOM 2746 C C . GLY A 1 337 ? -0.172 12.684 -3.354 1.00 89.75 337 GLY A C 1
ATOM 2747 O O . GLY A 1 337 ? 0.278 12.455 -4.480 1.00 89.75 337 GLY A O 1
ATOM 2748 N N . VAL A 1 338 ? -1.086 11.913 -2.778 1.00 92.31 338 VAL A N 1
ATOM 2749 C CA . VAL A 1 338 ? -1.680 10.718 -3.377 1.00 92.31 338 VAL A CA 1
ATOM 2750 C C . VAL A 1 338 ? -3.190 10.781 -3.188 1.00 92.31 338 VAL A C 1
ATOM 2752 O O . VAL A 1 338 ? -3.671 10.982 -2.072 1.00 92.31 338 VAL A O 1
ATOM 2755 N N . SER A 1 339 ? -3.943 10.578 -4.269 1.00 94.75 339 SER A N 1
ATOM 2756 C CA . SER A 1 339 ? -5.395 10.422 -4.210 1.00 94.75 339 SER A CA 1
ATOM 2757 C C . SER A 1 339 ? -5.791 9.028 -4.685 1.00 94.75 339 SER A C 1
ATOM 2759 O O . SER A 1 339 ? -5.316 8.548 -5.711 1.00 94.75 339 SER A O 1
ATOM 2761 N N . ILE A 1 340 ? -6.644 8.350 -3.916 1.00 97.12 340 ILE A N 1
ATOM 2762 C CA . ILE A 1 340 ? -7.110 6.995 -4.217 1.00 97.12 340 ILE A CA 1
ATOM 2763 C C . ILE A 1 340 ? -8.634 6.982 -4.176 1.00 97.12 340 ILE A C 1
ATOM 2765 O O . ILE A 1 340 ? -9.228 7.193 -3.120 1.00 97.12 340 ILE A O 1
ATOM 2769 N N . THR A 1 341 ? -9.280 6.679 -5.301 1.00 98.00 341 THR A N 1
ATOM 2770 C CA . THR A 1 341 ? -10.746 6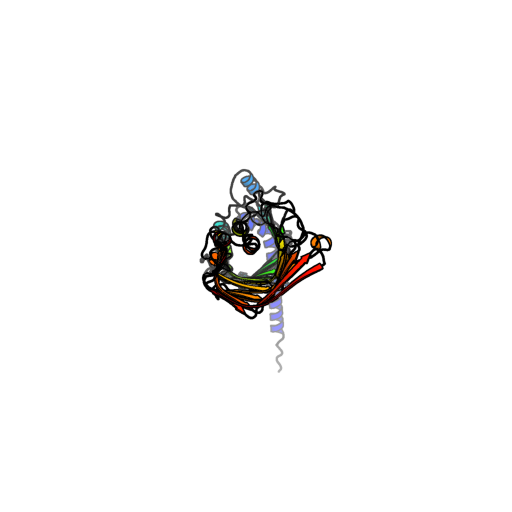.598 -5.352 1.00 98.00 341 THR A CA 1
ATOM 2771 C C . THR A 1 341 ? -11.259 5.417 -4.533 1.00 98.00 341 THR A C 1
ATOM 2773 O O . THR A 1 341 ? -12.174 5.582 -3.734 1.00 98.00 341 THR A O 1
ATOM 2776 N N . ASN A 1 342 ? -10.661 4.228 -4.697 1.00 98.25 342 ASN A N 1
ATOM 2777 C CA . ASN A 1 342 ? -11.070 3.013 -3.986 1.00 98.25 342 ASN A CA 1
ATOM 2778 C C . ASN A 1 342 ? -9.879 2.258 -3.388 1.00 98.25 342 ASN A C 1
ATOM 2780 O O . ASN A 1 342 ? -9.223 1.463 -4.071 1.00 98.25 342 ASN A O 1
ATOM 2784 N N . PHE A 1 343 ? -9.640 2.431 -2.093 1.00 98.56 343 PHE A N 1
ATOM 2785 C CA . PHE A 1 343 ? -8.664 1.633 -1.356 1.00 98.56 343 PHE A CA 1
ATOM 2786 C C . PHE A 1 343 ? -9.355 0.461 -0.656 1.00 98.56 343 PHE A C 1
ATOM 2788 O O . PHE A 1 343 ? -10.376 0.636 0.009 1.00 98.56 343 PHE A O 1
ATOM 2795 N N . LYS A 1 344 ? -8.785 -0.739 -0.784 1.00 98.62 344 LYS A N 1
ATOM 2796 C CA . LYS A 1 344 ? -9.272 -1.960 -0.142 1.00 98.62 344 LYS A CA 1
ATOM 2797 C C . LYS A 1 344 ? -8.147 -2.689 0.578 1.00 98.62 344 LYS A C 1
ATOM 2799 O O . LYS A 1 344 ? -7.135 -3.036 -0.025 1.00 98.62 344 LYS A O 1
ATOM 2804 N N . LEU A 1 345 ? -8.378 -3.007 1.842 1.00 98.44 345 LEU A N 1
ATOM 2805 C CA . LEU A 1 345 ? -7.619 -3.979 2.614 1.00 98.44 345 LEU A CA 1
ATOM 2806 C C . LEU A 1 345 ? -8.476 -5.236 2.747 1.00 98.44 345 LEU A C 1
ATOM 2808 O O . LEU A 1 345 ? -9.624 -5.145 3.176 1.00 98.44 345 LEU A O 1
ATOM 2812 N N . VAL A 1 346 ? -7.948 -6.395 2.369 1.00 98.56 346 VAL A N 1
ATOM 2813 C CA . VAL A 1 346 ? -8.690 -7.660 2.353 1.00 98.56 346 VAL A CA 1
ATOM 2814 C C . VAL A 1 346 ? -7.968 -8.686 3.212 1.00 98.56 346 VAL A C 1
ATOM 2816 O O . VAL A 1 346 ? -6.800 -8.984 2.965 1.00 98.56 346 VAL A O 1
ATOM 2819 N N . ASN A 1 347 ? -8.688 -9.268 4.174 1.00 97.81 347 ASN A N 1
ATOM 2820 C CA . ASN A 1 347 ? -8.189 -10.325 5.052 1.00 97.81 347 ASN A CA 1
ATOM 2821 C C . ASN A 1 347 ? -6.882 -9.944 5.777 1.00 97.81 347 ASN A C 1
ATOM 2823 O O . ASN A 1 347 ? -5.889 -10.670 5.726 1.00 97.81 347 ASN A O 1
ATOM 2827 N N . ALA A 1 348 ? -6.856 -8.766 6.400 1.00 98.38 348 ALA A N 1
ATOM 2828 C CA . ALA A 1 348 ? -5.693 -8.304 7.147 1.00 98.38 348 ALA A CA 1
ATOM 2829 C C . ALA A 1 348 ? -5.751 -8.674 8.636 1.00 98.38 348 ALA A C 1
ATOM 2831 O O . ALA A 1 348 ? -6.795 -9.026 9.187 1.00 98.38 348 ALA A O 1
ATOM 2832 N N . GLN A 1 349 ? -4.599 -8.584 9.288 1.00 98.25 349 GLN A N 1
ATOM 2833 C CA . GLN A 1 349 ? -4.412 -8.780 10.719 1.00 98.25 349 GLN A CA 1
ATOM 2834 C C . GLN A 1 349 ? -3.677 -7.570 11.287 1.00 98.25 349 GLN A C 1
ATOM 2836 O O . GLN A 1 349 ? -2.724 -7.084 10.676 1.00 98.25 349 GLN A O 1
ATOM 2841 N N . LEU A 1 350 ? -4.106 -7.105 12.456 1.00 96.75 350 LEU A N 1
ATOM 2842 C CA . LEU A 1 350 ? -3.518 -5.963 13.147 1.00 96.75 350 LEU A CA 1
ATOM 2843 C C . LEU A 1 350 ? -3.194 -6.350 14.586 1.00 96.75 350 LEU A C 1
ATOM 2845 O O . LEU A 1 350 ? -4.057 -6.882 15.280 1.00 96.75 350 LEU A O 1
ATOM 2849 N N . LEU A 1 351 ? -1.973 -6.056 15.023 1.00 96.31 351 LEU A N 1
ATOM 2850 C CA . LEU A 1 351 ? -1.524 -6.178 16.405 1.00 96.31 351 LEU A CA 1
ATOM 2851 C C . LEU A 1 351 ? -1.005 -4.819 16.880 1.00 96.31 351 LEU A C 1
ATOM 2853 O O . LEU A 1 351 ? -0.099 -4.252 16.267 1.00 96.31 351 LEU A O 1
ATOM 2857 N N . LEU A 1 352 ? -1.577 -4.309 17.968 1.00 92.38 352 LEU A N 1
ATOM 2858 C CA . LEU A 1 352 ? -1.184 -3.046 18.589 1.00 92.38 352 LEU A CA 1
ATOM 2859 C C . LEU A 1 352 ? -0.472 -3.333 19.910 1.00 92.38 352 LEU A C 1
ATOM 2861 O O . LEU A 1 352 ? -1.007 -4.042 20.766 1.00 92.38 352 LEU A O 1
ATOM 2865 N N . TYR A 1 353 ? 0.718 -2.774 20.069 1.00 90.38 353 TYR A N 1
ATOM 2866 C CA . TYR A 1 353 ? 1.551 -2.869 21.262 1.00 90.38 353 TYR A CA 1
ATOM 2867 C C . TYR A 1 353 ? 1.506 -1.542 22.015 1.00 90.38 353 TYR A C 1
ATOM 2869 O O . TYR A 1 353 ? 1.414 -0.484 21.388 1.00 90.38 353 TYR A O 1
ATOM 2877 N N . ARG A 1 354 ? 1.549 -1.599 23.350 1.00 83.75 354 ARG A N 1
ATOM 2878 C CA . ARG A 1 354 ? 1.460 -0.398 24.186 1.00 83.75 354 ARG A CA 1
ATOM 2879 C C . ARG A 1 354 ? 2.765 0.384 24.116 1.00 83.75 354 ARG A C 1
ATOM 2881 O O . ARG A 1 354 ? 2.738 1.571 23.828 1.00 83.75 354 ARG A O 1
ATOM 2888 N N . ASN A 1 355 ? 3.884 -0.315 24.292 1.00 82.56 355 ASN A N 1
ATOM 2889 C CA . ASN A 1 355 ? 5.231 0.249 24.263 1.00 82.56 355 ASN A CA 1
ATOM 2890 C C . ASN A 1 355 ? 6.123 -0.493 23.264 1.00 82.56 355 ASN A C 1
ATOM 2892 O O . ASN A 1 355 ? 5.862 -1.643 22.911 1.00 82.56 355 ASN A O 1
ATOM 2896 N N . GLN A 1 356 ? 7.227 0.133 22.848 1.00 81.88 356 GLN A N 1
ATOM 2897 C CA . GLN A 1 356 ? 8.164 -0.454 21.874 1.00 81.88 356 GLN A CA 1
ATOM 2898 C C . GLN A 1 356 ? 8.951 -1.655 22.417 1.00 81.88 356 GLN A C 1
ATOM 2900 O O . GLN A 1 356 ? 9.521 -2.414 21.636 1.00 81.88 356 GLN A O 1
ATOM 2905 N N . THR A 1 357 ? 8.971 -1.837 23.737 1.00 83.69 357 THR A N 1
ATOM 2906 C CA . THR A 1 357 ? 9.627 -2.955 24.430 1.00 83.69 357 THR A CA 1
ATOM 2907 C C . THR A 1 357 ? 8.697 -4.147 24.668 1.00 83.69 357 THR A C 1
ATOM 2909 O O . THR A 1 357 ? 9.163 -5.222 25.051 1.00 83.69 357 THR A O 1
ATOM 2912 N N . ASP A 1 358 ? 7.392 -3.996 24.415 1.00 83.56 358 ASP A N 1
ATOM 2913 C CA . ASP A 1 358 ? 6.415 -5.046 24.684 1.00 83.56 358 ASP A CA 1
ATOM 2914 C C . ASP A 1 358 ? 6.562 -6.223 23.714 1.00 83.56 358 ASP A C 1
ATOM 2916 O O . ASP A 1 358 ? 6.576 -6.077 22.489 1.00 83.56 358 ASP A O 1
ATOM 2920 N N . THR A 1 359 ? 6.566 -7.433 24.270 1.00 82.19 359 THR A N 1
ATOM 2921 C CA . THR A 1 359 ? 6.564 -8.684 23.496 1.00 82.19 359 THR A CA 1
ATOM 2922 C C . THR A 1 359 ? 5.153 -9.172 23.165 1.00 82.19 359 THR A C 1
ATOM 2924 O O . THR A 1 359 ? 4.966 -9.919 22.201 1.00 82.19 359 THR A O 1
ATOM 2927 N N . ALA A 1 360 ? 4.143 -8.721 23.916 1.00 86.25 360 ALA A N 1
ATOM 2928 C CA . ALA A 1 360 ? 2.741 -9.080 23.735 1.00 86.25 360 ALA A CA 1
ATOM 2929 C C . ALA A 1 360 ? 1.908 -7.864 23.312 1.00 86.25 360 ALA A C 1
ATOM 2931 O O . ALA A 1 360 ? 2.016 -6.785 23.889 1.00 86.25 360 ALA A O 1
ATOM 2932 N N . SER A 1 361 ? 1.038 -8.052 22.321 1.00 89.44 361 SER A N 1
ATOM 2933 C CA . SER A 1 361 ? 0.129 -7.003 21.865 1.00 89.44 361 SER A CA 1
ATOM 2934 C C . SER A 1 361 ? -0.970 -6.740 22.896 1.00 89.44 361 SER A C 1
ATOM 2936 O O . SER A 1 361 ? -1.602 -7.676 23.395 1.00 89.44 361 SER A O 1
ATOM 2938 N N . GLN A 1 362 ? -1.268 -5.468 23.144 1.00 90.44 362 GLN A N 1
ATOM 2939 C CA . GLN A 1 362 ? -2.424 -5.053 23.931 1.00 90.44 362 GLN A CA 1
ATOM 2940 C C . GLN A 1 362 ? -3.731 -5.268 23.160 1.00 90.44 362 GLN A C 1
ATOM 2942 O O . GLN A 1 362 ? -4.741 -5.625 23.768 1.00 90.44 362 GLN A O 1
ATOM 2947 N N . GLN A 1 363 ? -3.709 -5.063 21.838 1.00 93.31 363 GLN A N 1
ATOM 2948 C CA . GLN A 1 363 ? -4.886 -5.215 20.983 1.00 93.31 363 GLN A CA 1
ATOM 2949 C C . GLN A 1 363 ? -4.596 -6.080 19.761 1.00 93.31 363 GLN A C 1
ATOM 2951 O O . GLN A 1 363 ? -3.503 -6.021 19.198 1.00 93.31 363 GLN A O 1
ATOM 2956 N N . GLY A 1 364 ? -5.591 -6.845 19.325 1.00 95.94 364 GLY A N 1
ATOM 2957 C CA . GLY A 1 364 ? -5.496 -7.688 18.140 1.00 95.94 364 GLY A CA 1
ATOM 2958 C C . GLY A 1 364 ? -6.802 -7.731 17.362 1.00 95.94 364 GLY A C 1
ATOM 2959 O O . GLY A 1 364 ? -7.868 -7.842 17.959 1.00 95.94 364 GLY A O 1
ATOM 2960 N N . LEU A 1 365 ? -6.721 -7.649 16.035 1.00 96.56 365 LEU A N 1
ATOM 2961 C CA . LEU A 1 365 ? -7.844 -7.830 15.113 1.00 96.56 365 LEU A CA 1
ATOM 2962 C C . LEU A 1 365 ? -7.452 -8.811 14.009 1.00 96.56 365 LEU A C 1
ATOM 2964 O O . LEU A 1 365 ? -6.323 -8.781 13.509 1.00 96.56 365 LEU A O 1
ATOM 2968 N N . LYS A 1 366 ? -8.402 -9.651 13.592 1.00 97.31 366 LYS A N 1
ATOM 2969 C CA . LYS A 1 366 ? -8.232 -10.613 12.499 1.00 97.31 366 LYS A CA 1
ATOM 2970 C C . LYS A 1 366 ? -9.276 -10.389 11.410 1.00 97.31 366 LYS A C 1
ATOM 2972 O O . LYS A 1 366 ? -10.284 -9.718 11.626 1.00 97.31 366 LYS A O 1
ATOM 2977 N N . ASN A 1 367 ? -9.013 -10.962 10.235 1.00 97.62 367 ASN A N 1
ATOM 2978 C CA . ASN A 1 367 ? -9.908 -10.945 9.075 1.00 97.62 367 ASN A CA 1
ATOM 2979 C C . ASN A 1 367 ? -10.449 -9.536 8.772 1.00 97.62 367 ASN A C 1
ATOM 2981 O O . ASN A 1 367 ? -11.639 -9.339 8.535 1.00 97.62 367 ASN A O 1
ATOM 2985 N N . ILE A 1 368 ? -9.569 -8.537 8.843 1.00 98.50 368 ILE A N 1
ATOM 2986 C CA . ILE A 1 368 ? -9.929 -7.141 8.623 1.00 98.50 368 ILE A CA 1
ATOM 2987 C C . ILE A 1 368 ? -10.212 -6.946 7.137 1.00 98.50 368 ILE A C 1
ATOM 2989 O O . ILE A 1 368 ? -9.366 -7.236 6.285 1.00 98.50 368 ILE A O 1
ATOM 2993 N N . HIS A 1 369 ? -11.383 -6.395 6.846 1.00 98.62 369 HIS A N 1
ATOM 2994 C CA . HIS A 1 369 ? -11.723 -5.808 5.564 1.00 98.62 369 HIS A CA 1
ATOM 2995 C C . HIS A 1 369 ? -11.960 -4.314 5.766 1.00 98.62 369 HIS A C 1
ATOM 2997 O O . HIS A 1 369 ? -12.784 -3.924 6.592 1.00 98.62 369 HIS A O 1
ATOM 3003 N N . LEU A 1 370 ? -11.237 -3.483 5.022 1.00 98.44 370 LEU A N 1
ATOM 3004 C CA . LEU A 1 370 ? -11.364 -2.028 5.057 1.00 98.44 370 LEU A CA 1
ATOM 3005 C C . LEU A 1 370 ? -11.554 -1.526 3.634 1.00 98.44 370 LEU A C 1
ATOM 3007 O O . LEU A 1 370 ? -10.740 -1.826 2.770 1.00 98.44 370 LEU A O 1
ATOM 3011 N N . ASN A 1 371 ? -12.591 -0.732 3.415 1.00 98.50 371 ASN A N 1
ATOM 3012 C CA . ASN A 1 371 ? -12.838 -0.009 2.181 1.00 98.50 371 ASN A CA 1
ATOM 3013 C C . ASN A 1 371 ? -12.806 1.483 2.503 1.00 98.50 371 ASN A C 1
ATOM 3015 O O . ASN A 1 371 ? -13.592 1.937 3.337 1.00 98.50 371 ASN A O 1
ATOM 3019 N N . LEU A 1 372 ? -11.925 2.222 1.839 1.00 98.31 372 LEU A N 1
ATOM 3020 C CA . LEU A 1 372 ? -11.873 3.677 1.897 1.00 98.31 372 LEU A CA 1
ATOM 3021 C C . LEU A 1 372 ? -12.252 4.235 0.525 1.00 98.31 372 LEU A C 1
ATOM 3023 O O . LEU A 1 372 ? -11.697 3.808 -0.491 1.00 98.31 372 LEU A O 1
ATOM 3027 N N . GLU A 1 373 ? -13.193 5.173 0.512 1.00 98.25 373 GLU A N 1
ATOM 3028 C CA . GLU A 1 373 ? -13.605 5.905 -0.688 1.00 98.25 373 GLU A CA 1
ATOM 3029 C C . GLU A 1 373 ? -13.079 7.343 -0.616 1.00 98.25 373 GLU A C 1
ATOM 3031 O O . GLU A 1 373 ? -13.186 7.996 0.432 1.00 98.25 373 GLU A O 1
ATOM 3036 N N . ASP A 1 374 ? -12.542 7.825 -1.737 1.00 96.94 374 ASP A N 1
ATOM 3037 C CA . ASP A 1 374 ? -11.968 9.167 -1.902 1.00 96.94 374 ASP A CA 1
ATOM 3038 C C . ASP A 1 374 ? -10.904 9.503 -0.844 1.00 96.94 374 ASP A C 1
ATOM 3040 O O . ASP A 1 374 ? -10.984 10.515 -0.133 1.00 96.94 374 ASP A O 1
ATOM 3044 N N . PHE A 1 375 ? -9.910 8.622 -0.733 1.00 96.69 375 PHE A N 1
ATOM 3045 C CA . PHE A 1 375 ? -8.733 8.826 0.101 1.00 96.69 375 PHE A CA 1
ATOM 3046 C C . PHE A 1 375 ? -7.840 9.917 -0.507 1.00 96.69 375 PHE A C 1
ATOM 3048 O O . PHE A 1 375 ? -7.526 9.873 -1.697 1.00 96.69 375 PHE A O 1
ATOM 3055 N N . LEU A 1 376 ? -7.414 10.883 0.304 1.00 95.06 376 LEU A N 1
ATOM 3056 C CA . LEU A 1 376 ? -6.518 11.967 -0.090 1.00 95.06 376 LEU A CA 1
ATOM 3057 C C . LEU A 1 376 ? -5.455 12.177 0.984 1.00 95.06 376 LEU A C 1
ATOM 3059 O O . LEU A 1 376 ? -5.785 12.552 2.108 1.00 95.06 376 LEU A O 1
ATOM 3063 N N . LEU A 1 377 ? -4.195 11.991 0.605 1.00 93.88 377 LEU A N 1
ATOM 3064 C CA . LEU A 1 377 ? -3.043 12.261 1.450 1.00 93.88 377 LEU A CA 1
ATOM 3065 C C . LEU A 1 377 ? -2.154 13.317 0.793 1.00 93.88 377 LEU A C 1
ATOM 3067 O O . LEU A 1 377 ? -1.579 13.076 -0.264 1.00 93.88 377 LEU A O 1
ATOM 3071 N N . ASP A 1 378 ? -2.040 14.472 1.433 1.00 92.50 378 ASP A N 1
ATOM 3072 C CA . ASP A 1 378 ? -1.196 15.604 1.041 1.00 92.50 378 ASP A CA 1
ATOM 3073 C C . ASP A 1 378 ? -0.778 16.416 2.285 1.00 92.50 378 ASP A C 1
ATOM 3075 O O . ASP A 1 378 ? -1.135 16.065 3.415 1.00 92.50 378 ASP A O 1
ATOM 3079 N N . SER A 1 379 ? -0.050 17.518 2.090 1.00 90.50 379 SER A N 1
ATOM 3080 C CA . SER A 1 379 ? 0.494 18.342 3.178 1.00 90.50 379 SER A CA 1
ATOM 3081 C C . SER A 1 379 ? -0.541 19.020 4.082 1.00 90.50 379 SER A C 1
ATOM 3083 O O . SER A 1 379 ? -0.170 19.498 5.150 1.00 90.50 379 SER A O 1
ATOM 3085 N N . ILE A 1 380 ? -1.804 19.128 3.657 1.00 90.88 380 ILE A N 1
ATOM 3086 C CA . ILE A 1 380 ? -2.880 19.785 4.422 1.00 90.88 380 ILE A CA 1
ATOM 3087 C C . ILE A 1 380 ? -3.990 18.810 4.834 1.00 90.88 380 ILE A C 1
ATOM 3089 O O . ILE A 1 380 ? -4.861 19.154 5.632 1.00 90.88 380 ILE A O 1
ATOM 3093 N N . SER A 1 381 ? -3.960 17.582 4.317 1.00 90.56 381 SER A N 1
ATOM 3094 C CA . SER A 1 381 ? -4.990 16.562 4.506 1.00 90.56 381 SER A CA 1
ATOM 3095 C C . SER A 1 381 ? -5.214 16.160 5.967 1.00 90.56 381 SER A C 1
ATOM 3097 O O . SER A 1 381 ? -6.335 15.802 6.328 1.00 90.56 381 SER A O 1
ATOM 3099 N N . SER A 1 382 ? -4.197 16.279 6.827 1.00 85.19 382 SER A N 1
ATOM 3100 C CA . SER A 1 382 ? -4.308 16.033 8.273 1.00 85.19 382 SER A CA 1
ATOM 3101 C C . SER A 1 382 ? -5.201 17.052 8.993 1.00 85.19 382 SER A C 1
ATOM 3103 O O . SER A 1 382 ? -5.764 16.741 10.039 1.00 85.19 382 SER A O 1
ATOM 3105 N N . GLN A 1 383 ? -5.392 18.244 8.417 1.00 86.69 383 GLN A N 1
ATOM 3106 C CA . GLN A 1 383 ? -6.234 19.314 8.967 1.00 86.69 383 GLN A CA 1
ATOM 3107 C C . GLN A 1 383 ? -7.682 19.258 8.447 1.00 86.69 383 GLN A C 1
ATOM 3109 O O . GLN A 1 383 ? -8.543 20.023 8.891 1.00 86.69 383 GLN A O 1
ATOM 3114 N N . ASP A 1 384 ? -7.985 18.364 7.501 1.00 90.38 384 ASP A N 1
ATOM 3115 C CA . ASP A 1 384 ? -9.313 18.267 6.905 1.00 90.38 384 ASP A CA 1
ATOM 3116 C C . ASP A 1 384 ? -10.308 17.520 7.806 1.00 90.38 384 ASP A C 1
ATOM 3118 O O . ASP A 1 384 ? -10.453 16.294 7.772 1.00 90.38 384 ASP A O 1
ATOM 3122 N N . THR A 1 385 ? -11.102 18.295 8.541 1.00 90.69 385 THR A N 1
ATOM 3123 C CA . THR A 1 385 ? -12.173 17.780 9.409 1.00 90.69 385 THR A CA 1
ATOM 3124 C C . THR A 1 385 ? -13.358 17.166 8.652 1.00 90.69 385 THR A C 1
ATOM 3126 O O . THR A 1 385 ? -14.218 16.495 9.235 1.00 90.69 385 THR A O 1
ATOM 3129 N N . SER A 1 386 ? -13.436 17.359 7.331 1.00 92.19 386 SER A N 1
ATOM 3130 C CA . SER A 1 386 ? -14.496 16.788 6.502 1.00 92.19 386 SER A CA 1
ATOM 3131 C C . SER A 1 386 ? -14.272 15.309 6.174 1.00 92.19 386 SER A C 1
ATOM 3133 O O . SER A 1 386 ? -15.237 14.639 5.781 1.00 92.19 386 SER A O 1
ATOM 3135 N N . ARG A 1 387 ? -13.039 14.816 6.329 1.00 92.88 387 ARG A N 1
ATOM 3136 C CA . ARG A 1 387 ? -12.610 13.435 6.085 1.00 92.88 387 ARG A CA 1
ATOM 3137 C C . ARG A 1 387 ? -12.350 12.713 7.402 1.00 92.88 387 ARG A C 1
ATOM 3139 O O . ARG A 1 387 ? -12.183 13.328 8.447 1.00 92.88 387 ARG A O 1
ATOM 3146 N N . ILE A 1 388 ? -12.357 11.391 7.356 1.00 91.88 388 ILE A N 1
ATOM 3147 C CA . ILE A 1 388 ? -12.010 10.519 8.479 1.00 91.88 388 ILE A CA 1
ATOM 3148 C C . ILE A 1 388 ? -10.930 9.600 7.958 1.00 91.88 388 ILE A C 1
ATOM 3150 O O . ILE A 1 388 ? -11.135 8.988 6.910 1.00 91.88 388 ILE A O 1
ATOM 3154 N N . PHE A 1 389 ? -9.792 9.531 8.648 1.00 90.31 389 PHE A N 1
ATOM 3155 C CA . PHE A 1 389 ? -8.651 8.739 8.185 1.00 90.31 389 PHE A CA 1
ATOM 3156 C C . PHE A 1 389 ? -8.364 8.991 6.690 1.00 90.31 389 PHE A C 1
ATOM 3158 O O . PHE A 1 389 ? -8.396 8.080 5.859 1.00 90.31 389 PHE A O 1
ATOM 3165 N N . TYR A 1 390 ? -8.226 10.277 6.340 1.00 93.75 390 TYR A N 1
ATOM 3166 C CA . TYR A 1 390 ? -7.977 10.769 4.978 1.00 93.75 390 TYR A CA 1
ATOM 3167 C C . TYR A 1 390 ? -9.056 10.446 3.930 1.00 93.75 390 TYR A C 1
ATOM 3169 O O . TYR A 1 390 ? -8.863 10.732 2.754 1.00 93.75 390 TYR A O 1
ATOM 3177 N N . SER A 1 391 ? -10.210 9.900 4.324 1.00 96.38 391 SER A N 1
ATOM 3178 C CA . SER A 1 391 ? -11.217 9.338 3.409 1.00 96.38 391 SER A CA 1
ATOM 3179 C C . SER A 1 391 ? -12.598 9.966 3.601 1.00 96.38 391 SER A C 1
ATOM 3181 O O . SER A 1 391 ? -12.946 10.407 4.701 1.00 96.38 391 SER A O 1
ATOM 3183 N N . LYS A 1 392 ? -13.426 10.002 2.548 1.00 96.19 392 LYS A N 1
ATOM 3184 C CA . LYS A 1 392 ? -14.814 10.496 2.646 1.00 96.19 392 LYS A CA 1
ATOM 3185 C C . LYS A 1 392 ? -15.756 9.441 3.209 1.00 96.19 392 LYS A C 1
ATOM 3187 O O . LYS A 1 392 ? -16.578 9.765 4.070 1.00 96.19 392 LYS A O 1
ATOM 3192 N N . ASN A 1 393 ? -15.621 8.191 2.761 1.00 97.31 393 ASN A N 1
ATOM 3193 C CA . ASN A 1 393 ? -16.380 7.071 3.308 1.00 97.31 393 ASN A CA 1
ATOM 3194 C C . ASN A 1 393 ? -15.472 5.925 3.740 1.00 97.31 393 ASN A C 1
ATOM 3196 O O . ASN A 1 393 ? -14.446 5.654 3.123 1.00 97.31 393 ASN A O 1
ATOM 3200 N N . ILE A 1 394 ? -15.899 5.237 4.797 1.00 98.25 394 ILE A N 1
ATOM 3201 C CA . ILE A 1 394 ? -15.235 4.069 5.357 1.00 98.25 394 ILE A CA 1
ATOM 3202 C C . ILE A 1 394 ? -16.276 2.964 5.522 1.00 98.25 394 ILE A C 1
ATOM 3204 O O . ILE A 1 394 ? -17.316 3.147 6.168 1.00 98.25 394 ILE A O 1
ATOM 3208 N N . GLY A 1 395 ? -15.987 1.803 4.947 1.00 98.50 395 GLY A N 1
ATOM 3209 C CA . GLY A 1 395 ? -16.606 0.534 5.305 1.00 98.50 395 GLY A CA 1
ATOM 3210 C C . GLY A 1 395 ? -15.561 -0.339 5.978 1.00 98.50 395 GLY A C 1
ATOM 3211 O O . GLY A 1 395 ? -14.496 -0.551 5.412 1.00 98.50 395 GLY A O 1
ATOM 3212 N N . PHE A 1 396 ? -15.844 -0.847 7.170 1.00 98.56 396 PHE A N 1
ATOM 3213 C CA . PHE A 1 396 ? -14.904 -1.709 7.876 1.00 98.56 396 PHE A CA 1
ATOM 3214 C C . PHE A 1 396 ? -15.622 -2.890 8.512 1.00 98.56 396 PHE A C 1
ATOM 3216 O O . PHE A 1 396 ? -16.723 -2.752 9.050 1.00 98.56 396 PHE A O 1
ATOM 3223 N N . SER A 1 397 ? -14.974 -4.048 8.462 1.00 98.56 397 SER A N 1
ATOM 3224 C CA . SER A 1 397 ? -15.374 -5.233 9.203 1.00 98.56 397 SER A CA 1
ATOM 3225 C C . SER A 1 397 ? -14.154 -5.998 9.692 1.00 98.56 397 SER A C 1
ATOM 3227 O O . SER A 1 397 ? -13.161 -6.083 8.977 1.00 98.56 397 SER A O 1
ATOM 3229 N N . ALA A 1 398 ? -14.243 -6.599 10.869 1.00 98.25 398 ALA A N 1
ATOM 3230 C CA . ALA A 1 398 ? -13.198 -7.456 11.416 1.00 98.25 398 ALA A CA 1
ATOM 3231 C C . ALA A 1 398 ? -13.817 -8.545 12.292 1.00 98.25 398 ALA A C 1
ATOM 3233 O O . ALA A 1 398 ? -14.935 -8.378 12.793 1.00 98.25 398 ALA A O 1
ATOM 3234 N N . SER A 1 399 ? -13.079 -9.631 12.501 1.00 97.44 399 SER A N 1
ATOM 3235 C CA . SER A 1 399 ? -13.439 -10.674 13.457 1.00 97.44 399 SER A CA 1
ATOM 3236 C C . SER A 1 399 ? -12.409 -10.781 14.575 1.00 97.44 399 SER A C 1
ATOM 3238 O O . SER A 1 399 ? -11.266 -10.333 14.446 1.00 97.44 399 SER A O 1
ATOM 3240 N N . ASP A 1 400 ? -12.836 -11.400 15.673 1.00 95.38 400 ASP A N 1
ATOM 3241 C CA . ASP A 1 400 ? -11.972 -11.781 16.794 1.00 95.38 400 ASP A CA 1
ATOM 3242 C C . ASP A 1 400 ? -11.150 -10.609 17.349 1.00 95.38 400 ASP A C 1
ATOM 3244 O O . ASP A 1 400 ? -9.941 -10.729 17.565 1.00 95.38 400 ASP A O 1
ATOM 3248 N N . TYR A 1 401 ? -11.805 -9.462 17.560 1.00 96.88 401 TYR A N 1
ATOM 3249 C CA . TYR A 1 401 ? -11.164 -8.337 18.229 1.00 96.88 401 TYR A CA 1
ATOM 3250 C C . TYR A 1 401 ? -10.907 -8.689 19.687 1.00 96.88 401 TYR A C 1
ATOM 3252 O O . TYR A 1 401 ? -11.802 -9.168 20.386 1.00 96.88 401 TYR A O 1
ATOM 3260 N N . GLU A 1 402 ? -9.693 -8.416 20.140 1.00 95.75 402 GLU A N 1
ATOM 3261 C CA . GLU A 1 402 ? -9.248 -8.650 21.501 1.00 95.75 402 GLU A CA 1
ATOM 3262 C C . GLU A 1 402 ? -8.498 -7.422 22.025 1.00 95.75 402 GLU A C 1
ATOM 3264 O O . GLU A 1 402 ? -7.629 -6.890 21.338 1.00 95.75 402 GLU A O 1
ATOM 3269 N N . LEU A 1 403 ? -8.820 -6.985 23.244 1.00 92.00 403 LEU A N 1
ATOM 3270 C CA . LEU A 1 403 ? -8.205 -5.836 23.913 1.00 92.00 403 LEU A CA 1
ATOM 3271 C C . LEU A 1 403 ? -7.962 -6.149 25.392 1.00 92.00 403 LEU A C 1
ATOM 3273 O O . LEU A 1 403 ? -8.903 -6.469 26.120 1.00 92.00 403 LEU A O 1
ATOM 3277 N N . THR A 1 404 ? -6.721 -6.006 25.856 1.00 88.44 404 THR A N 1
ATOM 3278 C CA . THR A 1 404 ? -6.430 -5.863 27.291 1.00 88.44 404 THR A CA 1
ATOM 3279 C C . THR A 1 404 ? -6.768 -4.439 27.725 1.00 88.44 404 THR A C 1
ATOM 3281 O O . THR A 1 404 ? -6.215 -3.480 27.174 1.00 88.44 404 THR A O 1
ATOM 3284 N N . LEU A 1 405 ? -7.659 -4.287 28.707 1.00 82.31 405 LEU A N 1
ATOM 3285 C CA . LEU A 1 405 ? -7.983 -2.972 29.260 1.00 82.31 405 LEU A CA 1
ATOM 3286 C C . LEU A 1 405 ? -6.793 -2.381 30.032 1.00 82.31 405 LEU A C 1
ATOM 3288 O O . LEU A 1 405 ? -5.847 -3.084 30.385 1.00 82.31 405 LEU A O 1
ATOM 3292 N N . GLY A 1 406 ? -6.837 -1.068 30.280 1.00 72.62 406 GLY A N 1
ATOM 3293 C CA . GLY A 1 406 ? -5.744 -0.324 30.920 1.00 72.62 406 GLY A CA 1
ATOM 3294 C C . GLY A 1 406 ? -5.376 -0.797 32.332 1.00 72.62 406 GLY A C 1
ATOM 3295 O O . GLY A 1 406 ? -4.247 -0.569 32.763 1.00 72.62 406 GLY A O 1
ATOM 3296 N N . ASP A 1 407 ? -6.289 -1.498 33.008 1.00 73.75 407 ASP A N 1
ATOM 3297 C CA . ASP A 1 407 ? -6.069 -2.146 34.307 1.00 73.75 407 ASP A CA 1
ATOM 3298 C C . ASP A 1 407 ? -5.239 -3.442 34.229 1.00 73.75 407 ASP A C 1
ATOM 3300 O O . ASP A 1 407 ? -4.911 -4.029 35.258 1.00 73.75 407 ASP A O 1
ATOM 3304 N N . ASN A 1 408 ? -4.896 -3.890 33.016 1.00 77.81 408 ASN A N 1
ATOM 3305 C CA . ASN A 1 408 ? -4.149 -5.111 32.704 1.00 77.81 408 ASN A CA 1
ATOM 3306 C C . ASN A 1 408 ? -4.781 -6.421 33.209 1.00 77.81 408 ASN A C 1
ATOM 3308 O O . ASN A 1 408 ? -4.171 -7.484 33.075 1.00 77.81 408 ASN A O 1
ATOM 3312 N N . ILE A 1 409 ? -5.999 -6.381 33.753 1.00 81.94 409 ILE A N 1
ATOM 3313 C CA . ILE A 1 409 ? -6.685 -7.555 34.300 1.00 81.94 409 ILE A CA 1
ATOM 3314 C C . ILE A 1 409 ? -7.938 -7.899 33.511 1.00 81.94 409 ILE A C 1
ATOM 3316 O O . ILE A 1 409 ? -8.290 -9.070 33.451 1.00 81.94 409 ILE A O 1
ATOM 3320 N N . HIS A 1 410 ? -8.613 -6.940 32.882 1.00 86.44 410 HIS A N 1
ATOM 3321 C CA . HIS A 1 410 ? -9.802 -7.234 32.099 1.00 86.44 410 HIS A CA 1
ATOM 3322 C C . HIS A 1 410 ? -9.457 -7.424 30.625 1.00 86.44 410 HIS A C 1
ATOM 3324 O O . HIS A 1 410 ? -8.631 -6.725 30.032 1.00 86.44 410 HIS A O 1
ATOM 3330 N N . ARG A 1 411 ? -10.133 -8.398 30.020 1.00 91.50 411 ARG A N 1
ATOM 3331 C CA . ARG A 1 411 ? -10.051 -8.710 28.603 1.00 91.50 411 ARG A CA 1
ATOM 3332 C C . ARG A 1 411 ? -11.395 -8.438 27.952 1.00 91.50 411 ARG A C 1
ATOM 3334 O O . ARG A 1 411 ? -12.400 -9.029 28.341 1.00 91.50 411 ARG A O 1
ATOM 3341 N N . PHE A 1 412 ? -11.396 -7.571 26.950 1.00 93.38 412 PHE A N 1
ATOM 3342 C CA . PHE A 1 412 ? -12.529 -7.350 26.066 1.00 93.38 412 PHE A CA 1
ATOM 3343 C C . PHE A 1 412 ? -12.365 -8.186 24.794 1.00 93.38 412 PHE A C 1
ATOM 3345 O O . PHE A 1 412 ? -11.278 -8.231 24.213 1.00 93.38 412 PHE A O 1
ATOM 3352 N N . LYS A 1 413 ? -13.442 -8.846 24.363 1.00 97.06 413 LYS A N 1
ATOM 3353 C CA . LYS A 1 413 ? -13.534 -9.578 23.100 1.00 97.06 413 LYS A CA 1
ATOM 3354 C C . LYS A 1 413 ? -14.801 -9.203 22.346 1.00 97.06 413 LYS A C 1
ATOM 3356 O O . LYS A 1 413 ? -15.872 -9.093 22.942 1.00 97.06 413 LYS A O 1
ATOM 3361 N N . ALA A 1 414 ? -14.688 -9.080 21.030 1.00 97.81 414 ALA A N 1
ATOM 3362 C CA . ALA A 1 414 ? -15.828 -8.987 20.127 1.00 97.81 414 ALA A CA 1
ATOM 3363 C C . ALA A 1 414 ? -15.631 -9.950 18.954 1.00 97.81 414 ALA A C 1
ATOM 3365 O O . ALA A 1 414 ? -14.624 -9.887 18.249 1.00 97.81 414 ALA A O 1
ATOM 3366 N N . GLY A 1 415 ? -16.597 -10.844 18.739 1.00 97.94 415 GLY A N 1
ATOM 3367 C CA . GLY A 1 415 ? -16.508 -11.841 17.671 1.00 97.94 415 GLY A CA 1
ATOM 3368 C C . GLY A 1 415 ? -16.612 -11.231 16.274 1.00 97.94 415 GLY A C 1
ATOM 3369 O O . GLY A 1 415 ? -15.903 -11.666 15.373 1.00 97.94 415 GLY A O 1
ATOM 3370 N N . GLN A 1 416 ? -17.460 -10.213 16.104 1.00 98.06 416 GLN A N 1
ATOM 3371 C CA . GLN A 1 416 ? -17.603 -9.485 14.843 1.00 98.06 416 GLN A CA 1
ATOM 3372 C C . GLN A 1 416 ? -17.761 -7.988 15.104 1.00 98.06 416 GLN A C 1
ATOM 3374 O O . GLN A 1 416 ? -18.561 -7.576 15.947 1.00 98.06 416 GLN A O 1
ATOM 3379 N N . LEU A 1 417 ? -17.044 -7.186 14.321 1.00 98.06 417 LEU A N 1
ATOM 3380 C CA . LEU A 1 417 ? -17.167 -5.737 14.239 1.00 98.06 417 LEU A CA 1
ATOM 3381 C C . LEU A 1 417 ? -17.550 -5.358 12.814 1.00 98.06 417 LEU A C 1
ATOM 3383 O O . LEU A 1 417 ? -16.941 -5.845 11.866 1.00 98.06 417 LEU A O 1
ATOM 3387 N N . ASN A 1 418 ? -18.537 -4.482 12.658 1.00 98.38 418 ASN A N 1
ATOM 3388 C CA . ASN A 1 418 ? -18.904 -3.884 11.381 1.00 98.38 418 ASN A CA 1
ATOM 3389 C C . ASN A 1 418 ? -19.202 -2.401 11.583 1.00 98.38 418 ASN A C 1
ATOM 3391 O O . ASN A 1 418 ? -19.951 -2.036 12.487 1.00 98.38 418 ASN A O 1
ATOM 3395 N N . LEU A 1 419 ? -18.683 -1.546 10.711 1.00 97.56 419 LEU A N 1
ATOM 3396 C CA . LEU A 1 419 ? -19.007 -0.124 10.692 1.00 97.56 419 LEU A CA 1
ATOM 3397 C C . LEU A 1 419 ? -19.131 0.392 9.259 1.00 97.56 419 LEU A C 1
ATOM 3399 O O . LEU A 1 419 ? -18.483 -0.097 8.332 1.00 97.56 419 LEU A O 1
ATOM 3403 N N . SER A 1 420 ? -19.995 1.385 9.073 1.00 98.00 420 SER A N 1
ATOM 3404 C CA . SER A 1 420 ? -20.142 2.088 7.802 1.00 98.00 420 SER A CA 1
ATOM 3405 C C . SER A 1 420 ? -20.463 3.549 8.055 1.00 98.00 420 SER A C 1
ATOM 3407 O O . SER A 1 420 ? -21.510 3.859 8.626 1.00 98.00 420 SER A O 1
ATOM 3409 N N . THR A 1 421 ? -19.603 4.445 7.577 1.00 97.44 421 THR A N 1
ATOM 3410 C CA . THR A 1 421 ? -19.840 5.894 7.669 1.00 97.44 421 THR A CA 1
ATOM 3411 C C . THR A 1 421 ? -20.992 6.328 6.766 1.00 97.44 421 THR A C 1
ATOM 3413 O O . THR A 1 421 ? -21.787 7.177 7.157 1.00 97.44 421 THR A O 1
ATOM 3416 N N . LYS A 1 422 ? -21.152 5.684 5.601 1.00 96.50 422 LYS A N 1
ATOM 3417 C CA . LYS A 1 422 ? -22.248 5.943 4.655 1.00 96.50 422 LYS A CA 1
ATOM 3418 C C . LYS A 1 422 ? -23.617 5.605 5.249 1.00 96.50 422 LYS A C 1
ATOM 3420 O O . LYS A 1 422 ? -24.553 6.384 5.119 1.00 96.50 422 LYS A O 1
ATOM 3425 N N . ARG A 1 423 ? -23.725 4.462 5.940 1.00 97.31 423 ARG A N 1
ATOM 3426 C CA . ARG A 1 423 ? -24.951 4.053 6.655 1.00 97.31 423 ARG A CA 1
ATOM 3427 C C . ARG A 1 423 ? -25.056 4.634 8.069 1.00 97.31 423 ARG A C 1
ATOM 3429 O O . ARG A 1 423 ? -26.080 4.445 8.715 1.00 97.31 423 ARG A O 1
ATOM 3436 N N . LYS A 1 424 ? -24.001 5.296 8.555 1.00 97.44 424 LYS A N 1
ATOM 3437 C CA . LYS A 1 424 ? -23.863 5.822 9.922 1.00 97.44 424 LYS A CA 1
ATOM 3438 C C . LYS A 1 424 ? -24.183 4.785 11.006 1.00 97.44 424 LYS A C 1
ATOM 3440 O O . LYS A 1 424 ? -24.866 5.091 11.978 1.00 97.44 424 LYS A O 1
ATOM 3445 N N . VAL A 1 425 ? -23.719 3.550 10.829 1.00 98.00 425 VAL A N 1
ATOM 3446 C CA . VAL A 1 425 ? -24.042 2.433 11.730 1.00 98.00 425 VAL A CA 1
ATOM 3447 C C . VAL A 1 425 ? -22.780 1.725 12.198 1.00 98.00 425 VAL A C 1
ATOM 3449 O O . VAL A 1 425 ? -21.843 1.541 11.415 1.00 98.00 425 VAL A O 1
ATOM 3452 N N . VAL A 1 426 ? -22.787 1.294 13.456 1.00 98.19 426 VAL A N 1
ATOM 3453 C CA . VAL A 1 426 ? -21.819 0.349 14.023 1.00 98.19 426 VAL A CA 1
ATOM 3454 C C . VAL A 1 426 ? -2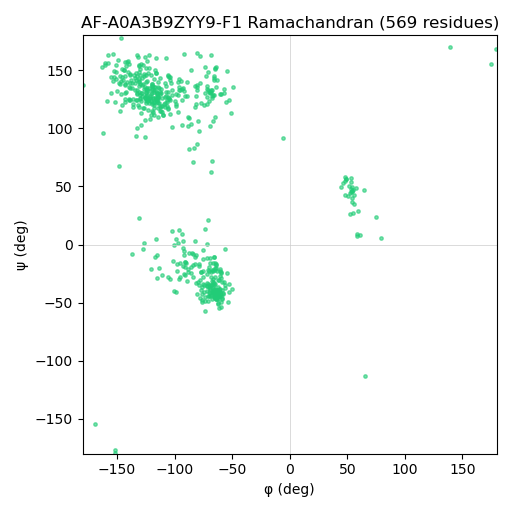2.588 -0.847 14.566 1.00 98.19 426 VAL A C 1
ATOM 3456 O O . VAL A 1 426 ? -23.613 -0.690 15.229 1.00 98.19 426 VAL A O 1
ATOM 3459 N N . PHE A 1 427 ? -22.104 -2.047 14.279 1.00 98.31 427 PHE A N 1
ATOM 3460 C CA . PHE A 1 427 ? -22.690 -3.287 14.754 1.00 98.31 427 PHE A CA 1
ATOM 3461 C C . PHE A 1 427 ? -21.602 -4.209 15.290 1.00 98.31 427 PHE A C 1
ATOM 3463 O O . PHE A 1 427 ? -20.634 -4.520 14.595 1.00 98.31 427 PHE A O 1
ATOM 3470 N N . ILE A 1 428 ? -21.774 -4.627 16.538 1.00 98.31 428 ILE A N 1
ATOM 3471 C CA . ILE A 1 428 ? -20.825 -5.437 17.295 1.00 98.31 428 ILE A CA 1
ATOM 3472 C C . ILE A 1 428 ? -21.567 -6.687 17.754 1.00 98.31 428 ILE A C 1
ATOM 3474 O O . ILE A 1 428 ? -22.676 -6.576 18.274 1.00 98.31 428 ILE A O 1
ATOM 3478 N N . GLN A 1 429 ? -20.978 -7.867 17.578 1.00 98.31 429 GLN A N 1
ATOM 3479 C CA . GLN A 1 429 ? -21.589 -9.140 17.972 1.00 98.31 429 GLN A CA 1
ATOM 3480 C C . GLN A 1 429 ? -20.653 -9.967 18.845 1.00 98.31 429 GLN A C 1
ATOM 3482 O O . GLN A 1 429 ? -19.430 -9.873 18.717 1.00 98.31 429 GLN A O 1
ATOM 3487 N N . LYS A 1 430 ? -21.246 -10.836 19.673 1.00 97.81 430 LYS A N 1
ATOM 3488 C CA . LYS A 1 430 ? -20.539 -11.751 20.583 1.00 97.81 430 LYS A CA 1
ATOM 3489 C C . LYS A 1 430 ? -19.553 -10.988 21.471 1.00 97.81 430 LYS A C 1
ATOM 3491 O O . LYS A 1 430 ? -18.349 -11.236 21.435 1.00 97.81 430 LYS A O 1
ATOM 3496 N N . ILE A 1 431 ? -20.074 -10.016 22.211 1.00 98.12 431 ILE A N 1
ATOM 3497 C CA . ILE A 1 431 ? -19.291 -9.163 23.104 1.00 98.12 431 ILE A CA 1
ATOM 3498 C C . ILE A 1 431 ? -19.043 -9.913 24.404 1.00 98.12 431 ILE A C 1
ATOM 3500 O O . ILE A 1 431 ? -19.974 -10.473 24.987 1.00 98.12 431 ILE A O 1
ATOM 3504 N N . GLN A 1 432 ? -17.799 -9.891 24.867 1.00 97.12 432 GLN A N 1
ATOM 3505 C CA . GLN A 1 432 ? -17.400 -10.432 26.156 1.00 97.12 432 GLN A CA 1
ATOM 3506 C C . GLN A 1 432 ? -16.429 -9.472 26.841 1.00 97.12 432 GLN A C 1
ATOM 3508 O O . GLN A 1 432 ? -15.476 -9.005 26.228 1.00 97.12 432 GLN A O 1
ATOM 3513 N N . LEU A 1 433 ? -16.641 -9.212 28.123 1.00 93.81 433 LEU A N 1
ATOM 3514 C CA . LEU A 1 433 ? -15.683 -8.563 29.009 1.00 93.81 433 LEU A CA 1
ATOM 3515 C C . LEU A 1 433 ? -15.497 -9.485 30.201 1.00 93.81 433 LEU A C 1
ATOM 3517 O O . LEU A 1 433 ? -16.482 -9.882 30.812 1.00 93.81 433 LEU A O 1
ATOM 3521 N N . PHE A 1 434 ? -14.271 -9.861 30.531 1.00 91.56 434 PHE A N 1
ATOM 3522 C CA . PHE A 1 434 ? -14.034 -10.757 31.658 1.00 91.56 434 PHE A CA 1
ATOM 3523 C C . PHE A 1 434 ? -12.666 -10.510 32.294 1.00 91.56 434 PHE A C 1
ATOM 3525 O O . PHE A 1 434 ? -11.721 -10.143 31.592 1.00 91.56 434 PHE A O 1
ATOM 3532 N N . PRO A 1 435 ? -12.528 -10.722 33.613 1.00 87.56 435 PRO A N 1
ATOM 3533 C CA . PRO A 1 435 ? -11.249 -10.608 34.291 1.00 87.56 435 PRO A CA 1
ATOM 3534 C C . PRO A 1 435 ? -10.381 -11.852 34.040 1.00 87.56 435 PRO A C 1
ATOM 3536 O O . PRO A 1 435 ? -10.844 -12.993 34.109 1.00 87.56 435 PRO A O 1
ATOM 3539 N N . LEU A 1 436 ? -9.092 -11.638 33.810 1.00 81.19 436 LEU A N 1
ATOM 3540 C CA . LEU A 1 436 ? -8.029 -12.635 33.779 1.00 81.19 436 LEU A CA 1
ATOM 3541 C C . LEU A 1 436 ? -7.497 -12.815 35.206 1.00 81.19 436 LEU A C 1
ATOM 3543 O O . LEU A 1 436 ? -6.517 -12.205 35.623 1.00 81.19 436 LEU A O 1
ATOM 3547 N N . LEU A 1 437 ? -8.189 -13.633 35.996 1.00 69.81 437 LEU A N 1
ATOM 3548 C CA . LEU A 1 437 ? -7.840 -13.853 37.400 1.00 69.81 437 LEU A CA 1
ATOM 3549 C C . LEU A 1 437 ? -6.679 -14.851 37.530 1.00 69.81 437 LEU A C 1
ATOM 3551 O O . LEU A 1 437 ? -6.880 -16.059 37.399 1.00 69.81 437 LEU A O 1
ATOM 3555 N N . THR A 1 438 ? -5.476 -14.373 37.862 1.00 62.16 438 THR A N 1
ATOM 3556 C CA . THR A 1 438 ? -4.400 -15.246 38.371 1.00 62.16 438 THR A CA 1
ATOM 3557 C C . THR A 1 438 ? -4.633 -15.592 39.850 1.00 62.16 438 THR A C 1
ATOM 3559 O O . THR A 1 438 ? -5.407 -14.922 40.538 1.00 62.16 438 THR A O 1
ATOM 3562 N N . LYS A 1 439 ? -3.973 -16.639 40.377 1.00 55.38 439 LYS A N 1
ATOM 3563 C CA . LYS A 1 439 ? -4.094 -17.027 41.801 1.00 55.38 439 LYS A CA 1
ATOM 3564 C C . LYS A 1 439 ? -3.744 -15.872 42.760 1.00 55.38 439 LYS A C 1
ATOM 3566 O O . LYS A 1 439 ? -4.406 -15.746 43.783 1.00 55.38 439 LYS A O 1
ATOM 3571 N N . ALA A 1 440 ? -2.786 -15.012 42.400 1.00 52.81 440 ALA A N 1
ATOM 3572 C CA . ALA A 1 440 ? -2.406 -13.826 43.174 1.00 52.81 440 ALA A CA 1
ATOM 3573 C C . ALA A 1 440 ? -3.419 -12.666 43.042 1.00 52.81 440 ALA A C 1
ATOM 3575 O O . ALA A 1 440 ? -3.717 -11.993 44.025 1.00 52.81 440 ALA A O 1
ATOM 3576 N N . SER A 1 441 ? -4.022 -12.466 41.860 1.00 53.22 441 SER A N 1
ATOM 3577 C CA . SER A 1 441 ? -5.008 -11.395 41.610 1.00 53.22 441 SER A CA 1
ATOM 3578 C C . SER A 1 441 ? -6.355 -11.604 42.320 1.00 53.22 441 SER A C 1
ATOM 3580 O O . SER A 1 441 ? -7.103 -10.648 42.495 1.00 53.22 441 SER A O 1
ATOM 3582 N N . LYS A 1 442 ? -6.687 -12.832 42.749 1.00 52.69 442 LYS A N 1
ATOM 3583 C CA . LYS A 1 442 ? -7.938 -13.123 43.482 1.00 52.69 442 LYS A CA 1
ATOM 3584 C C . LYS A 1 442 ? -8.003 -12.491 44.879 1.00 52.69 442 LYS A C 1
ATOM 3586 O O . LYS A 1 442 ? -9.101 -12.348 45.406 1.00 52.69 442 LYS A O 1
ATOM 3591 N N . VAL A 1 443 ? -6.857 -12.149 45.473 1.00 48.97 443 VAL A N 1
ATOM 3592 C CA . VAL A 1 443 ? -6.764 -11.682 46.868 1.00 48.97 443 VAL A CA 1
ATOM 3593 C C . VAL A 1 443 ? -6.855 -10.153 46.982 1.00 48.97 443 VAL A C 1
ATOM 3595 O O . VAL A 1 443 ? -7.323 -9.662 47.999 1.00 48.97 443 VAL A O 1
ATOM 3598 N N . ASN A 1 444 ? -6.494 -9.407 45.926 1.00 50.84 444 ASN A N 1
ATOM 3599 C CA . ASN A 1 444 ? -6.300 -7.947 45.983 1.00 50.84 444 ASN A CA 1
ATOM 3600 C C . ASN A 1 444 ? -7.274 -7.112 45.125 1.00 50.84 444 ASN A C 1
ATOM 3602 O O . ASN A 1 444 ? -7.104 -5.900 45.028 1.00 50.84 444 ASN A O 1
ATOM 3606 N N . LEU A 1 445 ? -8.272 -7.719 44.472 1.00 60.12 445 LEU A N 1
ATOM 3607 C CA . LEU A 1 445 ? -9.246 -6.981 43.656 1.00 60.12 445 LEU A CA 1
ATOM 3608 C C . LEU A 1 445 ? -10.540 -6.743 44.431 1.00 60.12 445 LEU A C 1
ATOM 3610 O O . LEU A 1 445 ? -11.208 -7.707 44.802 1.00 60.12 445 LEU A O 1
ATOM 3614 N N . THR A 1 446 ? -10.891 -5.469 44.626 1.00 63.88 446 THR A N 1
ATOM 3615 C CA . THR A 1 446 ? -12.116 -5.029 45.308 1.00 63.88 446 THR A CA 1
ATOM 3616 C C . THR A 1 446 ? -13.360 -5.303 44.469 1.00 63.88 446 THR A C 1
ATOM 3618 O O . THR A 1 446 ? -14.314 -5.856 44.990 1.00 63.88 446 THR A O 1
ATOM 3621 N N . ASN A 1 447 ? -13.351 -5.017 43.161 1.00 73.50 447 ASN A N 1
ATOM 3622 C CA . ASN A 1 447 ? -14.488 -5.251 42.264 1.00 73.50 447 ASN A CA 1
ATOM 3623 C C . ASN A 1 447 ? -14.031 -5.848 40.921 1.00 73.50 447 ASN A C 1
ATOM 3625 O O . ASN A 1 447 ? -13.038 -5.410 40.346 1.00 73.50 447 ASN A O 1
ATOM 3629 N N . THR A 1 448 ? -14.766 -6.828 40.384 1.00 82.12 448 THR A N 1
ATOM 3630 C CA . THR A 1 448 ? -14.543 -7.370 39.026 1.00 82.12 448 THR A CA 1
ATOM 3631 C C . THR A 1 448 ? -15.843 -7.434 38.239 1.00 82.12 448 THR A C 1
ATOM 3633 O O . THR A 1 448 ? -16.913 -7.637 38.818 1.00 82.12 448 THR A O 1
ATOM 3636 N N . ILE A 1 449 ? -15.759 -7.273 36.917 1.00 85.56 449 ILE A N 1
ATOM 3637 C CA . ILE A 1 449 ? -16.933 -7.236 36.043 1.00 85.56 449 ILE A CA 1
ATOM 3638 C C . ILE A 1 449 ? -16.801 -8.288 34.948 1.00 85.56 449 ILE A C 1
ATOM 3640 O O . ILE A 1 449 ? -15.789 -8.378 34.257 1.00 85.56 449 ILE A O 1
ATOM 3644 N N . ASN A 1 450 ? -17.864 -9.066 34.772 1.00 91.69 450 ASN A N 1
ATOM 3645 C CA . ASN A 1 450 ? -18.051 -9.942 33.630 1.00 91.69 450 ASN A CA 1
ATOM 3646 C C . ASN A 1 450 ? -19.265 -9.459 32.831 1.00 91.69 450 ASN A C 1
ATOM 3648 O O . ASN A 1 450 ? -20.337 -9.268 33.399 1.00 91.69 450 ASN A O 1
ATOM 3652 N N . VAL A 1 451 ? -19.103 -9.247 31.531 1.00 94.31 451 VAL A N 1
ATOM 3653 C CA . VAL A 1 451 ? -20.189 -8.881 30.621 1.00 94.31 451 VAL A CA 1
ATOM 3654 C C . VAL A 1 451 ? -20.217 -9.869 29.473 1.00 94.31 451 VAL A C 1
ATOM 3656 O O . VAL A 1 451 ? -19.186 -10.157 28.870 1.00 94.31 451 VAL A O 1
ATOM 3659 N N . LYS A 1 452 ? -21.410 -10.329 29.115 1.00 97.38 452 LYS A N 1
ATOM 3660 C CA . LYS A 1 452 ? -21.694 -10.976 27.834 1.00 97.38 452 LYS A CA 1
ATOM 3661 C C . LYS A 1 452 ? -22.822 -10.221 27.157 1.00 97.38 452 LYS A C 1
ATOM 3663 O O . LYS A 1 452 ? -23.748 -9.782 27.822 1.00 97.38 452 LYS A O 1
ATOM 3668 N N . CYS A 1 453 ? -22.759 -10.040 25.848 1.00 97.38 453 CYS A N 1
ATOM 3669 C CA . CYS A 1 453 ? -23.857 -9.438 25.099 1.00 97.38 453 CYS A CA 1
ATOM 3670 C C . CYS A 1 453 ? -23.871 -10.001 23.680 1.00 97.38 453 CYS A C 1
ATOM 3672 O O . CYS A 1 453 ? -22.828 -10.058 23.019 1.00 97.38 453 CYS A O 1
ATOM 3674 N N . ASP A 1 454 ? -25.046 -10.418 23.208 1.00 97.88 454 ASP A N 1
ATOM 3675 C CA . ASP A 1 454 ? -25.181 -11.039 21.888 1.00 97.88 454 ASP A CA 1
ATOM 3676 C C . ASP A 1 454 ? -24.827 -10.040 20.792 1.00 97.88 454 ASP A C 1
ATOM 3678 O O . ASP A 1 454 ? -24.067 -10.355 19.870 1.00 97.88 454 ASP A O 1
ATOM 3682 N N . SER A 1 455 ? -25.361 -8.820 20.898 1.00 97.88 455 SER A N 1
ATOM 3683 C CA . SER A 1 455 ? -25.006 -7.738 19.990 1.00 97.88 455 SER A CA 1
ATOM 3684 C C . SER A 1 455 ? -25.332 -6.349 20.524 1.00 97.88 455 SER A C 1
ATOM 3686 O O . SER A 1 455 ? -26.262 -6.156 21.310 1.00 97.88 455 SER A O 1
ATOM 3688 N N . VAL A 1 456 ? -24.580 -5.369 20.031 1.00 98.00 456 VAL A N 1
ATOM 3689 C CA . VAL A 1 456 ? -24.849 -3.942 20.199 1.00 98.00 456 VAL A CA 1
ATOM 3690 C C . VAL A 1 456 ? -24.905 -3.294 18.822 1.00 98.00 456 VAL A C 1
ATOM 3692 O O . VAL A 1 456 ? -24.011 -3.480 17.995 1.00 98.00 456 VAL A O 1
ATOM 3695 N N . ARG A 1 457 ? -25.962 -2.519 18.581 1.00 98.00 457 ARG A N 1
ATOM 3696 C CA . ARG A 1 457 ? -26.149 -1.714 17.374 1.00 98.00 457 ARG A CA 1
ATOM 3697 C C . ARG A 1 457 ? -26.197 -0.236 17.744 1.00 98.00 457 ARG A C 1
ATOM 3699 O O . ARG A 1 457 ? -26.999 0.161 18.587 1.00 98.00 457 ARG A O 1
ATOM 3706 N N . LEU A 1 458 ? -25.345 0.556 17.103 1.00 97.81 458 LEU A N 1
ATOM 3707 C CA . LEU A 1 458 ? -25.262 2.006 17.258 1.00 97.81 458 LEU A CA 1
ATOM 3708 C C . LEU A 1 458 ? -25.742 2.647 15.955 1.00 97.81 458 LEU A C 1
ATOM 3710 O O . LEU A 1 458 ? -25.107 2.468 14.913 1.00 97.81 458 LEU A O 1
ATOM 3714 N N . ASP A 1 459 ? -26.864 3.360 16.002 1.00 97.88 459 ASP A N 1
ATOM 3715 C CA . ASP A 1 459 ? -27.491 3.969 14.827 1.00 97.88 459 ASP A CA 1
ATOM 3716 C C . ASP A 1 459 ? -27.253 5.482 14.773 1.00 97.88 459 ASP A C 1
ATOM 3718 O O . ASP A 1 459 ? -27.244 6.177 15.795 1.00 97.88 459 ASP A O 1
ATOM 3722 N N . CYS A 1 460 ? -27.091 5.989 13.549 1.00 97.69 460 CYS A N 1
ATOM 3723 C CA . CYS A 1 460 ? -26.768 7.381 13.235 1.00 97.69 460 CYS A CA 1
ATOM 3724 C C . CYS A 1 460 ? -25.528 7.901 13.983 1.00 97.69 460 CYS A C 1
ATOM 3726 O O . CYS A 1 460 ? -25.546 9.005 14.525 1.00 97.69 460 CYS A O 1
ATOM 3728 N N . PHE A 1 461 ? -24.455 7.107 14.010 1.00 97.19 461 PHE A N 1
ATOM 3729 C CA . PHE A 1 461 ? -23.192 7.487 14.640 1.00 97.19 461 PHE A CA 1
ATOM 3730 C C . PHE A 1 461 ? -22.504 8.640 13.890 1.00 97.19 461 PHE A C 1
ATOM 3732 O O . PHE A 1 461 ? -22.280 8.565 12.676 1.00 97.19 461 PHE A O 1
ATOM 3739 N N . ASP A 1 462 ? -22.142 9.698 14.615 1.00 96.06 462 ASP A N 1
ATOM 3740 C CA . ASP A 1 462 ? -21.348 10.813 14.095 1.00 96.06 462 ASP A CA 1
ATOM 3741 C C . ASP A 1 462 ? -19.846 10.490 14.136 1.00 96.06 462 ASP A C 1
ATOM 3743 O O . ASP A 1 462 ? -19.113 10.868 15.053 1.00 96.06 462 ASP A O 1
ATOM 3747 N N . PHE A 1 463 ? -19.384 9.772 13.112 1.00 95.44 463 PHE A N 1
ATOM 3748 C CA . PHE A 1 463 ? -17.984 9.363 13.002 1.00 95.44 463 PHE A CA 1
ATOM 3749 C C . PHE A 1 463 ? -17.007 10.546 12.908 1.00 95.44 463 PHE A C 1
ATOM 3751 O O . PHE A 1 463 ? -15.874 10.425 13.365 1.00 95.44 463 PHE A O 1
ATOM 3758 N N . LYS A 1 464 ? -17.417 11.689 12.335 1.00 93.19 464 LYS A N 1
ATOM 3759 C CA . LYS A 1 464 ? -16.535 12.863 12.219 1.00 93.19 464 LYS A CA 1
ATOM 3760 C C . LYS A 1 464 ? -16.291 13.467 13.593 1.00 93.19 464 LYS A C 1
ATOM 3762 O O . LYS A 1 464 ? -15.147 13.754 13.932 1.00 93.19 464 LYS A O 1
ATOM 3767 N N . LYS A 1 465 ? -17.348 13.596 14.406 1.00 92.19 465 LYS A N 1
ATOM 3768 C CA . LYS A 1 465 ? -17.194 14.059 15.788 1.00 92.19 465 LYS A CA 1
ATOM 3769 C C . LYS A 1 465 ? -16.356 13.110 16.637 1.00 92.19 465 LYS A C 1
ATOM 3771 O O . LYS A 1 465 ? -15.523 13.568 17.417 1.00 92.19 465 LYS A O 1
ATOM 3776 N N . ALA A 1 466 ? -16.540 11.807 16.441 1.00 92.25 466 ALA A N 1
ATOM 3777 C CA . ALA A 1 466 ? -15.755 10.802 17.140 1.00 92.25 466 ALA A CA 1
ATOM 3778 C C . ALA A 1 466 ? -14.268 10.863 16.764 1.00 92.25 466 ALA A C 1
ATOM 3780 O O . ALA A 1 466 ? -13.428 10.823 17.653 1.00 92.25 466 ALA A O 1
ATOM 3781 N N . TRP A 1 467 ? -13.940 11.009 15.477 1.00 88.75 467 TRP A N 1
ATOM 3782 C CA . TRP A 1 467 ? -12.551 11.052 15.011 1.00 88.75 467 TRP A CA 1
ATOM 3783 C C . TRP A 1 467 ? -11.825 12.341 15.415 1.00 88.75 467 TRP A C 1
ATOM 3785 O O . TRP A 1 467 ? -10.730 12.277 15.959 1.00 88.75 467 TRP A O 1
ATOM 3795 N N . HIS A 1 468 ? -12.440 13.507 15.188 1.00 87.75 468 HIS A N 1
ATOM 3796 C CA . HIS A 1 468 ? -11.768 14.806 15.358 1.00 87.75 468 HIS A CA 1
ATOM 3797 C C . HIS A 1 468 ? -11.864 15.387 16.770 1.00 87.75 468 HIS A C 1
ATOM 3799 O O . HIS A 1 468 ? -11.031 16.198 17.153 1.00 87.75 468 HIS A O 1
ATOM 3805 N N . PHE A 1 469 ? -12.879 14.997 17.547 1.00 87.50 469 PHE A N 1
ATOM 3806 C CA . PHE A 1 469 ? -13.138 15.575 18.874 1.00 87.50 469 PHE A CA 1
ATOM 3807 C C . PHE A 1 469 ? -13.254 14.519 19.981 1.00 87.50 469 PHE A C 1
ATOM 3809 O O . PHE A 1 469 ? -13.545 14.870 21.127 1.00 87.50 469 PHE A O 1
ATOM 3816 N N . GLN A 1 470 ? -13.083 13.231 19.648 1.00 87.56 470 GLN A N 1
ATOM 3817 C CA . GLN A 1 470 ? -13.192 12.099 20.581 1.00 87.56 470 GLN A CA 1
ATOM 3818 C C . GLN A 1 470 ? -14.530 12.063 21.339 1.00 87.56 470 GLN A C 1
ATOM 3820 O O . GLN A 1 470 ? -14.623 11.553 22.455 1.00 87.56 470 GLN A O 1
ATOM 3825 N N . ARG A 1 471 ? -15.593 12.614 20.742 1.00 91.38 471 ARG A N 1
ATOM 3826 C CA . ARG A 1 471 ? -16.946 12.628 21.312 1.00 91.38 471 ARG A CA 1
ATOM 3827 C C . ARG A 1 471 ? -17.887 11.799 20.462 1.00 91.38 471 ARG A C 1
ATOM 3829 O O . ARG A 1 471 ? -18.015 12.013 19.257 1.00 91.38 471 ARG A O 1
ATOM 3836 N N . PHE A 1 472 ? -18.575 10.871 21.106 1.00 94.88 472 PHE A N 1
ATOM 3837 C CA . PHE A 1 472 ? -19.342 9.837 20.437 1.00 94.88 472 PHE A CA 1
ATOM 3838 C C . PHE A 1 472 ? -20.829 10.179 20.510 1.00 94.88 472 PHE A C 1
ATOM 3840 O O . PHE A 1 472 ? -21.415 10.158 21.587 1.00 94.88 472 PHE A O 1
ATOM 3847 N N . TYR A 1 473 ? -21.439 10.500 19.367 1.00 96.50 473 TYR A N 1
ATOM 3848 C CA . TYR A 1 473 ? -22.852 10.883 19.280 1.00 96.50 473 TYR A CA 1
ATOM 3849 C C . TYR A 1 473 ? -23.658 9.870 18.474 1.00 96.50 473 TYR A C 1
ATOM 3851 O O . TYR A 1 473 ? -23.297 9.561 17.338 1.00 96.50 473 TYR A O 1
ATOM 3859 N N . PHE A 1 474 ? -24.783 9.421 19.027 1.00 95.75 474 PHE A N 1
ATOM 3860 C CA . PHE A 1 474 ? -25.683 8.448 18.409 1.00 95.75 474 PHE A CA 1
ATOM 3861 C C . PHE A 1 474 ? -27.136 8.926 18.451 1.00 95.75 474 PHE A C 1
ATOM 3863 O O . PHE A 1 474 ? -27.545 9.676 19.342 1.00 95.75 474 PHE A O 1
ATOM 3870 N N . GLN A 1 475 ? -27.955 8.443 17.517 1.00 97.31 475 GLN A N 1
ATOM 3871 C CA . GLN A 1 475 ? -29.406 8.535 17.675 1.00 97.31 475 GLN A CA 1
ATOM 3872 C C . GLN A 1 475 ? -29.905 7.459 18.635 1.00 97.31 475 GLN A C 1
ATOM 3874 O O . GLN A 1 475 ? -30.690 7.763 19.532 1.00 97.31 475 GLN A O 1
ATOM 3879 N N . SER A 1 476 ? -29.445 6.218 18.471 1.00 97.44 476 SER A N 1
ATOM 3880 C CA . SER A 1 476 ? -29.819 5.137 19.377 1.00 97.44 476 SER A CA 1
ATOM 3881 C C . SER A 1 476 ? -28.701 4.135 19.612 1.00 97.44 476 SER A C 1
ATOM 3883 O O . SER A 1 476 ? -28.004 3.736 18.678 1.00 97.44 476 SER A O 1
ATOM 3885 N N . ILE A 1 477 ? -28.603 3.679 20.858 1.00 97.38 477 ILE A N 1
ATOM 3886 C CA . ILE A 1 477 ? -27.792 2.540 21.288 1.00 97.38 477 ILE A CA 1
ATOM 3887 C C . ILE A 1 477 ? -28.752 1.398 21.618 1.00 97.38 477 ILE A C 1
ATOM 3889 O O . ILE A 1 477 ? -29.584 1.530 22.511 1.00 97.38 477 ILE A O 1
ATOM 3893 N N . ASN A 1 478 ? -28.646 0.279 20.910 1.00 97.81 478 ASN A N 1
ATOM 3894 C CA . ASN A 1 478 ? -29.495 -0.893 21.105 1.00 97.81 478 ASN A CA 1
ATOM 3895 C C . ASN A 1 478 ? -28.635 -2.087 21.530 1.00 97.81 478 ASN A C 1
ATOM 3897 O O . ASN A 1 478 ? -27.852 -2.591 20.725 1.00 97.81 478 ASN A O 1
ATOM 3901 N N . ALA A 1 479 ? -28.784 -2.546 22.773 1.00 97.31 479 ALA A N 1
ATOM 3902 C CA . ALA A 1 479 ? -28.110 -3.730 23.302 1.00 97.31 479 ALA A CA 1
ATOM 3903 C C . ALA A 1 479 ? -29.090 -4.906 23.423 1.00 97.31 479 ALA A C 1
ATOM 3905 O O . ALA A 1 479 ? -30.184 -4.772 23.983 1.00 97.31 479 ALA A O 1
ATOM 3906 N N . PHE A 1 480 ? -28.689 -6.068 22.912 1.00 97.25 480 PHE A N 1
ATOM 3907 C CA . PHE A 1 480 ? -29.520 -7.266 22.857 1.00 97.25 480 PHE A CA 1
ATOM 3908 C C . PHE A 1 480 ? -28.950 -8.357 23.759 1.00 97.25 480 PHE A C 1
ATOM 3910 O O . PHE A 1 480 ? -27.819 -8.800 23.568 1.00 97.25 480 PHE A O 1
ATOM 3917 N N . ASN A 1 481 ? -29.769 -8.793 24.715 1.00 96.81 481 ASN A N 1
ATOM 3918 C CA . ASN A 1 481 ? -29.471 -9.844 25.682 1.00 96.81 481 ASN A CA 1
ATOM 3919 C C . ASN A 1 481 ? -28.156 -9.624 26.466 1.00 96.81 481 ASN A C 1
ATOM 3921 O O . ASN A 1 481 ? -27.343 -10.547 26.543 1.00 96.81 481 ASN A O 1
ATOM 3925 N N . PRO A 1 482 ? -27.889 -8.427 27.029 1.00 96.94 482 PRO A N 1
ATOM 3926 C CA . PRO A 1 482 ? -26.706 -8.253 27.857 1.00 96.94 482 PRO A CA 1
ATOM 3927 C C . PRO A 1 482 ? -26.871 -8.981 29.194 1.00 96.94 482 PRO A C 1
ATOM 3929 O O . PRO A 1 482 ? -27.883 -8.834 29.874 1.00 96.94 482 PRO A O 1
ATOM 3932 N N . GLU A 1 483 ? -25.850 -9.718 29.595 1.00 96.81 483 GLU A N 1
ATOM 3933 C CA . GLU A 1 483 ? -25.687 -10.313 30.912 1.00 96.81 483 GLU A CA 1
ATOM 3934 C C . GLU A 1 483 ? -24.489 -9.646 31.585 1.00 96.81 483 GLU A C 1
ATOM 3936 O O . GLU A 1 483 ? -23.365 -9.726 31.089 1.00 96.81 483 GLU A O 1
ATOM 3941 N N . VAL A 1 484 ? -24.732 -8.961 32.698 1.00 93.31 484 VAL A N 1
ATOM 3942 C CA . VAL A 1 484 ? -23.703 -8.251 33.460 1.00 93.31 484 VAL A CA 1
ATOM 3943 C C . VAL A 1 484 ? -23.615 -8.869 34.845 1.00 93.31 484 VAL A C 1
ATOM 3945 O O . VAL A 1 484 ? -24.587 -8.842 35.596 1.00 93.31 484 VAL A O 1
ATOM 3948 N N . GLN A 1 485 ? -22.445 -9.391 35.199 1.00 92.00 485 GLN A N 1
ATOM 3949 C CA . GLN A 1 485 ? -22.125 -9.845 36.543 1.00 92.00 485 GLN A CA 1
ATOM 3950 C C . GLN A 1 485 ? -21.065 -8.938 37.167 1.00 92.00 485 GLN A C 1
ATOM 3952 O O . GLN A 1 485 ? -19.931 -8.881 36.693 1.00 92.00 485 GLN A O 1
ATOM 3957 N N . VAL A 1 486 ? -21.406 -8.297 38.279 1.00 88.25 486 VAL A N 1
ATOM 3958 C CA . VAL A 1 486 ? -20.462 -7.555 39.121 1.00 88.25 486 VAL A CA 1
ATOM 3959 C C . VAL A 1 486 ? -20.140 -8.413 40.335 1.00 88.25 486 VAL A C 1
ATOM 3961 O O . VAL A 1 486 ? -21.040 -8.922 40.998 1.00 88.25 486 VAL A O 1
ATOM 3964 N N . THR A 1 487 ? -18.856 -8.610 40.616 1.00 86.25 487 THR A N 1
ATOM 3965 C CA . THR A 1 487 ? -18.399 -9.308 41.820 1.00 86.25 487 THR A CA 1
ATOM 3966 C C . THR A 1 487 ? -17.678 -8.321 42.723 1.00 86.25 487 THR A C 1
ATOM 3968 O O . THR A 1 487 ? -16.620 -7.830 42.333 1.00 86.25 487 THR A O 1
ATOM 3971 N N . GLN A 1 488 ? -18.241 -8.059 43.901 1.00 81.88 488 GLN A N 1
ATOM 3972 C CA . GLN A 1 488 ? -17.640 -7.228 44.943 1.00 81.88 488 GLN A CA 1
ATOM 3973 C C . GLN A 1 488 ? -16.933 -8.126 45.955 1.00 81.88 488 GLN A C 1
ATOM 3975 O O . GLN A 1 488 ? -17.487 -9.138 46.382 1.00 81.88 488 GLN A O 1
ATOM 3980 N N . ASN A 1 489 ? -15.706 -7.782 46.312 1.00 73.88 489 ASN A N 1
ATOM 3981 C CA . ASN A 1 489 ? -14.869 -8.508 47.249 1.00 73.88 489 ASN A CA 1
ATOM 3982 C C . ASN A 1 489 ? -14.515 -7.563 48.400 1.00 73.88 489 ASN A C 1
ATOM 3984 O O . ASN A 1 489 ? -13.790 -6.585 48.213 1.00 73.88 489 ASN A O 1
ATOM 3988 N N . GLU A 1 490 ? -15.040 -7.841 49.590 1.00 61.62 490 GLU A N 1
ATOM 3989 C CA . GLU A 1 490 ? -14.704 -7.080 50.792 1.00 61.62 490 GLU A CA 1
ATOM 3990 C C . GLU A 1 490 ? -13.252 -7.378 51.184 1.00 61.62 490 GLU A C 1
ATOM 3992 O O . GLU A 1 490 ? -12.952 -8.434 51.745 1.00 61.62 490 GLU A O 1
ATOM 3997 N N . ILE A 1 491 ? -12.345 -6.452 50.871 1.00 57.03 491 ILE A N 1
ATOM 3998 C CA . ILE A 1 491 ? -10.986 -6.428 51.409 1.00 57.03 491 ILE A CA 1
ATOM 3999 C C . ILE A 1 491 ? -10.956 -5.301 52.439 1.00 57.03 491 ILE A C 1
ATOM 4001 O O . ILE A 1 491 ? -11.175 -4.138 52.105 1.00 57.03 491 ILE A O 1
ATOM 4005 N N . SER A 1 492 ? -10.706 -5.636 53.702 1.00 48.06 492 SER A N 1
ATOM 4006 C CA . SER A 1 492 ? -10.550 -4.644 54.763 1.00 48.06 492 SER A CA 1
ATOM 4007 C C . SER A 1 492 ? -9.282 -3.817 54.519 1.00 48.06 492 SER A C 1
ATOM 4009 O O . SER A 1 492 ? -8.190 -4.335 54.750 1.00 48.06 492 SER A O 1
ATOM 4011 N N . LYS A 1 493 ? -9.409 -2.551 54.084 1.00 46.97 493 LYS A N 1
ATOM 4012 C CA . LYS A 1 493 ? -8.765 -1.390 54.741 1.00 46.97 493 LYS A CA 1
ATOM 4013 C C . LYS A 1 493 ? -9.038 -0.029 54.086 1.00 46.97 493 LYS A C 1
ATOM 4015 O O . LYS A 1 493 ? -8.947 0.140 52.877 1.00 46.97 493 LYS A O 1
ATOM 4020 N N . GLU A 1 494 ? -9.281 0.921 54.990 1.00 42.19 494 GLU A N 1
ATOM 4021 C CA . GLU A 1 494 ? -8.925 2.346 55.012 1.00 42.19 494 GLU A CA 1
ATOM 4022 C C . GLU A 1 494 ? -8.012 2.841 53.875 1.00 42.19 494 GLU A C 1
ATOM 4024 O O . GLU A 1 494 ? -6.792 2.889 54.011 1.00 42.19 494 GLU A O 1
ATOM 4029 N N . GLN A 1 495 ? -8.598 3.321 52.783 1.00 37.09 495 GLN A N 1
ATOM 4030 C CA . GLN A 1 495 ? -7.985 4.344 51.939 1.00 37.09 495 GLN A CA 1
ATOM 4031 C C . GLN A 1 495 ? -9.101 5.265 51.454 1.00 37.09 495 GLN A C 1
ATOM 4033 O O . GLN A 1 495 ? -10.106 4.796 50.928 1.00 37.09 495 GLN A O 1
ATOM 4038 N N . LYS A 1 496 ? -8.942 6.571 51.705 1.00 39.59 496 LYS A N 1
ATOM 4039 C CA . LYS A 1 496 ? -9.880 7.617 51.278 1.00 39.59 496 LYS A CA 1
ATOM 4040 C C . LYS A 1 496 ? -10.152 7.467 49.782 1.00 39.59 496 LYS A C 1
ATOM 4042 O O . LYS A 1 496 ? -9.246 7.680 48.974 1.00 39.59 496 LYS A O 1
ATOM 4047 N N . GLU A 1 497 ? -11.388 7.112 49.439 1.00 40.41 497 GLU A N 1
ATOM 4048 C CA . GLU A 1 497 ? -11.887 7.196 48.071 1.00 40.41 497 GLU A CA 1
ATOM 4049 C C . GLU A 1 497 ? -11.702 8.632 47.588 1.00 40.41 497 GLU A C 1
ATOM 4051 O O . GLU A 1 497 ? -12.134 9.592 48.227 1.00 40.41 497 GLU A O 1
ATOM 4056 N N . THR A 1 498 ? -10.976 8.781 46.486 1.00 38.69 498 THR A N 1
ATOM 4057 C CA . THR A 1 498 ? -10.846 10.065 45.810 1.00 38.69 498 THR A CA 1
ATOM 4058 C C . THR A 1 498 ? -12.218 10.426 45.242 1.00 38.69 498 THR A C 1
ATOM 4060 O O . THR A 1 498 ? -12.864 9.601 44.599 1.00 38.69 498 THR A O 1
ATOM 4063 N N . GLU A 1 499 ? -12.669 11.639 45.547 1.00 45.28 499 GLU A N 1
ATOM 4064 C CA . GLU A 1 499 ? -14.024 12.145 45.328 1.00 45.28 499 GLU A CA 1
ATOM 4065 C C . GLU A 1 499 ? -14.574 11.920 43.902 1.00 45.28 499 GLU A C 1
ATOM 4067 O O . GLU A 1 499 ? -13.919 12.204 42.900 1.00 45.28 499 GLU A O 1
ATOM 4072 N N . ASN A 1 500 ? -15.837 11.477 43.844 1.00 46.38 500 ASN A N 1
ATOM 4073 C CA . ASN A 1 500 ? -16.832 11.753 42.797 1.00 46.38 500 ASN A CA 1
ATOM 4074 C C . ASN A 1 500 ? -16.416 11.568 41.323 1.00 46.38 500 ASN A C 1
ATOM 4076 O O . ASN A 1 500 ? -16.617 12.463 40.501 1.00 46.38 500 ASN A O 1
ATOM 4080 N N . SER A 1 501 ? -15.935 10.384 40.934 1.00 53.16 501 SER A N 1
ATOM 4081 C CA . SER A 1 501 ? -15.979 9.974 39.521 1.00 53.16 501 SER A CA 1
ATOM 4082 C C . SER A 1 501 ? -16.675 8.624 39.357 1.00 53.16 501 SER A C 1
ATOM 4084 O O . SER A 1 501 ? -16.345 7.643 40.020 1.00 53.16 501 SER A O 1
ATOM 4086 N N . SER A 1 502 ? -17.686 8.573 38.483 1.00 67.62 502 SER A N 1
ATOM 4087 C CA . SER A 1 502 ? -18.367 7.328 38.108 1.00 67.62 502 SER A CA 1
ATOM 4088 C C . SER A 1 502 ? -17.349 6.272 37.659 1.00 67.62 502 SER A C 1
ATOM 4090 O O . SER A 1 502 ? -16.614 6.503 36.701 1.00 67.62 502 SER A O 1
ATOM 4092 N N . PHE A 1 503 ? -17.353 5.085 38.282 1.00 69.62 503 PHE A N 1
ATOM 4093 C CA . PHE A 1 503 ? -16.484 3.961 37.896 1.00 69.62 503 PHE A CA 1
ATOM 4094 C C . PHE A 1 503 ? -16.548 3.660 36.386 1.00 69.62 503 PHE A C 1
ATOM 4096 O O . PHE A 1 503 ? -15.532 3.377 35.754 1.00 69.62 503 PHE A O 1
ATOM 4103 N N . ILE A 1 504 ? -17.745 3.761 35.792 1.00 70.19 504 ILE A N 1
ATOM 4104 C CA . ILE A 1 504 ? -17.951 3.541 34.354 1.00 70.19 504 ILE A CA 1
ATOM 4105 C C . ILE A 1 504 ? -17.246 4.626 33.535 1.00 70.19 504 ILE A C 1
ATOM 4107 O O . ILE A 1 504 ? -16.632 4.303 32.521 1.00 70.19 504 ILE A O 1
ATOM 4111 N N . TYR A 1 505 ? -17.305 5.888 33.975 1.00 76.25 505 TYR A N 1
ATOM 4112 C CA . TYR A 1 505 ? -16.603 6.984 33.310 1.00 76.25 505 TYR A CA 1
ATOM 4113 C C . TYR A 1 505 ? -15.087 6.772 33.354 1.00 76.25 505 TYR A C 1
ATOM 4115 O O . TYR A 1 505 ? -14.449 6.815 32.309 1.00 76.25 505 TYR A O 1
ATOM 4123 N N . THR A 1 506 ? -14.527 6.425 34.515 1.00 75.00 506 THR A N 1
ATOM 4124 C CA . THR A 1 506 ? -13.087 6.153 34.679 1.00 75.00 506 THR A CA 1
ATOM 4125 C C . THR A 1 506 ? -12.589 5.021 33.774 1.00 75.00 506 THR A C 1
ATOM 4127 O O . THR A 1 506 ? -11.451 5.044 33.307 1.00 75.00 506 THR A O 1
ATOM 4130 N N . LEU A 1 507 ? -13.440 4.029 33.481 1.00 70.00 507 LEU A N 1
ATOM 4131 C CA . LEU A 1 507 ? -13.098 2.928 32.578 1.00 70.00 507 LEU A CA 1
ATOM 4132 C C . LEU A 1 507 ? -12.991 3.379 31.109 1.00 70.00 507 LEU A C 1
ATOM 4134 O O . LEU A 1 507 ? -12.161 2.860 30.362 1.00 70.00 507 LEU A O 1
ATOM 4138 N N . ILE A 1 508 ? -13.845 4.316 30.684 1.00 73.94 508 ILE A N 1
ATOM 4139 C CA . ILE A 1 508 ? -13.952 4.748 29.280 1.00 73.94 508 ILE A CA 1
ATOM 4140 C C . ILE A 1 508 ? -13.175 6.032 28.977 1.00 73.94 508 ILE A C 1
ATOM 4142 O O . ILE A 1 508 ? -12.821 6.252 27.821 1.00 73.94 508 ILE A O 1
ATOM 4146 N N . SER A 1 509 ? -12.886 6.862 29.984 1.00 76.62 509 SER A N 1
ATOM 4147 C CA . SER A 1 509 ? -12.292 8.195 29.821 1.00 76.62 509 SER A CA 1
ATOM 4148 C C . SER A 1 509 ? -10.887 8.167 29.226 1.00 76.62 509 SER A C 1
ATOM 4150 O O . SER A 1 509 ? -10.454 9.154 28.655 1.00 76.62 509 SER A O 1
ATOM 4152 N N . ASN A 1 510 ? -10.184 7.032 29.298 1.00 72.38 510 ASN A N 1
ATOM 4153 C CA . ASN A 1 510 ? -8.892 6.845 28.626 1.00 72.38 510 ASN A CA 1
ATOM 4154 C C . ASN A 1 510 ? -9.011 6.711 27.096 1.00 72.38 510 ASN A C 1
ATOM 4156 O O . ASN A 1 510 ? -7.999 6.706 26.404 1.00 72.38 510 ASN A O 1
ATOM 4160 N N . TYR A 1 511 ? -10.225 6.538 26.564 1.00 73.62 511 TYR A N 1
ATOM 4161 C CA . TYR A 1 511 ? -10.461 6.242 25.148 1.00 73.62 511 TYR A CA 1
ATOM 4162 C C . TYR A 1 511 ? -11.334 7.287 24.441 1.00 73.62 511 TYR A C 1
ATOM 4164 O O . TYR A 1 511 ? -11.326 7.353 23.212 1.00 73.62 511 TYR A O 1
ATOM 4172 N N . LEU A 1 512 ? -12.127 8.067 25.182 1.00 84.62 512 LEU A N 1
ATOM 4173 C CA . LEU A 1 512 ? -13.058 9.055 24.635 1.00 84.62 512 LEU A CA 1
ATOM 4174 C C . LEU A 1 512 ? -13.419 10.133 25.666 1.00 84.62 512 LEU A C 1
ATOM 4176 O O . LEU A 1 512 ? -13.412 9.880 26.867 1.00 84.62 512 LEU A O 1
ATOM 4180 N N . ASN A 1 513 ? -13.824 11.306 25.175 1.00 87.19 513 ASN A N 1
ATOM 4181 C CA . ASN A 1 513 ? -14.209 12.463 25.994 1.00 87.19 513 ASN A CA 1
ATOM 4182 C C . ASN A 1 513 ? -15.684 12.442 26.429 1.00 87.19 513 ASN A C 1
ATOM 4184 O O . ASN A 1 513 ? -16.072 13.151 27.355 1.00 87.19 513 ASN A O 1
ATOM 4188 N N . GLY A 1 514 ? -16.533 11.674 25.743 1.00 91.25 514 GLY A N 1
ATOM 4189 C CA . GLY A 1 514 ? -17.934 11.521 26.128 1.00 91.25 514 GLY A CA 1
ATOM 4190 C C . GLY A 1 514 ? -18.769 10.699 25.150 1.00 91.25 514 GLY A C 1
ATOM 4191 O O . GLY A 1 514 ? -18.450 10.604 23.961 1.00 91.25 514 GLY A O 1
ATOM 4192 N N . ILE A 1 515 ? -19.852 10.115 25.664 1.00 93.56 515 ILE A N 1
ATOM 4193 C CA . ILE A 1 515 ? -20.830 9.292 24.944 1.00 93.56 515 ILE A CA 1
ATOM 4194 C C . ILE A 1 515 ? -22.209 9.927 25.095 1.00 93.56 515 ILE A C 1
ATOM 4196 O O . ILE A 1 515 ? -22.692 10.122 26.206 1.00 93.56 515 ILE A O 1
ATOM 4200 N N . TYR A 1 516 ? -22.877 10.182 23.976 1.00 95.31 516 TYR A N 1
ATOM 4201 C CA . TYR A 1 516 ? -24.174 10.843 23.933 1.00 95.31 516 TYR A CA 1
ATOM 4202 C C . TYR A 1 516 ? -25.129 10.070 23.030 1.00 95.31 516 TYR A C 1
ATOM 4204 O O . TYR A 1 516 ? -24.799 9.767 21.882 1.00 95.31 516 TYR A O 1
ATOM 4212 N N . SER A 1 517 ? -26.336 9.788 23.511 1.00 96.38 517 SER A N 1
ATOM 4213 C CA . SER A 1 517 ? -27.375 9.153 22.702 1.00 96.38 517 SER A CA 1
ATOM 4214 C C . SER A 1 517 ? -28.753 9.721 23.003 1.00 96.38 517 SER A C 1
ATOM 4216 O O . SER A 1 517 ? -29.109 9.921 24.164 1.00 96.38 517 SER A O 1
ATOM 4218 N N . ARG A 1 518 ? -29.575 9.928 21.966 1.00 96.81 518 ARG A N 1
ATOM 4219 C CA . ARG A 1 518 ? -30.985 10.295 22.182 1.00 96.81 518 ARG A CA 1
ATOM 4220 C C . ARG A 1 518 ? -31.753 9.167 22.855 1.00 96.81 518 ARG A C 1
ATOM 4222 O O . ARG A 1 518 ? -32.573 9.449 23.717 1.00 96.81 518 ARG A O 1
ATOM 4229 N N . GLN A 1 519 ? -31.465 7.923 22.480 1.00 97.06 519 GLN A N 1
ATOM 4230 C CA . GLN A 1 519 ? -32.114 6.746 23.041 1.00 97.06 519 GLN A CA 1
ATOM 4231 C C . GLN A 1 519 ? -31.098 5.656 23.394 1.00 97.06 519 GLN A C 1
ATOM 4233 O O . GLN A 1 519 ? -30.181 5.368 22.623 1.00 97.06 519 GLN A O 1
ATOM 4238 N N . VAL A 1 520 ? -31.281 4.991 24.530 1.00 96.62 520 VAL A N 1
ATOM 4239 C CA . VAL A 1 520 ? -30.600 3.727 24.842 1.00 96.62 520 VAL A CA 1
ATOM 4240 C C . VAL A 1 520 ? -31.658 2.680 25.138 1.00 96.62 520 VAL A C 1
ATOM 4242 O O . VAL A 1 520 ? -32.499 2.887 26.002 1.00 96.62 520 VAL A O 1
ATOM 4245 N N . SER A 1 521 ? -31.635 1.560 24.423 1.00 97.00 521 SER A N 1
ATOM 4246 C CA . SER A 1 521 ? -32.540 0.436 24.642 1.00 97.00 521 SER A CA 1
ATOM 4247 C C . SER A 1 521 ? -31.750 -0.811 25.008 1.00 97.00 521 SER A C 1
ATOM 4249 O O . SER A 1 521 ? -30.867 -1.243 24.265 1.00 97.00 521 SER A O 1
ATOM 4251 N N . ILE A 1 522 ? -32.107 -1.418 26.138 1.00 95.75 522 ILE A N 1
ATOM 4252 C CA . ILE A 1 522 ? -31.626 -2.736 26.544 1.00 95.75 522 ILE A CA 1
ATOM 4253 C C . ILE A 1 522 ? -32.786 -3.718 26.463 1.00 95.75 522 ILE A C 1
ATOM 4255 O O . ILE A 1 522 ? -33.798 -3.578 27.155 1.00 95.75 522 ILE A O 1
ATOM 4259 N N . ARG A 1 523 ? -32.630 -4.743 25.623 1.00 92.94 523 ARG A N 1
ATOM 4260 C CA . ARG A 1 523 ? -33.629 -5.797 25.446 1.00 92.94 523 ARG A CA 1
ATOM 4261 C C . ARG A 1 523 ? -33.177 -7.067 26.152 1.00 92.94 523 ARG A C 1
ATOM 4263 O O . ARG A 1 523 ? -32.120 -7.593 25.825 1.00 92.94 523 ARG A O 1
ATOM 4270 N N . LYS A 1 524 ? -34.023 -7.579 27.056 1.00 93.19 524 LYS A N 1
ATOM 4271 C CA . LYS A 1 524 ? -33.811 -8.838 27.799 1.00 93.19 524 LYS A CA 1
ATOM 4272 C C . LYS A 1 524 ? -32.470 -8.859 28.554 1.00 93.19 524 LYS A C 1
ATOM 4274 O O . LYS A 1 524 ? -31.718 -9.824 28.453 1.00 93.19 524 LYS A O 1
ATOM 4279 N N . GLY A 1 525 ? -32.164 -7.780 29.272 1.00 94.75 525 GLY A N 1
ATOM 4280 C CA . GLY A 1 525 ? -30.959 -7.698 30.090 1.00 94.75 525 GLY A CA 1
ATOM 4281 C C . GLY A 1 525 ? -31.052 -8.591 31.325 1.00 94.75 525 GLY A C 1
ATOM 4282 O O . GLY A 1 525 ? -32.140 -8.783 31.868 1.00 94.75 525 GLY A O 1
ATOM 4283 N N . LYS A 1 526 ? -29.913 -9.114 31.772 1.00 95.94 526 LYS A N 1
ATOM 4284 C CA . LYS A 1 526 ? -29.740 -9.817 33.044 1.00 95.94 526 LYS A CA 1
ATOM 4285 C C . LYS A 1 526 ? -28.631 -9.144 33.837 1.00 95.94 526 LYS A C 1
ATOM 4287 O O . LYS A 1 526 ? -27.568 -8.849 33.293 1.00 95.94 526 LYS A O 1
ATOM 4292 N N . PHE A 1 527 ? -28.875 -8.902 35.113 1.00 93.25 527 PHE A N 1
ATOM 4293 C CA . PHE A 1 527 ? -27.896 -8.337 36.028 1.00 93.25 527 PHE A CA 1
ATOM 4294 C C . PHE A 1 527 ? -27.713 -9.264 37.221 1.00 93.25 527 PHE A C 1
ATOM 4296 O O . PHE A 1 527 ? -28.694 -9.743 37.791 1.00 93.25 527 PHE A O 1
ATOM 4303 N N . LYS A 1 528 ? -26.454 -9.491 37.594 1.00 92.38 528 LYS A N 1
ATOM 4304 C CA . LYS A 1 528 ? -26.054 -10.332 38.713 1.00 92.38 528 LYS A CA 1
ATOM 4305 C C . LYS A 1 528 ? -25.043 -9.592 39.587 1.00 92.38 528 LYS A C 1
ATOM 4307 O O . LYS A 1 528 ? -23.952 -9.270 39.126 1.00 92.38 528 LYS A O 1
ATOM 4312 N N . LEU A 1 529 ? -25.372 -9.350 40.850 1.00 88.44 529 LEU A N 1
ATOM 4313 C CA . LEU A 1 529 ? -24.439 -8.814 41.842 1.00 88.44 529 LEU A CA 1
ATOM 4314 C C . LEU A 1 529 ? -24.043 -9.927 42.808 1.00 88.44 529 LEU A C 1
ATOM 4316 O O . LEU A 1 529 ? -24.899 -10.553 43.432 1.00 88.44 529 LEU A O 1
ATOM 4320 N N . LEU A 1 530 ? -22.743 -10.183 42.905 1.00 85.94 530 LEU A N 1
ATOM 4321 C CA . LEU A 1 530 ? -22.163 -11.245 43.713 1.00 85.94 530 LEU A CA 1
ATOM 4322 C C . LEU A 1 530 ? -21.240 -10.639 44.770 1.00 85.94 530 LEU A C 1
ATOM 4324 O O . LEU A 1 530 ? -20.180 -10.121 44.427 1.00 85.94 530 LEU A O 1
ATOM 4328 N N . ASN A 1 531 ? -21.602 -10.764 46.043 1.00 83.00 531 ASN A N 1
ATOM 4329 C CA . ASN A 1 531 ? -20.780 -10.270 47.147 1.00 83.00 531 ASN A CA 1
ATOM 4330 C C . ASN A 1 531 ? -19.948 -11.413 47.724 1.00 83.00 531 ASN A C 1
ATOM 4332 O O . ASN A 1 531 ? -20.475 -12.484 48.045 1.00 83.00 531 ASN A O 1
ATOM 4336 N N . LYS A 1 532 ? -18.640 -11.189 47.842 1.00 77.62 532 LYS A N 1
ATOM 4337 C CA . LYS A 1 532 ? -17.653 -12.145 48.342 1.00 77.62 532 LYS A CA 1
ATOM 4338 C C . LYS A 1 532 ? -16.787 -11.533 49.438 1.00 77.62 532 LYS A C 1
ATOM 4340 O O . LYS A 1 532 ? -16.573 -10.327 49.482 1.00 77.62 532 LYS A O 1
ATOM 4345 N N . THR A 1 533 ? -16.242 -12.400 50.282 1.00 66.00 533 THR A N 1
ATOM 4346 C CA . THR A 1 533 ? -15.122 -12.083 51.175 1.00 66.00 533 THR A CA 1
ATOM 4347 C C . THR A 1 533 ? -14.072 -13.167 50.988 1.00 66.00 533 THR A C 1
ATOM 4349 O O . THR A 1 533 ? -14.245 -14.311 51.420 1.00 66.00 533 THR A O 1
ATOM 4352 N N . GLY A 1 534 ? -13.013 -12.843 50.248 1.00 65.50 534 GLY A N 1
ATOM 4353 C CA . GLY A 1 534 ? -12.046 -13.833 49.785 1.00 65.50 534 GLY A CA 1
ATOM 4354 C C . GLY A 1 534 ? -12.688 -14.816 48.798 1.00 65.50 534 GLY A C 1
ATOM 4355 O O . GLY A 1 534 ? -13.057 -14.447 47.684 1.00 65.50 534 GLY A O 1
ATOM 4356 N N . VAL A 1 535 ? -12.809 -16.089 49.188 1.00 64.69 535 VAL A N 1
ATOM 4357 C CA . VAL A 1 535 ? -13.410 -17.150 48.349 1.00 64.69 535 VAL A CA 1
ATOM 4358 C C . VAL A 1 535 ? -14.885 -17.404 48.703 1.00 64.69 535 VAL A C 1
ATOM 4360 O O . VAL A 1 535 ? -15.613 -17.991 47.903 1.00 64.69 535 VAL A O 1
ATOM 4363 N N . LEU A 1 536 ? -15.347 -16.942 49.870 1.00 65.88 536 LEU A N 1
ATOM 4364 C CA . LEU A 1 536 ? -16.700 -17.191 50.370 1.00 65.88 536 LEU A CA 1
ATOM 4365 C C . LEU A 1 536 ? -17.704 -16.222 49.740 1.00 65.88 536 LEU A C 1
ATOM 4367 O O . LEU A 1 536 ? -17.514 -15.008 49.780 1.00 65.88 536 LEU A O 1
ATOM 4371 N N . GLN A 1 537 ? -18.786 -16.762 49.178 1.00 77.94 537 GLN A N 1
ATOM 4372 C CA . GLN A 1 537 ? -19.924 -15.986 48.688 1.00 77.94 537 GLN A CA 1
ATOM 4373 C C . GLN A 1 537 ? -20.846 -15.632 49.860 1.00 77.94 537 GLN A C 1
ATOM 4375 O O . GLN A 1 537 ? -21.372 -16.525 50.516 1.00 77.94 537 GLN A O 1
ATOM 4380 N N . LYS A 1 538 ? -21.057 -14.333 50.095 1.00 77.19 538 LYS A N 1
ATOM 4381 C CA . LYS A 1 538 ? -21.942 -13.808 51.146 1.00 77.19 538 LYS A CA 1
ATOM 4382 C C . LYS A 1 538 ? -23.346 -13.476 50.645 1.00 77.19 538 LYS A C 1
ATOM 4384 O O . LYS A 1 538 ? -24.292 -13.524 51.421 1.00 77.19 538 LYS A O 1
ATOM 4389 N N . GLY A 1 539 ? -23.494 -13.137 49.364 1.00 79.62 539 GLY A N 1
ATOM 4390 C CA . GLY A 1 539 ? -24.782 -12.720 48.815 1.00 79.62 539 GLY A CA 1
ATOM 4391 C C . GLY A 1 539 ? -24.833 -12.777 47.295 1.00 79.62 539 GLY A C 1
ATOM 4392 O O . GLY A 1 539 ? -23.806 -12.665 46.620 1.00 79.62 539 GLY A O 1
ATOM 4393 N N . LEU A 1 540 ? -26.041 -12.976 46.770 1.00 86.25 540 LEU A N 1
ATOM 4394 C CA . LEU A 1 540 ? -26.334 -12.997 45.345 1.00 86.25 540 LEU A CA 1
ATOM 4395 C C . LEU A 1 540 ? -27.659 -12.282 45.076 1.00 86.25 540 LEU A C 1
ATOM 4397 O O . LEU A 1 540 ? -28.689 -12.675 45.614 1.00 86.25 540 LEU A O 1
ATOM 4401 N N . ILE A 1 541 ? -27.623 -11.277 44.205 1.00 86.81 541 ILE A N 1
ATOM 4402 C CA . ILE A 1 541 ? -28.808 -10.632 43.635 1.00 86.81 541 ILE A CA 1
ATOM 4403 C C . ILE A 1 541 ? -28.802 -10.913 42.137 1.00 86.81 541 ILE A C 1
ATOM 4405 O O . ILE A 1 541 ? -27.794 -10.682 41.473 1.00 86.81 541 ILE A O 1
ATOM 4409 N N . GLU A 1 542 ? -29.920 -11.395 41.600 1.00 90.38 542 GLU A N 1
ATOM 4410 C CA . GLU A 1 542 ? -30.102 -11.631 40.169 1.00 90.38 542 GLU A CA 1
ATOM 4411 C C . GLU A 1 542 ? -31.439 -11.046 39.716 1.00 90.38 542 GLU A C 1
ATOM 4413 O O . GLU A 1 542 ? -32.465 -11.236 40.366 1.00 90.38 542 GLU A O 1
ATOM 4418 N N . THR A 1 543 ? -31.432 -10.306 38.611 1.00 92.19 543 THR A N 1
ATOM 4419 C CA . THR A 1 543 ? -32.639 -9.695 38.052 1.00 92.19 543 THR A CA 1
ATOM 4420 C C . THR A 1 543 ? -32.588 -9.658 36.532 1.00 92.19 543 THR A C 1
ATOM 4422 O O . THR A 1 543 ? -31.518 -9.579 35.925 1.00 92.19 543 THR A O 1
ATOM 4425 N N . SER A 1 544 ? -33.761 -9.711 35.907 1.00 92.94 544 SER A N 1
ATOM 4426 C CA . SER A 1 544 ? -33.931 -9.477 34.475 1.00 92.94 544 SER A CA 1
ATOM 4427 C C . SER A 1 544 ? -34.620 -8.139 34.260 1.00 92.94 544 SER A C 1
ATOM 4429 O O . SER A 1 544 ? -35.573 -7.810 34.960 1.00 92.94 544 SER A O 1
ATOM 4431 N N . PHE A 1 545 ? -34.173 -7.374 33.270 1.00 90.50 545 PHE A N 1
ATOM 4432 C CA . PHE A 1 545 ? -34.668 -6.022 33.045 1.00 90.50 545 PHE A CA 1
ATOM 4433 C C . PHE A 1 545 ? -34.776 -5.672 31.557 1.00 90.50 545 PHE A C 1
ATOM 4435 O O . PHE A 1 545 ? -34.126 -6.246 30.677 1.00 90.50 545 PHE A O 1
ATOM 4442 N N . LYS A 1 546 ? -35.637 -4.696 31.275 1.00 92.00 546 LYS A N 1
ATOM 4443 C CA . LYS A 1 546 ? -35.656 -3.926 30.029 1.00 92.00 546 LYS A CA 1
ATOM 4444 C C . LYS A 1 546 ? -35.432 -2.473 30.427 1.00 92.00 546 LYS A C 1
ATOM 4446 O O . LYS A 1 546 ? -36.000 -2.042 31.423 1.00 92.00 546 LYS A O 1
ATOM 4451 N N . LEU A 1 547 ? -34.611 -1.752 29.675 1.00 92.12 547 LEU A N 1
ATOM 4452 C CA . LEU A 1 547 ? -34.267 -0.362 29.986 1.00 92.12 547 LEU A CA 1
ATOM 4453 C C . LEU A 1 547 ? -34.441 0.501 28.742 1.00 92.12 547 LEU A C 1
ATOM 4455 O O . LEU A 1 547 ? -34.017 0.085 27.659 1.00 92.12 547 LEU A O 1
ATOM 4459 N N . PHE A 1 548 ? -35.037 1.682 28.902 1.00 94.69 548 PHE A N 1
ATOM 4460 C CA . PHE A 1 548 ? -35.223 2.658 27.834 1.00 94.69 548 PHE A CA 1
ATOM 4461 C C . PHE A 1 548 ? -34.835 4.056 28.312 1.00 94.69 548 PHE A C 1
ATOM 4463 O O . PHE A 1 548 ? -35.647 4.793 28.840 1.00 94.69 548 PHE A O 1
ATOM 4470 N N . LEU A 1 549 ? -33.590 4.453 28.078 1.00 93.94 549 LEU A N 1
ATOM 4471 C CA . LEU A 1 549 ? -33.119 5.779 28.463 1.00 93.94 549 LEU A CA 1
ATOM 4472 C C . LEU A 1 549 ? -33.369 6.791 27.346 1.00 93.94 549 LEU A C 1
ATOM 4474 O O . LEU A 1 549 ? -33.115 6.491 26.175 1.00 93.94 549 LEU A O 1
ATOM 4478 N N . SER A 1 550 ? -33.781 8.003 27.715 1.00 95.12 550 SER A N 1
ATOM 4479 C CA . SER A 1 550 ? -33.870 9.165 26.824 1.00 95.12 550 SER A CA 1
ATOM 4480 C C . SER A 1 550 ? -32.869 10.242 27.238 1.00 95.12 550 SER A C 1
ATOM 4482 O O . SER A 1 550 ? -32.747 10.569 28.419 1.00 95.12 550 SER A O 1
ATOM 4484 N N . GLY A 1 551 ? -32.153 10.810 26.265 1.00 93.50 551 GLY A N 1
ATOM 4485 C CA . GLY A 1 551 ? -31.169 11.870 26.504 1.00 93.50 551 GLY A CA 1
ATOM 4486 C C . GLY A 1 551 ? -29.978 11.409 27.348 1.00 93.50 551 GLY A C 1
ATOM 4487 O O . GLY A 1 551 ? -29.609 12.087 28.303 1.00 93.50 551 GLY A O 1
ATOM 4488 N N . PHE A 1 552 ? -29.408 10.251 27.008 1.00 94.44 552 PHE A N 1
ATOM 4489 C CA . PHE A 1 552 ? -28.226 9.700 27.666 1.00 94.44 552 PHE A CA 1
ATOM 4490 C C . PHE A 1 552 ? -26.984 10.540 27.348 1.00 94.44 552 PHE A C 1
ATOM 4492 O O . PHE A 1 552 ? -26.702 10.816 26.177 1.00 94.44 552 PHE A O 1
ATOM 4499 N N . ALA A 1 553 ? -26.228 10.906 28.379 1.00 92.81 553 ALA A N 1
ATOM 4500 C CA . ALA A 1 553 ? -24.979 11.646 28.261 1.00 92.81 553 ALA A CA 1
ATOM 4501 C C . ALA A 1 553 ? -24.015 11.221 29.368 1.00 92.81 553 ALA A C 1
ATOM 4503 O O . ALA A 1 553 ? -24.293 11.471 30.533 1.00 92.81 553 ALA A O 1
ATOM 4504 N N . LEU A 1 554 ? -22.892 10.610 28.995 1.00 90.56 554 LEU A N 1
ATOM 4505 C CA . LEU A 1 554 ? -21.816 10.224 29.903 1.00 90.56 554 LEU A CA 1
ATOM 4506 C C . LEU A 1 554 ? -20.509 10.892 29.466 1.00 90.56 554 LEU A C 1
ATOM 4508 O O . LEU A 1 554 ? -19.923 10.524 28.450 1.00 90.56 554 LEU A O 1
ATOM 4512 N N . ASP A 1 555 ? -20.073 11.872 30.241 1.00 89.75 555 ASP A N 1
ATOM 4513 C CA . ASP A 1 555 ? -18.883 12.707 30.078 1.00 89.75 555 ASP A CA 1
ATOM 4514 C C . ASP A 1 555 ? -18.381 13.183 31.454 1.00 89.75 555 ASP A C 1
ATOM 4516 O O . ASP A 1 555 ? -18.969 12.847 32.483 1.00 89.75 555 ASP A O 1
ATOM 4520 N N . GLU A 1 556 ? -17.302 13.969 31.492 1.00 86.62 556 GLU A N 1
ATOM 4521 C CA . GLU A 1 556 ? -16.701 14.427 32.754 1.00 86.62 556 GLU A CA 1
ATOM 4522 C C . GLU A 1 556 ? -17.690 15.174 33.665 1.00 86.62 556 GLU A C 1
ATOM 4524 O O . GLU A 1 556 ? -17.662 15.014 34.885 1.00 86.62 556 GLU A O 1
ATOM 4529 N N . ASN A 1 557 ? -18.578 15.978 33.076 1.00 86.94 557 ASN A N 1
ATOM 4530 C CA . ASN A 1 557 ? -19.517 16.813 33.822 1.00 86.94 557 ASN A CA 1
ATOM 4531 C C . ASN A 1 557 ? -20.675 15.980 34.378 1.00 86.94 557 ASN A C 1
ATOM 4533 O O . ASN A 1 557 ? -21.006 16.065 35.558 1.00 86.94 557 ASN A O 1
ATOM 4537 N N . SER A 1 558 ? -21.277 15.142 33.536 1.00 85.56 558 SER A N 1
ATOM 4538 C CA . SER A 1 558 ? -22.371 14.247 33.928 1.00 85.56 558 SER A CA 1
ATOM 4539 C C . SER A 1 558 ? -21.925 13.161 34.904 1.00 85.56 558 SER A C 1
ATOM 4541 O O . SER A 1 558 ? -22.717 12.759 35.748 1.00 85.56 558 SER A O 1
ATOM 4543 N N . ALA A 1 559 ? -20.661 12.728 34.855 1.00 82.69 559 ALA A N 1
ATOM 4544 C CA . ALA A 1 559 ? -20.100 11.775 35.811 1.00 82.69 559 ALA A CA 1
ATOM 4545 C C . ALA A 1 559 ? -19.959 12.339 37.238 1.00 82.69 559 ALA A C 1
ATOM 4547 O O . ALA A 1 559 ? -19.894 11.549 38.180 1.00 82.69 559 ALA A O 1
ATOM 4548 N N . LYS A 1 560 ? -19.906 13.671 37.385 1.00 82.31 560 LYS A N 1
ATOM 4549 C CA . LYS A 1 560 ? -19.851 14.390 38.672 1.00 82.31 560 LYS A CA 1
ATOM 4550 C C . LYS A 1 560 ? -21.232 14.854 39.158 1.00 82.31 560 LYS A C 1
ATOM 4552 O O . LYS A 1 560 ? -21.373 15.223 40.319 1.00 82.31 560 LYS A O 1
ATOM 4557 N N . SER A 1 561 ? -22.236 14.860 38.280 1.00 77.44 561 SER A N 1
ATOM 4558 C CA . SER A 1 561 ? -23.610 15.273 38.593 1.00 77.44 561 SER A CA 1
ATOM 4559 C C . SER A 1 561 ? -24.393 14.127 39.239 1.00 77.44 561 SER A C 1
ATOM 4561 O O . SER A 1 561 ? -24.352 12.987 38.777 1.00 77.44 561 SER A O 1
ATOM 4563 N N . SER A 1 562 ? -25.144 14.441 40.296 1.00 74.75 562 SER A N 1
ATOM 4564 C CA . SER A 1 562 ? -26.056 13.508 40.978 1.00 74.75 562 SER A CA 1
ATOM 4565 C C . SER A 1 562 ? -27.493 13.568 40.449 1.00 74.75 562 SER A C 1
ATOM 4567 O O . SER A 1 562 ? -28.362 12.823 40.895 1.00 74.75 562 SER A O 1
ATOM 4569 N N . ASP A 1 563 ? -27.756 14.468 39.505 1.00 77.88 563 ASP A N 1
ATOM 4570 C CA . ASP A 1 563 ? -29.103 14.961 39.198 1.00 77.88 563 ASP A CA 1
ATOM 4571 C C . ASP A 1 563 ? -29.811 14.067 38.165 1.00 77.88 563 ASP A C 1
ATOM 4573 O O . ASP A 1 563 ? -30.995 14.240 37.876 1.00 77.88 563 ASP A O 1
ATOM 4577 N N . LYS A 1 564 ? -29.077 13.103 37.591 1.00 78.44 564 LYS A N 1
ATOM 4578 C CA . LYS A 1 564 ? -29.544 12.187 36.547 1.00 78.44 564 LYS A CA 1
ATOM 4579 C C . LYS A 1 564 ? -29.253 10.740 36.913 1.00 78.44 564 LYS A C 1
ATOM 4581 O O . LYS A 1 564 ? -28.107 10.291 36.896 1.00 78.44 564 LYS A O 1
ATOM 4586 N N . LEU A 1 565 ? -30.309 9.970 37.150 1.00 79.19 565 LEU A N 1
ATOM 4587 C CA . LEU A 1 565 ? -30.199 8.527 37.326 1.00 79.19 565 LEU A CA 1
ATOM 4588 C C . LEU A 1 565 ? -29.811 7.870 35.981 1.00 79.19 565 LEU A C 1
ATOM 4590 O O . LEU A 1 565 ? -30.352 8.211 34.930 1.00 79.19 565 LEU A O 1
ATOM 4594 N N . PHE A 1 566 ? -28.826 6.965 35.998 1.00 81.56 566 PHE A N 1
ATOM 4595 C CA . PHE A 1 566 ? -28.234 6.335 34.799 1.00 81.56 566 PHE A CA 1
ATOM 4596 C C . PHE A 1 566 ? -27.748 7.311 33.709 1.00 81.56 566 PHE A C 1
ATOM 4598 O O . PHE A 1 566 ? -27.684 6.940 32.535 1.00 81.56 566 PHE A O 1
ATOM 4605 N N . PHE A 1 567 ? -27.386 8.543 34.082 1.00 87.69 567 PHE A N 1
ATOM 4606 C CA . PHE A 1 567 ? -26.890 9.562 33.151 1.00 87.69 567 PHE A CA 1
ATOM 4607 C C . PHE A 1 567 ? -27.886 9.926 32.030 1.00 87.69 567 PHE A C 1
ATOM 4609 O O . PHE A 1 567 ? -27.487 10.304 30.927 1.00 87.69 567 PHE A O 1
ATOM 4616 N N . ALA A 1 568 ? -29.190 9.798 32.293 1.00 88.69 568 ALA A N 1
ATOM 4617 C CA . ALA A 1 568 ? -30.263 10.055 31.335 1.00 88.69 568 ALA A CA 1
ATOM 4618 C C . ALA A 1 568 ? -31.269 11.087 31.858 1.00 88.69 568 ALA A C 1
ATOM 4620 O O . ALA A 1 568 ? -31.391 11.304 33.061 1.00 88.69 568 ALA A O 1
ATOM 4621 N N . ASN A 1 569 ? -32.007 11.725 30.947 1.00 89.31 569 ASN A N 1
ATOM 4622 C CA . ASN A 1 569 ? -33.068 12.669 31.306 1.00 89.31 569 ASN A CA 1
ATOM 4623 C C . ASN A 1 569 ? -34.364 11.948 31.721 1.00 89.31 569 ASN A C 1
ATOM 4625 O O . ASN A 1 569 ? -35.119 12.474 32.531 1.00 89.31 569 ASN A O 1
ATOM 4629 N N . GLN A 1 570 ? -34.648 10.781 31.127 1.00 86.88 570 GLN A N 1
ATOM 4630 C CA . GLN A 1 570 ? -35.815 9.933 31.423 1.00 86.88 570 GLN A CA 1
ATOM 4631 C C . GLN A 1 570 ? -35.410 8.451 31.322 1.00 86.88 570 GLN A C 1
ATOM 4633 O O . GLN A 1 570 ? -34.503 8.129 30.543 1.00 86.88 570 GLN A O 1
ATOM 4638 N N . ILE A 1 571 ? -36.069 7.577 32.093 1.00 85.81 571 ILE A N 1
ATOM 4639 C CA . ILE A 1 571 ? -35.806 6.125 32.208 1.00 85.81 571 ILE A CA 1
ATOM 4640 C C . ILE A 1 571 ? -37.069 5.318 31.918 1.00 85.81 571 ILE A C 1
ATOM 4642 O O . ILE A 1 571 ? -38.153 5.798 32.323 1.00 85.81 571 ILE A O 1
#

Radius of gyration: 36.03 Å; Cα contacts (8 Å, |Δi|>4): 1314; chains: 1; bounding box: 74×58×138 Å